Protein AF-A0A1F6LH83-F1 (afdb_monomer)

Secondary structure (DSSP, 8-state):
-----------SS--S--TT----HHHHHHTGGGG--TTSPPPPHHHHHHHHHHHHHHTTS-HHHHHHHHHHH-S-HHHHHHHHHTGGGS-HHHHHHHHHHHTT-SSHHHHHHHHHGGGGS-HHHHHHHHHHHTT-SSHHHHHHHHHGGGGS-HHHHHHHHHHHTT-SSHHHHHHHHHTGGGS-HHHHHHHHHHHTT-SSHHHHHHHHHGGGGS-HHHHHHHHHHHHT----TT-HHHHHHHTTGGGS-HHHHHHHHHHHHT-SSHHHHHHHGGGGGGS-HHHHHHHHHT-HHHHHHHHHHHT---TTTTS-SS-SEEEEEETTEEEEEE-EETTEEEEE-TTTEEEEEEEHHHHHHHHHHHH-HHHHHHTT-SS--BPPEEEEEE-SSSTTEEEEEEEPP-SEEHHHHHHH--TTHHHHHHHHHHHHHHHHHTTEE-S---GGGEEEE--B-TTS-B-TTSPPEEEE--GGG-EE-

Organism: NCBI:txid1798671

Foldseek 3Di:
DDWPPLDDDDPDDQPPPPVPPDLDLCCLVVLQLQADFFPDDGDDPVLSVQAVVQVVVVVPDPLPVQLVCQLPPDPDVVSPLLSLLVLVVDDLVPNQVSLVSQCPDPDPSSVLSSLLCLVSDDLVPSVVSLVVQCVDPDPSSVLSSLVCLLSDDLVVSVVCLVVQCVDPDVVSVLSSLSCLVSHDLVPSQVSLVSQCPDPDPSSVLSSLVCLLSHPLVCSQVSLVCQCPDPPDPVSSSNLSSLVCLVSHDLVCSVVSLVVQCPDPDPSSVLSSLLVCVSPDPVSNVVVCVVPPVLVVVLQVVFLDFDPCPPPDPDDAWDWDDDPNWIKIDGFADVVGRVRTCHQFKIKIKAFQSLVVLLVLLQSSSVLVVVLPDSHSQEFAWRRKHDDPPDPGIIITMTTHRRFAQQVVCSVSDSPCNNVQVVLLSSSQSSSVSSQKDQQDSTSRQKGWAARADPVRGGDSVDHTRIHGYDSRVMGGD

pLDDT: mean 80.09, std 14.78, range [24.12, 95.56]

Nearest PDB structures (foldseek):
  7p0h-assembly2_B  TM=5.237E-01  e=3.614E-07  synthetic construct
  8aw4-assembly1_A  TM=5.790E-01  e=2.658E-05  synthetic construct
  6hwp-assembly1_A  TM=4.721E-01  e=2.417E-06  synthetic construct
  6gwd-assembly1_H  TM=5.969E-01  e=6.031E-04  synthetic construct
  6veh-assembly1_A  TM=6.316E-01  e=1.362E-03  synthetic construct

Structure (mmCIF, N/CA/C/O backbone):
data_AF-A0A1F6LH83-F1
#
_entry.id   AF-A0A1F6LH83-F1
#
loop_
_atom_site.group_PDB
_atom_site.id
_atom_site.type_symbol
_atom_site.label_atom_id
_atom_site.label_alt_id
_atom_site.label_comp_id
_atom_site.label_asym_id
_atom_site.label_entity_id
_atom_site.label_seq_id
_atom_site.pdbx_PDB_ins_code
_atom_site.Cartn_x
_atom_site.Cartn_y
_atom_site.Cartn_z
_atom_site.occupancy
_atom_site.B_iso_or_equiv
_atom_site.auth_seq_id
_atom_site.auth_comp_id
_atom_site.auth_asym_id
_atom_site.auth_atom_id
_atom_site.pdbx_PDB_model_num
ATOM 1 N N . MET A 1 1 ? 3.224 -16.088 12.352 1.00 31.84 1 MET A N 1
ATOM 2 C CA . MET A 1 1 ? 3.231 -15.848 10.894 1.00 31.84 1 MET A CA 1
ATOM 3 C C . MET A 1 1 ? 2.220 -14.752 10.642 1.00 31.84 1 MET A C 1
ATOM 5 O O . MET A 1 1 ? 1.033 -15.030 10.694 1.00 31.84 1 MET A O 1
ATOM 9 N N . GLY A 1 2 ? 2.687 -13.508 10.557 1.00 28.70 2 GLY A N 1
ATOM 10 C CA . GLY A 1 2 ? 1.841 -12.359 10.256 1.00 28.70 2 GLY A CA 1
ATOM 11 C C . GLY A 1 2 ? 1.939 -12.076 8.768 1.00 28.70 2 GLY A C 1
ATOM 12 O O . GLY A 1 2 ? 3.019 -11.744 8.283 1.00 28.70 2 GLY A O 1
ATOM 13 N N . GLU A 1 3 ? 0.837 -12.270 8.055 1.00 24.12 3 GLU A N 1
ATOM 14 C CA . GLU A 1 3 ? 0.640 -11.654 6.750 1.00 24.12 3 GLU A CA 1
ATOM 15 C C . GLU A 1 3 ? 0.681 -10.133 6.928 1.00 24.12 3 GLU A C 1
ATOM 17 O O . GLU A 1 3 ? 0.230 -9.594 7.943 1.00 24.12 3 GLU A O 1
ATOM 22 N N . MET A 1 4 ? 1.291 -9.443 5.967 1.00 27.41 4 MET A N 1
ATOM 23 C CA . MET A 1 4 ? 1.265 -7.988 5.929 1.00 27.41 4 MET A CA 1
ATOM 24 C C . MET A 1 4 ? -0.194 -7.573 5.742 1.00 27.41 4 MET A C 1
ATOM 26 O O . MET A 1 4 ? -0.806 -7.971 4.756 1.00 27.41 4 MET A O 1
ATOM 30 N N . ASN A 1 5 ? -0.755 -6.828 6.691 1.00 31.47 5 ASN A N 1
ATOM 31 C CA . ASN A 1 5 ? -2.066 -6.220 6.516 1.00 31.47 5 ASN A CA 1
ATOM 32 C C . ASN A 1 5 ? -1.900 -5.073 5.490 1.00 31.47 5 ASN A C 1
ATOM 34 O O . ASN A 1 5 ? -1.168 -4.132 5.803 1.00 31.47 5 ASN A O 1
ATOM 38 N N . PRO A 1 6 ? -2.480 -5.147 4.274 1.00 30.25 6 PRO A N 1
ATOM 39 C CA . PRO A 1 6 ? -2.240 -4.171 3.202 1.00 30.25 6 PRO A CA 1
ATOM 40 C C . PRO A 1 6 ? -2.930 -2.816 3.413 1.00 30.25 6 PRO A C 1
ATOM 42 O O . PRO A 1 6 ? -2.883 -1.960 2.533 1.00 30.25 6 PRO A O 1
ATOM 45 N N . GLU A 1 7 ? -3.600 -2.608 4.542 1.00 32.81 7 GLU A N 1
ATOM 46 C CA . GLU A 1 7 ? -4.409 -1.419 4.789 1.00 32.81 7 GLU A CA 1
ATOM 47 C C . GLU A 1 7 ? -3.627 -0.390 5.598 1.00 32.81 7 GLU A C 1
ATOM 49 O O . GLU A 1 7 ? -3.665 -0.350 6.829 1.00 32.81 7 GLU A O 1
ATOM 54 N N . ILE A 1 8 ? -2.892 0.448 4.871 1.00 31.84 8 ILE A N 1
ATOM 55 C CA . ILE A 1 8 ? -2.372 1.706 5.397 1.00 31.84 8 ILE A CA 1
ATOM 56 C C . ILE A 1 8 ? -3.378 2.793 5.042 1.00 31.84 8 ILE A C 1
ATOM 58 O O . ILE A 1 8 ? -3.721 2.994 3.875 1.00 31.84 8 ILE A O 1
ATOM 62 N N . LEU A 1 9 ? -3.861 3.436 6.104 1.00 30.11 9 LEU A N 1
ATOM 63 C CA . LEU A 1 9 ? -4.794 4.549 6.116 1.00 30.11 9 LEU A CA 1
ATOM 64 C C . LEU A 1 9 ? -4.413 5.625 5.093 1.00 30.11 9 LEU A C 1
ATOM 66 O O . LEU A 1 9 ? -3.305 6.155 5.094 1.00 30.11 9 LEU A O 1
ATOM 70 N N . ILE A 1 10 ? -5.399 5.996 4.282 1.00 29.36 10 ILE A N 1
ATOM 71 C CA . ILE A 1 10 ? -5.390 7.169 3.414 1.00 29.36 10 ILE A CA 1
ATOM 72 C C . ILE A 1 10 ? -5.437 8.409 4.320 1.00 29.36 10 ILE A C 1
ATOM 74 O O . ILE A 1 10 ? -6.486 8.734 4.872 1.00 29.36 10 ILE A O 1
ATOM 78 N N . GLN A 1 11 ? -4.306 9.096 4.498 1.00 26.55 11 GLN A N 1
ATOM 79 C CA . GLN A 1 11 ? -4.273 10.432 5.104 1.00 26.55 11 GLN A CA 1
ATOM 80 C C . GLN A 1 11 ? -4.489 11.521 4.034 1.00 26.55 11 GLN A C 1
ATOM 82 O O . GLN A 1 11 ? -3.594 11.910 3.292 1.00 26.55 11 GLN A O 1
ATOM 87 N N . GLU A 1 12 ? -5.750 11.939 3.962 1.00 32.19 12 GLU A N 1
ATOM 88 C CA . GLU A 1 12 ? -6.402 13.221 3.620 1.00 32.19 12 GLU A CA 1
ATOM 89 C C . GLU A 1 12 ? -5.736 14.442 2.927 1.00 32.19 12 GLU A C 1
ATOM 91 O O . GLU A 1 12 ? -6.469 15.406 2.730 1.00 32.19 12 GLU A O 1
ATOM 96 N N . GLU A 1 13 ? -4.490 14.494 2.433 1.00 26.27 13 GLU A N 1
ATOM 97 C CA . GLU A 1 13 ? -4.002 15.760 1.799 1.00 26.27 13 GLU A CA 1
ATOM 98 C C . GLU A 1 13 ? -3.380 15.703 0.387 1.00 26.27 13 GLU A C 1
ATOM 100 O O . GLU A 1 13 ? -2.906 16.725 -0.113 1.00 26.27 13 GLU A O 1
ATOM 105 N N . SER A 1 14 ? -3.463 14.590 -0.350 1.00 29.91 14 SER A N 1
ATOM 106 C CA . SER A 1 14 ? -2.776 14.470 -1.656 1.00 29.91 14 SER A CA 1
ATOM 107 C C . SER A 1 14 ? -3.608 14.002 -2.859 1.00 29.91 14 SER A C 1
ATOM 109 O O . SER A 1 14 ? -3.033 13.678 -3.892 1.00 29.91 14 SER A O 1
ATOM 111 N N . PHE A 1 15 ? -4.944 14.094 -2.843 1.00 32.81 15 PHE A N 1
ATOM 112 C CA . PHE A 1 15 ? -5.745 13.979 -4.082 1.00 32.81 15 PHE A CA 1
ATOM 113 C C . PHE A 1 15 ? -6.058 15.337 -4.725 1.00 32.81 15 PHE A C 1
ATOM 115 O O . PHE A 1 15 ? -7.123 15.562 -5.295 1.00 32.81 15 PHE A O 1
ATOM 122 N N . LYS A 1 16 ? -5.072 16.237 -4.758 1.00 29.98 16 LYS A N 1
ATOM 123 C CA . LYS A 1 16 ? -4.861 16.946 -6.021 1.00 29.98 16 LYS A CA 1
ATOM 124 C C . LYS A 1 16 ? -4.124 15.955 -6.898 1.00 29.98 16 LYS A C 1
ATOM 126 O O . LYS A 1 16 ? -2.908 15.852 -6.788 1.00 29.98 16 LYS A O 1
ATOM 131 N N . VAL A 1 17 ? -4.851 15.229 -7.750 1.00 34.59 17 VAL A N 1
ATOM 132 C CA . VAL A 1 17 ? -4.220 14.533 -8.871 1.00 34.59 17 VAL A CA 1
ATOM 133 C C . VAL A 1 17 ? -3.492 15.618 -9.652 1.00 34.59 17 VAL A C 1
ATOM 135 O O . VAL A 1 17 ? -4.089 16.355 -10.434 1.00 34.59 17 VAL A O 1
ATOM 138 N N . ASN A 1 18 ? -2.199 15.780 -9.388 1.00 33.91 18 ASN A N 1
ATOM 139 C CA . ASN A 1 18 ? -1.355 16.565 -10.249 1.00 33.91 18 ASN A CA 1
ATOM 140 C C . ASN A 1 18 ? -1.143 15.678 -11.473 1.00 33.91 18 ASN A C 1
ATOM 142 O O . ASN A 1 18 ? -0.163 14.947 -11.587 1.00 33.91 18 ASN A O 1
ATOM 146 N N . THR A 1 19 ? -2.112 15.715 -12.388 1.00 36.25 19 THR A N 1
ATOM 147 C CA . THR A 1 19 ? -2.080 15.045 -13.694 1.00 36.25 19 THR A CA 1
ATOM 148 C C . THR A 1 19 ? -0.910 15.519 -14.566 1.00 36.25 19 THR A C 1
ATOM 150 O O . THR A 1 19 ? -0.771 15.069 -15.697 1.00 36.25 19 THR A O 1
ATOM 153 N N . ASN A 1 20 ? -0.059 16.415 -14.055 1.00 39.38 20 ASN A N 1
ATOM 154 C CA . ASN A 1 20 ? 1.087 16.986 -14.745 1.00 39.38 20 ASN A CA 1
ATOM 155 C C . ASN A 1 20 ? 2.431 16.345 -14.371 1.00 39.38 20 ASN A C 1
ATOM 157 O O . ASN A 1 20 ? 3.463 16.920 -14.707 1.00 39.38 20 ASN A O 1
ATOM 161 N N . ASN A 1 21 ? 2.470 15.151 -13.764 1.00 47.38 21 ASN A N 1
ATOM 162 C CA . ASN A 1 21 ? 3.688 14.327 -13.814 1.00 47.38 21 ASN A CA 1
ATOM 163 C C . ASN A 1 21 ? 3.838 13.718 -15.219 1.00 47.38 21 ASN A C 1
ATOM 165 O O . ASN A 1 21 ? 3.783 12.509 -15.427 1.00 47.38 21 ASN A O 1
ATOM 169 N N . THR A 1 22 ? 3.986 14.591 -16.215 1.00 52.50 22 THR A N 1
ATOM 170 C CA . THR A 1 22 ? 4.436 14.220 -17.548 1.00 52.50 22 THR A CA 1
ATOM 171 C C . THR A 1 22 ? 5.834 13.645 -17.413 1.00 52.50 22 THR A C 1
ATOM 173 O O . THR A 1 22 ? 6.717 14.317 -16.880 1.00 52.50 22 THR A O 1
ATOM 176 N N . PHE A 1 23 ? 6.027 12.417 -17.891 1.00 65.25 23 PHE A N 1
ATOM 177 C CA . PHE A 1 23 ? 7.349 11.830 -18.050 1.00 65.25 23 PHE A CA 1
ATOM 178 C C . PHE A 1 23 ? 8.279 12.825 -18.758 1.00 65.25 23 PHE A C 1
ATOM 180 O O . PHE A 1 23 ? 8.104 13.121 -19.941 1.00 65.25 23 PHE A O 1
ATOM 187 N N . ASP A 1 24 ? 9.244 13.362 -18.014 1.00 70.00 24 ASP A N 1
ATOM 188 C CA . ASP A 1 24 ? 10.261 14.263 -18.536 1.00 70.00 24 ASP A CA 1
ATOM 189 C C . ASP A 1 24 ? 11.515 13.449 -18.861 1.00 70.00 24 ASP A C 1
ATOM 191 O O . ASP A 1 24 ? 12.264 13.021 -17.980 1.00 70.00 24 ASP A O 1
ATOM 195 N N . ILE A 1 25 ? 11.728 13.225 -20.155 1.00 73.69 25 ILE A N 1
ATOM 196 C CA . ILE A 1 25 ? 12.865 12.478 -20.691 1.00 73.69 25 ILE A CA 1
ATOM 197 C C . ILE A 1 25 ? 14.213 13.095 -20.300 1.00 73.69 25 ILE A C 1
ATOM 199 O O . ILE A 1 25 ? 15.186 12.357 -20.113 1.00 73.69 25 ILE A O 1
ATOM 203 N N . ASP A 1 26 ? 14.275 14.419 -20.141 1.00 77.12 26 ASP A N 1
ATOM 204 C CA . ASP A 1 26 ? 15.491 15.104 -19.721 1.00 77.12 26 ASP A CA 1
ATOM 205 C C . ASP A 1 26 ? 15.726 14.873 -18.228 1.00 77.12 26 ASP A C 1
ATOM 207 O O . ASP A 1 26 ? 16.832 14.492 -17.851 1.00 77.12 26 ASP A O 1
ATOM 211 N N . SER A 1 27 ? 14.695 14.962 -17.378 1.00 71.75 27 SER A N 1
ATOM 212 C CA . SER A 1 27 ? 14.775 14.521 -15.975 1.00 71.75 27 SER A CA 1
ATOM 213 C C . SER A 1 27 ? 15.206 13.054 -15.853 1.00 71.75 27 SER A C 1
ATOM 215 O O . SER A 1 27 ? 16.119 12.736 -15.088 1.00 71.75 27 SER A O 1
ATOM 217 N N . PHE A 1 28 ? 14.628 12.153 -16.647 1.00 73.00 28 PHE A N 1
ATOM 218 C CA . PHE A 1 28 ? 14.963 10.728 -16.628 1.00 73.00 28 PHE A CA 1
ATOM 219 C C . PHE A 1 28 ? 16.446 10.469 -16.949 1.00 73.00 28 PHE A C 1
ATOM 221 O O . PHE A 1 28 ? 17.084 9.630 -16.314 1.00 73.00 28 PHE A O 1
ATOM 228 N N . LYS A 1 29 ? 17.026 11.226 -17.892 1.00 75.75 29 LYS A N 1
ATOM 229 C CA . LYS A 1 29 ? 18.451 11.135 -18.257 1.00 75.75 29 LYS A CA 1
ATOM 230 C C . LYS A 1 29 ? 19.379 11.860 -17.280 1.00 75.75 29 LYS A C 1
ATOM 232 O O . LYS A 1 29 ? 20.470 11.363 -16.994 1.00 75.75 29 LYS A O 1
ATOM 237 N N . ASN A 1 30 ? 18.965 13.026 -16.790 1.00 82.06 30 ASN A N 1
ATOM 238 C CA . ASN A 1 30 ? 19.779 13.893 -15.938 1.00 82.06 30 ASN A CA 1
ATOM 239 C C . ASN A 1 30 ? 19.895 13.369 -14.504 1.00 82.06 30 ASN A C 1
ATOM 241 O O . ASN A 1 30 ? 20.871 13.691 -13.837 1.00 82.06 30 ASN A O 1
ATOM 245 N N . ASN A 1 31 ? 18.953 12.529 -14.064 1.00 83.38 31 ASN A N 1
ATOM 246 C CA . ASN A 1 31 ? 18.934 11.928 -12.731 1.00 83.38 31 ASN A CA 1
ATOM 247 C C . ASN A 1 31 ? 19.347 10.442 -12.742 1.00 83.38 31 ASN A C 1
ATOM 249 O O . ASN A 1 31 ? 18.790 9.618 -12.014 1.00 83.38 31 ASN A O 1
ATOM 253 N N . LYS A 1 32 ? 20.305 10.062 -13.598 1.00 83.88 32 LYS A N 1
ATOM 254 C CA . LYS A 1 32 ? 20.745 8.663 -13.785 1.00 83.88 32 LYS A CA 1
ATOM 255 C C . LYS A 1 32 ? 21.204 7.975 -12.491 1.00 83.88 32 LYS A C 1
ATOM 257 O O . LYS A 1 32 ? 21.100 6.755 -12.385 1.00 83.88 32 LYS A O 1
ATOM 262 N N . GLU A 1 33 ? 21.704 8.742 -11.526 1.00 87.50 33 GLU A N 1
ATOM 263 C CA . GLU A 1 33 ? 22.137 8.278 -10.206 1.00 87.50 33 GLU A CA 1
ATOM 264 C C . GLU A 1 33 ? 20.994 7.674 -9.380 1.00 87.50 33 GLU A C 1
ATOM 266 O O . GLU A 1 33 ? 21.215 6.725 -8.634 1.00 87.50 33 GLU A O 1
ATOM 271 N N . MET A 1 34 ? 19.751 8.124 -9.590 1.00 91.25 34 MET A N 1
ATOM 272 C CA . MET A 1 34 ? 18.576 7.563 -8.911 1.00 91.25 34 MET A CA 1
ATOM 273 C C . MET A 1 34 ? 18.304 6.105 -9.296 1.00 91.25 34 MET A C 1
ATOM 275 O O . MET A 1 34 ? 1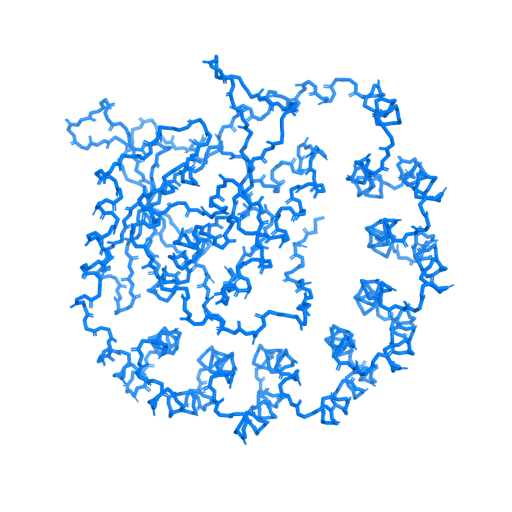7.648 5.372 -8.559 1.00 91.25 34 MET A O 1
ATOM 279 N N . TYR A 1 35 ? 18.813 5.669 -10.448 1.00 90.06 35 TYR A N 1
ATOM 280 C CA . TYR A 1 35 ? 18.658 4.307 -10.961 1.00 90.06 35 TYR A CA 1
ATOM 281 C C . TYR A 1 35 ? 19.870 3.416 -10.652 1.00 90.06 35 TYR A C 1
ATOM 283 O O . TYR A 1 35 ? 19.986 2.299 -11.175 1.00 90.06 35 TYR A O 1
ATOM 291 N N . GLU A 1 36 ? 20.798 3.900 -9.822 1.00 88.50 36 GLU A N 1
ATOM 292 C CA . GLU A 1 36 ? 21.921 3.115 -9.332 1.00 88.50 36 GLU A CA 1
ATOM 293 C C . GLU A 1 36 ? 21.441 1.996 -8.399 1.00 88.50 36 GLU A C 1
ATOM 295 O O . GLU A 1 36 ? 20.692 2.210 -7.443 1.00 88.50 36 GLU A O 1
ATOM 300 N N . LEU A 1 37 ? 21.932 0.784 -8.661 1.00 86.69 37 LEU A N 1
ATOM 301 C CA . LEU A 1 37 ? 21.727 -0.371 -7.796 1.00 86.69 37 LEU A CA 1
ATOM 302 C C . LEU A 1 37 ? 23.042 -0.696 -7.100 1.00 86.69 37 LEU A C 1
ATOM 304 O O . LEU A 1 37 ? 24.042 -0.969 -7.770 1.00 86.69 37 LEU A O 1
ATOM 308 N N . LEU A 1 38 ? 23.019 -0.713 -5.768 1.00 82.88 38 LEU A N 1
ATOM 309 C CA . LEU A 1 38 ? 24.191 -1.035 -4.956 1.00 82.88 38 LEU A CA 1
ATOM 310 C C . LEU A 1 38 ? 24.765 -2.402 -5.372 1.00 82.88 38 LEU A C 1
ATOM 312 O O . LEU A 1 38 ? 24.034 -3.379 -5.548 1.00 82.88 38 LEU A O 1
ATOM 316 N N . GLY A 1 39 ? 26.082 -2.464 -5.594 1.00 74.62 39 GLY A N 1
ATOM 317 C CA . GLY A 1 39 ? 26.765 -3.691 -6.028 1.00 74.62 39 GLY A CA 1
ATOM 318 C C . GLY A 1 39 ? 26.506 -4.107 -7.488 1.00 74.62 39 GLY A C 1
ATOM 319 O O . GLY A 1 39 ? 26.767 -5.259 -7.864 1.00 74.62 39 GLY A O 1
ATOM 320 N N . SER A 1 40 ? 25.992 -3.200 -8.326 1.00 77.88 40 SER A N 1
ATOM 321 C CA . SER A 1 40 ? 25.792 -3.433 -9.760 1.00 77.88 40 SER A CA 1
ATOM 322 C C . SER A 1 40 ? 26.398 -2.325 -10.629 1.00 77.88 40 SER A C 1
ATOM 324 O O . SER A 1 40 ? 26.514 -1.191 -10.177 1.00 77.88 40 SER A O 1
ATOM 326 N N . PRO A 1 41 ? 26.742 -2.610 -11.902 1.00 78.38 41 PRO A N 1
ATOM 327 C CA . PRO A 1 41 ? 27.208 -1.574 -12.820 1.00 78.38 41 PRO A CA 1
ATOM 328 C C . PRO A 1 41 ? 26.175 -0.454 -13.011 1.00 78.38 41 PRO A C 1
ATOM 330 O O . PRO A 1 41 ? 24.964 -0.720 -13.057 1.00 78.38 41 PRO A O 1
ATOM 333 N N . LEU A 1 42 ? 26.677 0.776 -13.169 1.00 79.44 42 LEU A N 1
ATOM 334 C CA . LEU A 1 42 ? 25.884 1.957 -13.512 1.00 79.44 42 LEU A CA 1
ATOM 335 C C . LEU A 1 42 ? 25.234 1.801 -14.891 1.00 79.44 42 LEU A C 1
ATOM 337 O O . LEU A 1 42 ? 25.834 1.244 -15.814 1.00 79.44 42 LEU A O 1
ATOM 341 N N . LEU A 1 43 ? 24.016 2.326 -15.035 1.00 83.12 43 LEU A N 1
ATOM 342 C CA . LEU A 1 43 ? 23.332 2.374 -16.325 1.00 83.12 43 LEU A CA 1
ATOM 343 C C . LEU A 1 43 ? 24.032 3.357 -17.268 1.00 83.12 43 LEU A C 1
ATOM 345 O O . LEU A 1 43 ? 24.414 4.463 -16.881 1.00 83.12 43 LEU A O 1
ATOM 349 N N . THR A 1 44 ? 24.177 2.952 -18.527 1.00 85.12 44 THR A N 1
ATOM 350 C CA . THR A 1 44 ? 24.737 3.801 -19.582 1.00 85.12 44 THR A CA 1
ATOM 351 C C . THR A 1 44 ? 23.628 4.539 -20.328 1.00 85.12 44 THR A C 1
ATOM 353 O O . THR A 1 44 ? 22.483 4.094 -20.358 1.00 85.12 44 THR A O 1
ATOM 356 N N . GLU A 1 45 ? 23.959 5.622 -21.033 1.00 83.56 45 GLU A N 1
ATOM 357 C CA . GLU A 1 45 ? 22.996 6.331 -21.893 1.00 83.56 45 GLU A CA 1
ATOM 358 C C . GLU A 1 45 ? 22.348 5.405 -22.944 1.00 83.56 45 GLU A C 1
ATOM 360 O O . GLU A 1 45 ? 21.172 5.537 -23.287 1.00 83.56 45 GLU A O 1
ATOM 365 N N . LYS A 1 46 ? 23.093 4.399 -23.419 1.00 85.50 46 LYS A N 1
ATOM 366 C CA . LYS A 1 46 ? 22.583 3.370 -24.334 1.00 85.50 46 LYS A CA 1
ATOM 367 C C . LYS A 1 46 ? 21.477 2.524 -23.698 1.00 85.50 46 LYS A C 1
ATOM 369 O O . LYS A 1 46 ? 20.597 2.054 -24.420 1.00 85.50 46 LYS A O 1
ATOM 374 N N . ASP A 1 47 ? 21.522 2.303 -22.389 1.00 85.75 47 ASP A N 1
ATOM 375 C CA . ASP A 1 47 ? 20.499 1.543 -21.668 1.00 85.75 47 ASP A CA 1
ATOM 376 C C . ASP A 1 47 ? 19.215 2.366 -21.532 1.00 85.75 47 ASP A C 1
ATOM 378 O O . ASP A 1 47 ? 18.148 1.879 -21.904 1.00 85.75 47 ASP A O 1
ATOM 382 N N . PHE A 1 48 ? 19.327 3.647 -21.165 1.00 85.31 48 PHE A N 1
ATOM 383 C CA . PHE A 1 48 ? 18.193 4.582 -21.143 1.00 85.31 48 PHE A CA 1
ATOM 384 C C . PHE A 1 48 ? 17.540 4.732 -22.526 1.00 85.31 48 PHE A C 1
ATOM 386 O O . PHE A 1 48 ? 16.327 4.591 -22.671 1.00 85.31 48 PHE A O 1
ATOM 393 N N . ASN A 1 49 ? 18.336 4.921 -23.583 1.00 87.19 49 ASN A N 1
ATOM 394 C CA . ASN A 1 49 ? 17.815 5.022 -24.951 1.00 87.19 49 ASN A CA 1
ATOM 395 C C . ASN A 1 49 ? 17.136 3.719 -25.421 1.00 87.19 49 ASN A C 1
ATOM 397 O O . ASN A 1 49 ? 16.202 3.759 -26.223 1.00 87.19 49 ASN A O 1
ATOM 401 N N . ARG A 1 50 ? 17.573 2.553 -24.924 1.00 89.44 50 ARG A N 1
ATOM 402 C CA . ARG A 1 50 ? 16.921 1.265 -25.209 1.00 89.44 50 ARG A CA 1
ATOM 403 C C . ARG A 1 50 ? 15.540 1.185 -24.567 1.00 89.44 50 ARG A C 1
ATOM 405 O O . ARG A 1 50 ? 14.607 0.757 -25.244 1.00 89.44 50 ARG A O 1
ATOM 412 N N . TYR A 1 51 ? 15.424 1.599 -23.308 1.00 90.75 51 TYR A N 1
ATOM 413 C CA . TYR A 1 51 ? 14.155 1.674 -22.589 1.00 90.75 51 TYR A CA 1
ATOM 414 C C . TYR A 1 51 ? 13.164 2.607 -23.301 1.00 90.75 51 TYR A C 1
ATOM 416 O O . TYR A 1 51 ? 12.065 2.180 -23.662 1.00 90.75 51 TYR A O 1
ATOM 424 N N . LEU A 1 52 ? 13.595 3.833 -23.611 1.00 88.94 52 LEU A N 1
ATOM 425 C CA . LEU A 1 52 ? 12.791 4.846 -24.302 1.00 88.94 52 LEU A CA 1
ATOM 426 C C . LEU A 1 52 ? 12.272 4.348 -25.654 1.00 88.94 52 LEU A C 1
ATOM 428 O O . LEU A 1 52 ? 11.069 4.332 -25.903 1.00 88.94 52 LEU A O 1
ATOM 432 N N . LYS A 1 53 ? 13.170 3.828 -26.499 1.00 89.19 53 LYS A N 1
ATOM 433 C CA . LYS A 1 53 ? 12.799 3.286 -27.813 1.00 89.19 53 LYS A CA 1
ATOM 434 C C . LYS A 1 53 ? 11.822 2.112 -27.707 1.00 89.19 53 LYS A C 1
ATOM 436 O O . LYS A 1 53 ? 11.005 1.907 -28.600 1.00 89.19 53 LYS A O 1
ATOM 441 N N . SER A 1 54 ? 11.928 1.306 -26.650 1.00 89.94 54 SER A N 1
ATOM 442 C CA . SER A 1 54 ? 11.015 0.182 -26.434 1.00 89.94 54 SER A CA 1
ATOM 443 C C . SER A 1 54 ? 9.593 0.652 -26.098 1.00 89.94 54 SER A C 1
ATOM 445 O O . SER A 1 54 ? 8.639 0.140 -26.679 1.00 89.94 54 SER A O 1
ATOM 447 N N . ASN A 1 55 ? 9.468 1.713 -25.295 1.00 87.62 55 ASN A N 1
ATOM 448 C CA . ASN A 1 55 ? 8.202 2.381 -24.992 1.00 87.62 55 ASN A CA 1
ATOM 449 C C . ASN A 1 55 ? 7.578 3.064 -26.217 1.00 87.62 55 ASN A C 1
ATOM 451 O O . ASN A 1 55 ? 6.392 2.894 -26.481 1.00 87.62 55 ASN A O 1
ATOM 455 N N . GLU A 1 56 ? 8.375 3.780 -27.015 1.00 84.62 56 GLU A N 1
ATOM 456 C CA . GLU A 1 56 ? 7.901 4.407 -28.261 1.00 84.62 56 GLU A CA 1
ATOM 457 C C . GLU A 1 56 ? 7.342 3.397 -29.272 1.00 84.62 56 GLU A C 1
ATOM 459 O O . GLU A 1 56 ? 6.500 3.732 -30.102 1.00 84.62 56 GLU A O 1
ATOM 464 N N . ASN A 1 57 ? 7.844 2.162 -29.264 1.00 81.62 57 ASN A N 1
ATOM 465 C CA . ASN A 1 57 ? 7.312 1.111 -30.126 1.00 81.62 57 ASN A CA 1
ATOM 466 C C . ASN A 1 57 ? 6.009 0.526 -29.579 1.00 81.62 57 ASN A C 1
ATOM 468 O O . ASN A 1 57 ? 5.185 0.073 -30.370 1.00 81.62 57 ASN A O 1
ATOM 472 N N . LEU A 1 58 ? 5.820 0.549 -28.258 1.00 81.56 58 LEU A N 1
ATOM 473 C CA . LEU A 1 58 ? 4.598 0.091 -27.612 1.00 81.56 58 LEU A CA 1
ATOM 474 C C . LEU A 1 58 ? 3.431 1.042 -27.914 1.00 81.56 58 LEU A C 1
ATOM 476 O O . LEU A 1 58 ? 2.363 0.583 -28.295 1.00 81.56 58 LEU A O 1
ATOM 480 N N . THR A 1 59 ? 3.648 2.360 -27.868 1.00 71.00 59 THR A N 1
ATOM 481 C CA . THR A 1 59 ? 2.601 3.367 -28.149 1.00 71.00 59 THR A CA 1
ATOM 482 C C . THR A 1 59 ? 2.128 3.402 -29.605 1.00 71.00 59 THR A C 1
ATOM 484 O O . THR A 1 59 ? 1.057 3.931 -29.890 1.00 71.00 59 THR A O 1
ATOM 487 N N . LYS A 1 60 ? 2.907 2.840 -30.537 1.00 66.69 60 LYS A N 1
ATOM 488 C CA . LYS A 1 60 ? 2.523 2.677 -31.952 1.00 66.69 60 LYS A CA 1
ATOM 489 C C . LYS A 1 60 ? 1.569 1.505 -32.185 1.00 66.69 60 LYS A C 1
ATOM 491 O O . LYS A 1 60 ? 1.091 1.338 -33.304 1.00 66.69 60 LYS A O 1
ATOM 496 N N . PHE A 1 61 ? 1.344 0.673 -31.173 1.00 67.00 61 PHE A N 1
ATOM 497 C CA . PHE A 1 61 ? 0.372 -0.405 -31.229 1.00 67.00 61 PHE A CA 1
ATOM 498 C C . PHE A 1 61 ? -1.029 0.161 -30.962 1.00 67.00 61 PHE A C 1
ATOM 500 O O . PHE A 1 61 ? -1.201 1.022 -30.099 1.00 67.00 61 PHE A O 1
ATOM 507 N N . ASP A 1 62 ? -2.026 -0.299 -31.717 1.00 70.69 62 ASP A N 1
ATOM 508 C CA . ASP A 1 62 ? -3.379 0.268 -31.712 1.00 70.69 62 ASP A CA 1
ATOM 509 C C . ASP A 1 62 ? -4.212 -0.207 -30.511 1.00 70.69 62 ASP A C 1
ATOM 511 O O . ASP A 1 62 ? -5.191 -0.944 -30.624 1.00 70.69 62 ASP A O 1
ATOM 515 N N . TYR A 1 63 ? -3.774 0.165 -29.309 1.00 75.62 63 TYR A N 1
ATOM 516 C CA . TYR A 1 63 ? -4.465 -0.226 -28.087 1.00 75.62 63 TYR A CA 1
ATOM 517 C C . TYR A 1 63 ? -5.806 0.481 -27.931 1.00 75.62 63 TYR A C 1
ATOM 519 O O . TYR A 1 63 ? -6.700 -0.092 -27.328 1.00 75.62 63 TYR A O 1
ATOM 527 N N . LYS A 1 64 ? -5.996 1.679 -28.496 1.00 82.62 64 LYS A N 1
ATOM 528 C CA . LYS A 1 64 ? -7.250 2.429 -28.331 1.00 82.62 64 LYS A CA 1
ATOM 529 C C . LYS A 1 64 ? -8.422 1.715 -28.988 1.00 82.62 64 LYS A C 1
ATOM 531 O O . LYS A 1 64 ? -9.440 1.518 -28.328 1.00 82.62 64 LYS A O 1
ATOM 536 N N . ASP A 1 65 ? -8.268 1.283 -30.236 1.00 85.00 65 ASP A N 1
ATOM 537 C CA . ASP A 1 65 ? -9.337 0.566 -30.929 1.00 85.00 65 ASP A CA 1
ATOM 538 C C . ASP A 1 65 ? -9.559 -0.822 -30.314 1.00 85.00 65 ASP A C 1
ATOM 540 O O . ASP A 1 65 ? -10.704 -1.247 -30.153 1.00 85.00 65 ASP A O 1
ATOM 544 N N . ASN A 1 66 ? -8.492 -1.486 -29.855 1.00 87.12 66 ASN A N 1
ATOM 545 C CA . ASN A 1 66 ? -8.605 -2.753 -29.127 1.00 87.12 66 ASN A CA 1
ATOM 546 C C . ASN A 1 66 ? -9.318 -2.603 -27.774 1.00 87.12 66 ASN A C 1
ATOM 548 O O . ASN A 1 66 ? -10.136 -3.455 -27.445 1.00 87.12 66 ASN A O 1
ATOM 552 N N . ILE A 1 67 ? -9.066 -1.532 -27.012 1.00 90.06 67 ILE A N 1
ATOM 553 C CA . ILE A 1 67 ? -9.766 -1.237 -25.750 1.00 90.06 67 ILE A CA 1
ATOM 554 C C . ILE A 1 67 ? -11.256 -1.032 -26.028 1.00 90.06 67 ILE A C 1
ATOM 556 O O . ILE A 1 67 ? -12.089 -1.681 -25.401 1.00 90.06 67 ILE A O 1
ATOM 560 N N . LYS A 1 68 ? -11.607 -0.185 -27.007 1.00 90.44 68 LYS A N 1
ATOM 561 C CA . LYS A 1 68 ? -13.014 0.059 -27.369 1.00 90.44 68 LYS A CA 1
ATOM 562 C C . LYS A 1 68 ? -13.708 -1.220 -27.822 1.00 90.44 68 LYS A C 1
ATOM 564 O O . LYS A 1 68 ? -14.833 -1.480 -27.412 1.00 90.44 68 LYS A O 1
ATOM 569 N N . LYS A 1 69 ? -13.049 -2.024 -28.659 1.00 89.88 69 LYS A N 1
ATOM 570 C CA . LYS A 1 69 ? -13.587 -3.303 -29.131 1.00 89.88 69 LYS A CA 1
ATOM 571 C C . LYS A 1 69 ? -13.799 -4.280 -27.974 1.00 89.88 69 LYS A C 1
ATOM 573 O O . LYS A 1 69 ? -14.871 -4.867 -27.877 1.00 89.88 69 LYS A O 1
ATOM 578 N N . ALA A 1 70 ? -12.810 -4.407 -27.093 1.00 92.12 70 ALA A N 1
ATOM 579 C CA . ALA A 1 70 ? -12.865 -5.294 -25.940 1.00 92.12 70 ALA A CA 1
ATOM 580 C C . ALA A 1 70 ? -14.012 -4.939 -24.990 1.00 92.12 70 ALA A C 1
ATOM 582 O O . ALA A 1 70 ? -14.812 -5.793 -24.628 1.00 92.12 70 ALA A O 1
ATOM 583 N N . LEU A 1 71 ? -14.137 -3.656 -24.644 1.00 91.62 71 LEU A N 1
ATOM 584 C CA . LEU A 1 71 ? -15.211 -3.160 -23.783 1.00 91.62 71 LEU A CA 1
ATOM 585 C C . LEU A 1 71 ? -16.594 -3.277 -24.437 1.00 91.62 71 LEU A C 1
ATOM 587 O O . LEU A 1 71 ? -17.611 -3.296 -23.739 1.00 91.62 71 LEU A O 1
ATOM 591 N N . ASN A 1 72 ? -16.660 -3.319 -25.773 1.00 87.62 72 ASN A N 1
ATOM 592 C CA . ASN A 1 72 ? -17.920 -3.396 -26.494 1.00 87.62 72 ASN A CA 1
ATOM 593 C C . ASN A 1 72 ? -18.454 -4.818 -26.661 1.00 87.62 72 ASN A C 1
ATOM 595 O O . ASN A 1 72 ? -19.597 -5.064 -26.271 1.00 87.62 72 ASN A O 1
ATOM 599 N N . ASP A 1 73 ? -17.630 -5.719 -27.189 1.00 80.06 73 ASP A N 1
ATOM 600 C CA . ASP A 1 73 ? -18.123 -6.928 -27.852 1.00 80.06 73 ASP A CA 1
ATOM 601 C C . ASP A 1 73 ? -17.311 -8.197 -27.528 1.00 80.06 73 ASP A C 1
ATOM 603 O O . ASP A 1 73 ? -17.461 -9.196 -28.229 1.00 80.06 73 ASP A O 1
ATOM 607 N N . ASP A 1 74 ? -16.412 -8.182 -26.535 1.00 89.00 74 ASP A N 1
ATOM 608 C CA . ASP A 1 74 ? -15.590 -9.363 -26.233 1.00 89.00 74 ASP A CA 1
ATOM 609 C C . ASP A 1 74 ? -16.266 -10.299 -25.227 1.00 89.00 74 ASP A C 1
ATOM 611 O O . ASP A 1 74 ? -16.609 -9.896 -24.114 1.00 89.00 74 ASP A O 1
ATOM 615 N N . ASP A 1 75 ? -16.439 -11.562 -25.615 1.00 89.38 75 ASP A N 1
ATOM 616 C CA . ASP A 1 75 ? -17.035 -12.598 -24.770 1.00 89.38 75 ASP A CA 1
ATOM 617 C C . ASP A 1 75 ? -16.102 -13.005 -23.610 1.00 89.38 75 ASP A C 1
ATOM 619 O O . ASP A 1 75 ? -16.573 -13.479 -22.572 1.00 89.38 75 ASP A O 1
ATOM 623 N N . ASP A 1 76 ? -14.785 -12.797 -23.737 1.00 91.50 76 ASP A N 1
ATOM 624 C CA . ASP A 1 76 ? -13.811 -13.137 -22.702 1.00 91.50 76 ASP A CA 1
ATOM 625 C C . ASP A 1 76 ? -13.715 -12.035 -21.637 1.00 91.50 76 ASP A C 1
ATOM 627 O O . ASP A 1 76 ? -13.207 -10.931 -21.856 1.00 91.50 76 ASP A O 1
ATOM 631 N N . HIS A 1 77 ? -14.166 -12.356 -20.425 1.00 91.38 77 HIS A N 1
ATOM 632 C CA . HIS A 1 77 ? -14.118 -11.434 -19.295 1.00 91.38 77 HIS A CA 1
ATOM 633 C C . HIS A 1 77 ? -12.695 -11.005 -18.911 1.00 91.38 77 HIS A C 1
ATOM 635 O O . HIS A 1 77 ? -12.539 -9.894 -18.410 1.00 91.38 77 HIS A O 1
ATOM 641 N N . TYR A 1 78 ? -11.659 -11.819 -19.158 1.00 89.38 78 TYR A N 1
ATOM 642 C CA . TYR A 1 78 ? -10.271 -11.404 -18.918 1.00 89.38 78 TYR A CA 1
ATOM 643 C C . TYR A 1 78 ? -9.867 -10.273 -19.864 1.00 89.38 78 TYR A C 1
ATOM 645 O O . TYR A 1 78 ? -9.185 -9.331 -19.467 1.00 89.38 78 TYR A O 1
ATOM 653 N N . VAL A 1 79 ? -10.333 -10.329 -21.113 1.00 90.81 79 VAL A N 1
ATOM 654 C CA . VAL A 1 79 ? -10.085 -9.283 -22.105 1.00 90.81 79 VAL A CA 1
ATOM 655 C C . VAL A 1 79 ? -10.836 -8.002 -21.746 1.00 90.81 79 VAL A C 1
ATOM 657 O O . VAL A 1 79 ? -10.251 -6.918 -21.811 1.00 90.81 79 VAL A O 1
ATOM 660 N N . ARG A 1 80 ? -12.101 -8.111 -21.320 1.00 94.44 80 ARG A N 1
ATOM 661 C CA . ARG A 1 80 ? -12.885 -6.959 -20.840 1.00 94.44 80 ARG A CA 1
ATOM 662 C C . ARG A 1 80 ? -12.263 -6.319 -19.600 1.00 94.44 80 ARG A C 1
ATOM 664 O O . ARG A 1 80 ? -12.170 -5.094 -19.537 1.00 94.44 80 ARG A O 1
ATOM 671 N N . LEU A 1 81 ? -11.801 -7.139 -18.654 1.00 92.00 81 LEU A N 1
ATOM 672 C CA . LEU A 1 81 ? -11.123 -6.701 -17.434 1.00 92.00 81 LEU A CA 1
ATOM 673 C C . LEU A 1 81 ? -9.850 -5.910 -17.755 1.00 92.00 81 LEU A C 1
ATOM 675 O O . LEU A 1 81 ? -9.656 -4.810 -17.245 1.00 92.00 81 LEU A O 1
ATOM 679 N N . GLU A 1 82 ? -9.001 -6.417 -18.647 1.00 90.94 82 GLU A N 1
ATOM 680 C CA . GLU A 1 82 ? -7.792 -5.679 -19.019 1.00 90.94 82 GLU A CA 1
ATOM 681 C C . GLU A 1 82 ? -8.091 -4.412 -19.821 1.00 90.94 82 GLU A C 1
ATOM 683 O O . GLU A 1 82 ? -7.417 -3.392 -19.665 1.00 90.94 82 GLU A O 1
ATOM 688 N N . ALA A 1 83 ? -9.143 -4.423 -20.638 1.00 92.25 83 ALA A N 1
ATOM 689 C CA . ALA A 1 83 ? -9.548 -3.238 -21.376 1.00 92.25 83 ALA A CA 1
ATOM 690 C C . ALA A 1 83 ? -10.052 -2.117 -20.458 1.00 92.25 83 ALA A C 1
ATOM 692 O O . ALA A 1 83 ? -9.724 -0.952 -20.691 1.00 92.25 83 ALA A O 1
ATOM 693 N N . ILE A 1 84 ? -10.807 -2.445 -19.403 1.00 92.44 84 ILE A N 1
ATOM 694 C CA . ILE A 1 84 ? -11.295 -1.429 -18.465 1.00 92.44 84 ILE A CA 1
ATOM 695 C C . ILE A 1 84 ? -10.153 -0.871 -17.598 1.00 92.44 84 ILE A C 1
ATOM 697 O O . ILE A 1 84 ? -10.097 0.339 -17.387 1.00 92.44 84 ILE A O 1
ATOM 701 N N . LYS A 1 85 ? -9.156 -1.684 -17.221 1.00 88.88 85 LYS A N 1
ATOM 702 C CA . LYS A 1 85 ? -7.926 -1.198 -16.557 1.00 88.88 85 LYS A CA 1
ATOM 703 C C . LYS A 1 85 ? -7.142 -0.193 -17.408 1.00 88.88 85 LYS A C 1
ATOM 705 O O . LYS A 1 85 ? -6.451 0.682 -16.890 1.00 88.88 85 LYS A O 1
ATOM 710 N N . LEU A 1 86 ? -7.257 -0.293 -18.732 1.00 88.75 86 LEU A N 1
ATOM 711 C CA . LEU A 1 86 ? -6.608 0.592 -19.703 1.00 88.75 86 LEU A CA 1
ATOM 712 C C . LEU A 1 86 ? -7.477 1.788 -20.122 1.00 88.75 86 LEU A C 1
ATOM 714 O O . LEU A 1 86 ? -7.128 2.522 -21.051 1.00 88.75 86 LEU A O 1
ATOM 718 N N . LEU A 1 87 ? -8.603 2.035 -19.451 1.00 86.44 87 LEU A N 1
ATOM 719 C CA . LEU A 1 87 ? -9.561 3.056 -19.867 1.00 86.44 87 LEU A CA 1
ATOM 720 C C . LEU A 1 87 ? -8.981 4.482 -19.886 1.00 86.44 87 LEU A C 1
ATOM 722 O O . LEU A 1 87 ? -9.421 5.334 -20.663 1.00 86.44 87 LEU A O 1
ATOM 726 N N . THR A 1 88 ? -7.939 4.743 -19.096 1.00 78.25 88 THR A N 1
ATOM 727 C CA . THR A 1 88 ? -7.202 6.016 -19.082 1.00 78.25 88 THR A CA 1
ATOM 728 C C . THR A 1 88 ? -6.552 6.365 -20.431 1.00 78.25 88 THR A C 1
ATOM 730 O O . THR A 1 88 ? -6.311 7.543 -20.704 1.00 78.25 88 THR A O 1
ATOM 733 N N . TYR A 1 89 ? -6.346 5.398 -21.331 1.00 79.69 89 TYR A N 1
ATOM 734 C CA . TYR A 1 89 ? -5.857 5.648 -22.696 1.00 79.69 89 TYR A CA 1
ATOM 735 C C . TYR A 1 89 ? -6.933 6.170 -23.652 1.00 79.69 89 TYR A C 1
ATOM 737 O O . TYR A 1 89 ? -6.604 6.699 -24.725 1.00 79.69 89 TYR A O 1
ATOM 745 N N . LEU A 1 90 ? -8.209 6.052 -23.282 1.00 83.12 90 LEU A N 1
ATOM 746 C CA . LEU A 1 90 ? -9.302 6.672 -24.018 1.00 83.12 90 LEU A CA 1
ATOM 747 C C . LEU A 1 90 ? -9.450 8.154 -23.631 1.00 83.12 90 LEU A C 1
ATOM 749 O O . LEU A 1 90 ? -9.079 8.545 -22.516 1.00 83.12 90 LEU A O 1
ATOM 753 N N . PRO A 1 91 ? -9.984 9.001 -24.533 1.00 83.88 91 PRO A N 1
ATOM 754 C CA . PRO A 1 91 ? -10.350 10.374 -24.194 1.00 83.88 91 PRO A CA 1
ATOM 755 C C . PRO A 1 91 ? -11.294 10.408 -22.990 1.00 83.88 91 PRO A C 1
ATOM 757 O O . PRO A 1 91 ? -12.210 9.595 -22.912 1.00 83.88 91 PRO A O 1
ATOM 760 N N . GLU A 1 92 ? -11.099 11.361 -22.073 1.00 80.31 92 GLU A N 1
ATOM 761 C CA . GLU A 1 92 ? -11.914 11.509 -20.854 1.00 80.31 92 GLU A CA 1
ATOM 762 C C . GLU A 1 92 ? -13.420 11.525 -21.154 1.00 80.31 92 GLU A C 1
ATOM 764 O O . GLU A 1 92 ? -14.190 10.847 -20.480 1.00 80.31 92 GLU A O 1
ATOM 769 N N . SER A 1 93 ? -13.812 12.191 -22.245 1.00 82.19 93 SER A N 1
ATOM 770 C CA . SER A 1 93 ? -15.193 12.267 -22.730 1.00 82.19 93 SER A CA 1
ATOM 771 C C . SER A 1 93 ? -15.833 10.917 -23.072 1.00 82.19 93 SER A C 1
ATOM 773 O O . SER A 1 93 ? -17.051 10.844 -23.177 1.00 82.19 93 SER A O 1
ATOM 775 N N . GLU A 1 94 ? -15.037 9.867 -23.287 1.00 86.38 94 GLU A N 1
ATOM 776 C CA . GLU A 1 94 ? -15.516 8.522 -23.630 1.00 86.38 94 GLU A CA 1
ATOM 777 C C . GLU A 1 94 ? -15.504 7.565 -22.427 1.00 86.38 94 GLU A C 1
ATOM 779 O O . GLU A 1 94 ? -16.219 6.566 -22.425 1.00 86.38 94 GLU A O 1
ATOM 784 N N . ARG A 1 95 ? -14.709 7.846 -21.383 1.00 89.44 95 ARG A N 1
ATOM 785 C CA . ARG A 1 95 ? -14.476 6.897 -20.277 1.00 89.44 95 ARG A CA 1
ATOM 786 C C . ARG A 1 95 ? -15.744 6.601 -19.486 1.00 89.44 95 ARG A C 1
ATOM 788 O O . ARG A 1 95 ? -15.993 5.453 -19.129 1.00 89.44 95 ARG A O 1
ATOM 795 N N . SER A 1 96 ? -16.564 7.621 -19.237 1.00 90.81 96 SER A N 1
ATOM 796 C CA . SER A 1 96 ? -17.759 7.474 -18.405 1.00 90.81 96 SER A CA 1
ATOM 797 C C . SER A 1 96 ? -18.743 6.446 -18.959 1.00 90.81 96 SER A C 1
ATOM 799 O O . SER A 1 96 ? -19.343 5.714 -18.180 1.00 90.81 96 SER A O 1
ATOM 801 N N . GLU A 1 97 ? -18.902 6.355 -20.281 1.00 91.50 97 GLU A N 1
ATOM 802 C CA . GLU A 1 97 ? -19.799 5.373 -20.900 1.00 91.50 97 GLU A CA 1
ATOM 803 C C . GLU A 1 97 ? -19.324 3.940 -20.635 1.00 91.50 97 GLU A C 1
ATOM 805 O O . GLU A 1 97 ? -20.109 3.090 -20.212 1.00 91.50 97 GLU A O 1
ATOM 810 N N . TYR A 1 98 ? -18.024 3.692 -20.789 1.00 94.12 98 TYR A N 1
ATOM 811 C CA . TYR A 1 98 ? -17.442 2.376 -20.555 1.00 94.12 98 TYR A CA 1
ATOM 812 C C . TYR A 1 98 ? -17.438 1.971 -19.078 1.00 94.12 98 TYR A C 1
ATOM 814 O O . TYR A 1 98 ? -17.779 0.830 -18.780 1.00 94.12 98 TYR A O 1
ATOM 822 N N . ILE A 1 99 ? -17.149 2.892 -18.147 1.00 94.06 99 ILE A N 1
ATOM 823 C CA . ILE A 1 99 ? -17.267 2.616 -16.699 1.00 94.06 99 ILE A CA 1
ATOM 824 C C . ILE A 1 99 ? -18.701 2.190 -16.382 1.00 94.06 99 ILE A C 1
ATOM 826 O O . ILE A 1 99 ? -18.924 1.126 -15.810 1.00 94.06 99 ILE A O 1
ATOM 830 N N . LYS A 1 100 ? -19.692 2.978 -16.823 1.00 93.19 100 LYS A N 1
ATOM 831 C CA . LYS A 1 100 ? -21.116 2.683 -16.600 1.00 93.19 100 LYS A CA 1
ATOM 832 C C . LYS A 1 100 ? -21.527 1.340 -17.188 1.00 93.19 100 LYS A C 1
ATOM 834 O O . LYS A 1 100 ? -22.315 0.620 -16.576 1.00 93.19 100 LYS A O 1
ATOM 839 N N . LYS A 1 101 ? -20.995 0.987 -18.356 1.00 92.81 101 LYS A N 1
ATOM 840 C CA . LYS A 1 101 ? -21.226 -0.321 -18.964 1.00 92.81 101 LYS A CA 1
ATOM 841 C C . LYS A 1 101 ? -20.656 -1.445 -18.096 1.00 92.81 101 LYS A C 1
ATOM 843 O O . LYS A 1 101 ? -21.390 -2.369 -17.758 1.00 92.81 101 LYS A O 1
ATOM 848 N N . CYS A 1 102 ? -19.394 -1.347 -17.692 1.00 94.94 102 CYS A N 1
ATOM 849 C CA . CYS A 1 102 ? -18.716 -2.394 -16.932 1.00 94.94 102 CYS A CA 1
ATOM 850 C C . CYS A 1 102 ? -19.233 -2.551 -15.493 1.00 94.94 102 CYS A C 1
ATOM 852 O O . CYS A 1 102 ? -19.194 -3.654 -14.961 1.00 94.94 102 CYS A O 1
ATOM 854 N N . LEU A 1 103 ? -19.829 -1.514 -14.891 1.00 94.44 103 LEU A N 1
ATOM 855 C CA . LEU A 1 103 ? -20.578 -1.629 -13.624 1.00 94.44 103 LEU A CA 1
ATOM 856 C C . LEU A 1 103 ? -21.792 -2.572 -13.716 1.00 94.44 103 LEU A C 1
ATOM 858 O O . LEU A 1 103 ? -22.392 -2.920 -12.701 1.00 94.44 103 LEU A O 1
ATOM 862 N N . ASN A 1 104 ? -22.197 -2.947 -14.931 1.00 92.50 104 ASN A N 1
ATOM 863 C CA . ASN A 1 104 ? -23.282 -3.881 -15.210 1.00 92.50 104 ASN A CA 1
ATOM 864 C C . ASN A 1 104 ? -22.787 -5.189 -15.853 1.00 92.50 104 ASN A C 1
ATOM 866 O O . ASN A 1 104 ? -23.606 -5.937 -16.382 1.00 92.50 104 ASN A O 1
ATOM 870 N N . ASP A 1 105 ? -21.477 -5.455 -15.853 1.00 95.06 105 ASP A N 1
ATOM 871 C CA . ASP A 1 105 ? -20.920 -6.666 -16.456 1.00 95.06 105 ASP A CA 1
ATOM 872 C C . ASP A 1 105 ? -21.365 -7.929 -15.699 1.00 95.06 105 ASP A C 1
ATOM 874 O O . ASP A 1 105 ? -21.507 -7.937 -14.474 1.00 95.06 105 ASP A O 1
ATOM 878 N N . GLU A 1 106 ? -21.572 -9.026 -16.422 1.00 93.12 106 GLU A N 1
ATOM 879 C CA . GLU A 1 106 ? -21.896 -10.321 -15.815 1.00 93.12 106 GLU A CA 1
ATOM 880 C C . GLU A 1 106 ? -20.751 -10.848 -14.938 1.00 93.12 106 GLU A C 1
ATOM 882 O O . GLU A 1 106 ? -20.986 -11.533 -13.940 1.00 93.12 106 GLU A O 1
ATOM 887 N N . ASN A 1 107 ? -19.508 -10.498 -15.274 1.00 95.00 107 ASN A N 1
ATOM 888 C CA . ASN A 1 107 ? -18.334 -10.938 -14.554 1.00 95.00 107 ASN A CA 1
ATOM 889 C C . ASN A 1 107 ? -18.017 -10.003 -13.385 1.00 95.00 107 ASN A C 1
ATOM 891 O O . ASN A 1 107 ? -17.798 -8.803 -13.553 1.00 95.00 107 ASN A O 1
ATOM 895 N N . THR A 1 108 ? -17.912 -10.592 -12.198 1.00 94.69 108 THR A N 1
ATOM 896 C CA . THR A 1 108 ? -17.569 -9.890 -10.961 1.00 94.69 108 THR A CA 1
ATOM 897 C C . THR A 1 108 ? -16.280 -9.078 -11.063 1.00 94.69 108 THR A C 1
ATOM 899 O O . THR A 1 108 ? -16.257 -7.948 -10.589 1.00 94.69 108 THR A O 1
ATOM 902 N N . PHE A 1 109 ? -15.207 -9.607 -11.661 1.00 93.06 109 PHE A N 1
ATOM 903 C CA . PHE A 1 109 ? -13.924 -8.897 -11.702 1.00 93.06 109 PHE A CA 1
ATOM 904 C C . PHE A 1 109 ? -14.010 -7.633 -12.559 1.00 93.06 109 PHE A C 1
ATOM 906 O O . PHE A 1 109 ? -13.439 -6.607 -12.200 1.00 93.06 109 PHE A O 1
ATOM 913 N N . VAL A 1 110 ? -14.777 -7.679 -13.653 1.00 95.06 110 VAL A N 1
ATOM 914 C CA . VAL A 1 110 ? -15.033 -6.503 -14.496 1.00 95.06 110 VAL A CA 1
ATOM 915 C C . VAL A 1 110 ? -15.869 -5.465 -13.742 1.00 95.06 110 VAL A C 1
ATOM 917 O O . VAL A 1 110 ? -15.542 -4.279 -13.788 1.00 95.06 110 VAL A O 1
ATOM 920 N N . ARG A 1 111 ? -16.902 -5.895 -12.999 1.00 95.31 111 ARG A N 1
ATOM 921 C CA . ARG A 1 111 ? -17.681 -4.987 -12.137 1.00 95.31 111 ARG A CA 1
ATOM 922 C C . ARG A 1 111 ? -16.820 -4.358 -11.050 1.00 95.31 111 ARG A C 1
ATOM 924 O O . ARG A 1 111 ? -16.873 -3.147 -10.874 1.00 95.31 111 ARG A O 1
ATOM 931 N N . LEU A 1 112 ? -16.014 -5.162 -10.361 1.00 93.06 112 LEU A N 1
ATOM 932 C CA . LEU A 1 112 ? -15.088 -4.721 -9.319 1.00 93.06 112 LEU A CA 1
ATOM 933 C C . LEU A 1 112 ? -14.155 -3.628 -9.844 1.00 93.06 112 LEU A C 1
ATOM 935 O O . LEU A 1 112 ? -14.022 -2.577 -9.225 1.00 93.06 112 LEU A O 1
ATOM 939 N N . GLU A 1 113 ? -13.548 -3.849 -11.008 1.00 93.06 113 GLU A N 1
ATOM 940 C CA . GLU A 1 113 ? -12.665 -2.862 -11.623 1.00 93.06 113 GLU A CA 1
ATOM 941 C C . GLU A 1 113 ? -13.418 -1.585 -12.020 1.00 93.06 113 GLU A C 1
ATOM 943 O O . GLU A 1 113 ? -12.938 -0.476 -11.805 1.00 93.06 113 GLU A O 1
ATOM 948 N N . ALA A 1 114 ? -14.650 -1.713 -12.516 1.00 94.19 114 ALA A N 1
ATOM 949 C CA . ALA A 1 114 ? -15.488 -0.557 -12.817 1.00 94.19 114 ALA A CA 1
ATOM 950 C C . ALA A 1 114 ? -15.856 0.250 -11.563 1.00 94.19 114 ALA A C 1
ATOM 952 O O . ALA A 1 114 ? -15.958 1.475 -11.635 1.00 94.19 114 ALA A O 1
ATOM 953 N N . VAL A 1 115 ? -16.023 -0.425 -10.419 1.00 93.69 115 VAL A N 1
ATOM 954 C CA . VAL A 1 115 ? -16.249 0.214 -9.119 1.00 93.69 115 VAL A CA 1
ATOM 955 C C . VAL A 1 115 ? -15.032 1.040 -8.711 1.00 93.69 115 VAL A C 1
ATOM 957 O O . VAL A 1 115 ? -15.205 2.216 -8.403 1.00 93.69 115 VAL A O 1
ATOM 960 N N . LYS A 1 116 ? -13.805 0.509 -8.822 1.00 89.00 116 LYS A N 1
ATOM 961 C CA . LYS A 1 116 ? -12.572 1.283 -8.555 1.00 89.00 116 LYS A CA 1
ATOM 962 C C . LYS A 1 116 ? -12.518 2.578 -9.373 1.00 89.00 116 LYS A C 1
ATOM 964 O O . LYS A 1 116 ? -12.214 3.645 -8.849 1.00 89.00 116 LYS A O 1
ATOM 969 N N . LEU A 1 117 ? -12.926 2.507 -10.640 1.00 90.69 117 LEU A N 1
ATOM 970 C CA . LEU A 1 117 ? -12.898 3.638 -11.570 1.00 90.69 117 LEU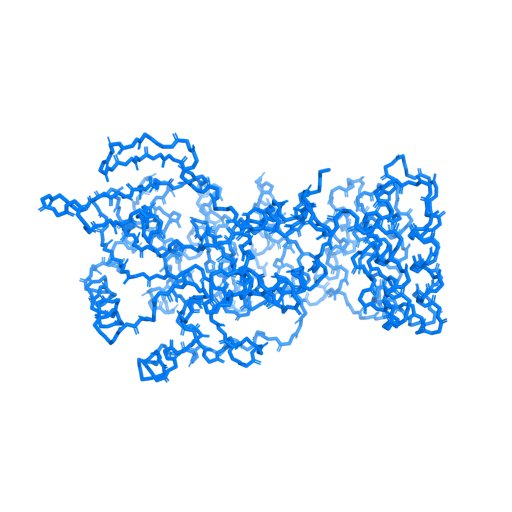 A CA 1
ATOM 971 C C . LEU A 1 117 ? -14.044 4.649 -11.381 1.00 90.69 117 LEU A C 1
ATOM 973 O O . LEU A 1 117 ? -14.101 5.641 -12.114 1.00 90.69 117 LEU A O 1
ATOM 977 N N . LEU A 1 118 ? -14.944 4.471 -10.403 1.00 90.56 118 LEU A N 1
ATOM 978 C CA . LEU A 1 118 ? -16.028 5.429 -10.128 1.00 90.56 118 LEU A CA 1
ATOM 979 C C . LEU A 1 118 ? -15.516 6.834 -9.821 1.00 90.56 118 LEU A C 1
ATOM 981 O O . LEU A 1 118 ? -16.190 7.817 -10.133 1.00 90.56 118 LEU A O 1
ATOM 985 N N . ILE A 1 119 ? -14.302 6.954 -9.285 1.00 85.56 119 ILE A N 1
ATOM 986 C CA . ILE A 1 119 ? -13.647 8.242 -9.041 1.00 85.56 119 ILE A CA 1
ATOM 987 C C . ILE A 1 119 ? -13.437 9.062 -10.326 1.00 85.56 119 ILE A C 1
ATOM 989 O O . ILE A 1 119 ? -13.317 10.284 -10.264 1.00 85.56 119 ILE A O 1
ATOM 993 N N . HIS A 1 120 ? -13.440 8.421 -11.497 1.00 84.69 120 HIS A N 1
ATOM 994 C CA . HIS A 1 120 ? -13.323 9.078 -12.800 1.00 84.69 120 HIS A CA 1
ATOM 995 C C . HIS A 1 120 ? -14.670 9.465 -13.416 1.00 84.69 120 HIS A C 1
ATOM 997 O O . HIS A 1 120 ? -14.699 10.108 -14.466 1.00 84.69 120 HIS A O 1
ATOM 1003 N N . LEU A 1 121 ? -15.790 9.099 -12.791 1.00 86.19 121 LEU A N 1
ATOM 1004 C CA . LEU A 1 121 ? -17.090 9.641 -13.170 1.00 86.19 121 LEU A CA 1
ATOM 1005 C C . LEU A 1 121 ? -17.256 11.070 -12.633 1.00 86.19 121 LEU A C 1
ATOM 1007 O O . LEU A 1 121 ? -16.636 11.422 -11.619 1.00 86.19 121 LEU A O 1
ATOM 1011 N N . PRO A 1 122 ? -18.116 11.891 -13.267 1.00 85.69 122 PRO A N 1
ATOM 1012 C CA . PRO A 1 122 ? -18.567 13.143 -12.675 1.00 85.69 122 PRO A CA 1
ATOM 1013 C C . PRO A 1 122 ? -19.086 12.905 -11.255 1.00 85.69 122 PRO A C 1
ATOM 1015 O O . PRO A 1 122 ? -19.839 11.961 -11.020 1.00 85.69 122 PRO A O 1
ATOM 1018 N N . GLU A 1 123 ? -18.701 13.764 -10.311 1.00 81.88 123 GLU A N 1
ATOM 1019 C CA . GLU A 1 123 ? -19.050 13.631 -8.888 1.00 81.88 123 GLU A CA 1
ATOM 1020 C C . GLU A 1 123 ? -20.558 13.438 -8.668 1.00 81.88 123 GLU A C 1
ATOM 1022 O O . GLU A 1 123 ? -20.967 12.573 -7.898 1.00 81.88 123 GLU A O 1
ATOM 1027 N N . SER A 1 124 ? -21.384 14.148 -9.447 1.00 82.81 124 SER A N 1
ATOM 1028 C CA . SER A 1 124 ? -22.849 14.058 -9.417 1.00 82.81 124 SER A CA 1
ATOM 1029 C C . SER A 1 124 ? -23.421 12.681 -9.773 1.00 82.81 124 SER A C 1
ATOM 1031 O O . SER A 1 124 ? -24.610 12.460 -9.578 1.00 82.81 124 SER A O 1
ATOM 1033 N N . GLU A 1 125 ? -22.620 11.780 -10.342 1.00 86.12 125 GLU A N 1
ATOM 1034 C CA . GLU A 1 125 ? -23.050 10.447 -10.772 1.00 86.12 125 GLU A CA 1
ATOM 1035 C C . GLU A 1 125 ? -22.510 9.321 -9.878 1.00 86.12 125 GLU A C 1
ATOM 1037 O O . GLU A 1 125 ? -23.018 8.203 -9.944 1.00 86.12 125 GLU A O 1
ATOM 1042 N N . ARG A 1 126 ? -21.490 9.578 -9.046 1.00 88.81 126 ARG A N 1
ATOM 1043 C CA . ARG A 1 126 ? -20.791 8.523 -8.286 1.00 88.81 126 ARG A CA 1
ATOM 1044 C C . ARG A 1 126 ? -21.690 7.860 -7.252 1.00 88.81 126 ARG A C 1
ATOM 1046 O O . ARG A 1 126 ? -21.646 6.640 -7.105 1.00 88.81 126 ARG A O 1
ATOM 1053 N N . SER A 1 127 ? -22.515 8.649 -6.565 1.00 87.56 127 SER A N 1
ATOM 1054 C CA . SER A 1 127 ? -23.292 8.185 -5.414 1.00 87.56 127 SER A CA 1
ATOM 1055 C C . SER A 1 127 ? -24.201 7.006 -5.737 1.00 87.56 127 SER A C 1
ATOM 1057 O O . SER A 1 127 ? -24.241 6.041 -4.977 1.00 87.56 127 SER A O 1
ATOM 1059 N N . ASP A 1 128 ? -24.895 7.045 -6.874 1.00 88.62 128 ASP A N 1
ATOM 1060 C CA . ASP A 1 128 ? -25.818 5.976 -7.262 1.00 88.62 128 ASP A CA 1
ATOM 1061 C C . ASP A 1 128 ? -25.076 4.671 -7.559 1.00 88.62 128 ASP A C 1
ATOM 1063 O O . ASP A 1 128 ? -25.537 3.590 -7.188 1.00 88.62 128 ASP A O 1
ATOM 1067 N N . TYR A 1 129 ? -23.892 4.757 -8.167 1.00 92.69 129 TYR A N 1
ATOM 1068 C CA . TYR A 1 129 ? -23.087 3.580 -8.465 1.00 92.69 129 TYR A CA 1
ATOM 1069 C C . TYR A 1 129 ? -22.372 3.013 -7.240 1.00 92.69 129 TYR A C 1
ATOM 1071 O O . TYR A 1 129 ? -22.322 1.794 -7.106 1.00 92.69 129 TYR A O 1
ATOM 1079 N N . ILE A 1 130 ? -21.897 3.857 -6.318 1.00 91.25 130 ILE A N 1
ATOM 1080 C CA . ILE A 1 130 ? -21.362 3.401 -5.024 1.00 91.25 130 ILE A CA 1
ATOM 1081 C C . ILE A 1 130 ? -22.468 2.668 -4.258 1.00 91.25 130 ILE A C 1
ATOM 1083 O O . ILE A 1 130 ? -22.274 1.535 -3.832 1.00 91.25 130 ILE A O 1
ATOM 1087 N N . LYS A 1 131 ? -23.668 3.259 -4.160 1.00 86.75 131 LYS A N 1
ATOM 1088 C CA . LYS A 1 131 ? -24.832 2.626 -3.512 1.00 86.75 131 LYS A CA 1
ATOM 1089 C C . LYS A 1 131 ? -25.218 1.310 -4.172 1.00 86.75 131 LYS A C 1
ATOM 1091 O O . LYS A 1 131 ? -25.577 0.363 -3.479 1.00 86.75 131 LYS A O 1
ATOM 1096 N N . LYS A 1 132 ? -25.147 1.233 -5.499 1.00 89.25 132 LYS A N 1
ATOM 1097 C CA . LYS A 1 132 ? -25.380 -0.017 -6.219 1.00 89.25 132 LYS A CA 1
ATOM 1098 C C . LYS A 1 132 ? -24.325 -1.071 -5.871 1.00 89.25 132 LYS A C 1
ATOM 1100 O O . LYS A 1 132 ? -24.699 -2.198 -5.577 1.00 89.25 132 LYS A O 1
ATOM 1105 N N . ALA A 1 133 ? -23.047 -0.703 -5.866 1.00 90.19 133 ALA A N 1
ATOM 1106 C CA . ALA A 1 133 ? -21.941 -1.610 -5.577 1.00 90.19 133 ALA A CA 1
ATOM 1107 C C . ALA A 1 133 ? -21.922 -2.090 -4.112 1.00 90.19 133 ALA A C 1
ATOM 1109 O O . ALA A 1 133 ? -21.591 -3.241 -3.853 1.00 90.19 133 ALA A O 1
ATOM 1110 N N . LEU A 1 134 ? -22.390 -1.266 -3.163 1.00 84.00 134 LEU A N 1
ATOM 1111 C CA . LEU A 1 134 ? -22.650 -1.674 -1.771 1.00 84.00 134 LEU A CA 1
ATOM 1112 C C . LEU A 1 134 ? -23.730 -2.762 -1.648 1.00 84.00 134 LEU A C 1
ATOM 1114 O O . LEU A 1 134 ? -23.869 -3.364 -0.590 1.00 84.00 134 LEU A O 1
ATOM 1118 N N . ASN A 1 135 ? -24.523 -2.986 -2.696 1.00 84.06 135 ASN A N 1
ATOM 1119 C CA . ASN A 1 135 ? -25.547 -4.026 -2.758 1.00 84.06 135 ASN A CA 1
ATOM 1120 C C . ASN A 1 135 ? -25.224 -5.090 -3.827 1.00 84.06 135 ASN A C 1
ATOM 1122 O O . ASN A 1 135 ? -26.134 -5.799 -4.254 1.00 84.06 135 ASN A O 1
ATOM 1126 N N . ASP A 1 136 ? -23.975 -5.177 -4.305 1.00 90.06 136 ASP A N 1
ATOM 1127 C CA . ASP A 1 136 ? -23.567 -6.230 -5.242 1.00 90.06 136 ASP A CA 1
ATOM 1128 C C . ASP A 1 136 ? -23.564 -7.599 -4.541 1.00 90.06 136 ASP A C 1
ATOM 1130 O O . ASP A 1 136 ? -23.235 -7.703 -3.357 1.00 90.06 136 ASP A O 1
ATOM 1134 N N . ASP A 1 137 ? -23.936 -8.650 -5.275 1.00 85.81 137 ASP A N 1
ATOM 1135 C CA . ASP A 1 137 ? -23.971 -10.022 -4.753 1.00 85.81 137 ASP A CA 1
ATOM 1136 C C . ASP A 1 137 ? -22.564 -10.549 -4.421 1.00 85.81 137 ASP A C 1
ATOM 1138 O O . ASP A 1 137 ? -22.414 -11.482 -3.627 1.00 85.81 137 ASP A O 1
ATOM 1142 N N . ASP A 1 138 ? -21.528 -9.971 -5.036 1.00 89.31 138 ASP A N 1
ATOM 1143 C CA . ASP A 1 138 ? -20.147 -10.345 -4.792 1.00 89.31 138 ASP A CA 1
ATOM 1144 C C . ASP A 1 138 ? -19.497 -9.530 -3.665 1.00 89.31 138 ASP A C 1
ATOM 1146 O O . ASP A 1 138 ? -19.469 -8.296 -3.672 1.00 89.31 138 ASP A O 1
ATOM 1150 N N . TYR A 1 139 ? -18.898 -10.244 -2.709 1.00 82.12 139 TYR A N 1
ATOM 1151 C CA . TYR A 1 139 ? -18.258 -9.645 -1.540 1.00 82.12 139 TYR A CA 1
ATOM 1152 C C . TYR A 1 139 ? -17.099 -8.705 -1.899 1.00 82.12 139 TYR A C 1
ATOM 1154 O O . TYR A 1 139 ? -16.929 -7.687 -1.234 1.00 82.12 139 TYR A O 1
ATOM 1162 N N . SER A 1 140 ? -16.308 -9.004 -2.936 1.00 83.94 140 SER A N 1
ATOM 1163 C CA . SER A 1 140 ? -15.182 -8.149 -3.328 1.00 83.94 140 SER A CA 1
ATOM 1164 C C . SER A 1 140 ? -15.661 -6.827 -3.923 1.00 83.94 140 SER A C 1
ATOM 1166 O O . SER A 1 140 ? -15.066 -5.787 -3.648 1.00 83.94 140 SER A O 1
ATOM 1168 N N . VAL A 1 141 ? -16.757 -6.840 -4.689 1.00 87.06 141 VAL A N 1
ATOM 1169 C CA . VAL A 1 141 ? -17.380 -5.612 -5.216 1.00 87.06 141 VAL A CA 1
ATOM 1170 C C . VAL A 1 141 ? -17.956 -4.771 -4.078 1.00 87.06 141 VAL A C 1
ATOM 1172 O O . VAL A 1 141 ? -17.721 -3.563 -4.028 1.00 87.06 141 VAL A O 1
ATOM 1175 N N . HIS A 1 142 ? -18.645 -5.415 -3.133 1.00 82.06 142 HIS A N 1
ATOM 1176 C CA . HIS A 1 142 ? -19.135 -4.767 -1.920 1.00 82.06 142 HIS A CA 1
ATOM 1177 C C . HIS A 1 142 ? -17.989 -4.133 -1.115 1.00 82.06 142 HIS A C 1
ATOM 1179 O O . HIS A 1 142 ? -18.074 -2.969 -0.732 1.00 82.06 142 HIS A O 1
ATOM 1185 N N . GLU A 1 143 ? -16.910 -4.875 -0.851 1.00 81.19 143 GLU A N 1
ATOM 1186 C CA . GLU A 1 143 ? -15.749 -4.381 -0.100 1.00 81.19 143 GLU A CA 1
ATOM 1187 C C . GLU A 1 143 ? -15.113 -3.156 -0.774 1.00 81.19 143 GLU A C 1
ATOM 1189 O O . GLU A 1 143 ? -14.800 -2.168 -0.110 1.00 81.19 143 GLU A O 1
ATOM 1194 N N . GLU A 1 144 ? -14.966 -3.169 -2.099 1.00 84.88 144 GLU A N 1
ATOM 1195 C CA . GLU A 1 144 ? -14.432 -2.011 -2.817 1.00 84.88 144 GLU A CA 1
ATOM 1196 C C . GLU A 1 144 ? -15.387 -0.811 -2.756 1.00 84.88 144 GLU A C 1
ATOM 1198 O O . GLU A 1 144 ? -14.953 0.323 -2.558 1.00 84.88 144 GLU A O 1
ATOM 1203 N N . ALA A 1 145 ? -16.700 -1.042 -2.816 1.00 86.69 145 ALA A N 1
ATOM 1204 C CA . ALA A 1 145 ? -17.696 0.012 -2.643 1.00 86.69 145 ALA A CA 1
ATOM 1205 C C . ALA A 1 145 ? -17.651 0.650 -1.245 1.00 86.69 145 ALA A C 1
ATOM 1207 O O . ALA A 1 145 ? -17.830 1.862 -1.115 1.00 86.69 145 ALA A O 1
ATOM 1208 N N . VAL A 1 146 ? -17.365 -0.145 -0.208 1.00 80.50 146 VAL A N 1
ATOM 1209 C CA . VAL A 1 146 ? -17.156 0.338 1.164 1.00 80.50 146 VAL A CA 1
ATOM 1210 C C . VAL A 1 146 ? -15.974 1.312 1.219 1.00 80.50 146 VAL A C 1
ATOM 1212 O O . VAL A 1 146 ? -16.087 2.371 1.835 1.00 80.50 146 VAL A O 1
ATOM 1215 N N . LYS A 1 147 ? -14.875 1.037 0.503 1.00 78.50 147 LYS A N 1
ATOM 1216 C CA . LYS A 1 147 ? -13.722 1.961 0.406 1.00 78.50 147 LYS A CA 1
ATOM 1217 C C . LYS A 1 147 ? -14.096 3.276 -0.283 1.00 78.50 147 LYS A C 1
ATOM 1219 O O . LYS A 1 147 ? -13.581 4.336 0.071 1.00 78.50 147 LYS A O 1
ATOM 1224 N N . LEU A 1 148 ? -15.044 3.228 -1.217 1.00 84.25 148 LEU A N 1
ATOM 1225 C CA . LEU A 1 148 ? -15.537 4.401 -1.938 1.00 84.25 148 LEU A CA 1
ATOM 1226 C C . LEU A 1 148 ? -16.601 5.202 -1.181 1.00 84.25 148 LEU A C 1
ATOM 1228 O O . LEU A 1 148 ? -16.973 6.279 -1.647 1.00 84.25 148 LEU A O 1
ATOM 1232 N N . LEU A 1 149 ? -17.045 4.758 0.003 1.00 81.62 149 LEU A N 1
ATOM 1233 C CA . LEU A 1 149 ? -17.968 5.525 0.853 1.00 81.62 149 LEU A CA 1
ATOM 1234 C C . LEU A 1 149 ? -17.454 6.936 1.156 1.00 81.62 149 LEU A C 1
ATOM 1236 O O . LEU A 1 149 ? -18.255 7.841 1.377 1.00 81.62 149 LEU A O 1
ATOM 1240 N N . THR A 1 150 ? -16.134 7.151 1.123 1.00 77.25 150 THR A N 1
ATOM 1241 C CA . THR A 1 150 ? -15.541 8.481 1.312 1.00 77.25 150 THR A CA 1
ATOM 1242 C C . THR A 1 150 ? -15.960 9.501 0.244 1.00 77.25 150 THR A C 1
ATOM 1244 O O . THR A 1 150 ? -15.987 10.695 0.529 1.00 77.25 150 THR A O 1
ATOM 1247 N N . TYR A 1 151 ? -16.351 9.036 -0.949 1.00 80.19 151 TYR A N 1
ATOM 1248 C CA . TYR A 1 151 ? -16.829 9.867 -2.058 1.00 80.19 151 TYR A CA 1
ATOM 1249 C C . TYR A 1 151 ? -18.340 10.128 -2.024 1.00 80.19 151 TYR A C 1
ATOM 1251 O O . TYR A 1 151 ? -18.861 10.792 -2.922 1.00 80.19 151 TYR A O 1
ATOM 1259 N N . LEU A 1 152 ? -19.056 9.603 -1.025 1.00 80.25 152 LEU A N 1
ATOM 1260 C CA . LEU A 1 152 ? -20.441 9.986 -0.777 1.00 80.25 152 LEU A CA 1
ATOM 1261 C C . LEU A 1 152 ? -20.506 11.317 -0.015 1.00 80.25 152 LEU A C 1
ATOM 1263 O O . LEU A 1 152 ? -19.574 11.650 0.722 1.00 80.25 152 LEU A O 1
ATOM 1267 N N . PRO A 1 153 ? -21.621 12.064 -0.132 1.00 81.19 153 PRO A N 1
ATOM 1268 C CA . PRO A 1 153 ? -21.883 13.197 0.745 1.00 81.19 153 PRO A CA 1
ATOM 1269 C C . PRO A 1 153 ? -21.722 12.798 2.217 1.00 81.19 153 PRO A C 1
ATOM 1271 O O . PRO A 1 153 ? -22.182 11.729 2.621 1.00 81.19 153 PRO A O 1
ATOM 1274 N N . GLU A 1 154 ? -21.108 13.671 3.016 1.00 79.44 154 GLU A N 1
ATOM 1275 C CA . GLU A 1 154 ? -20.746 13.418 4.420 1.00 79.44 154 GLU A CA 1
ATOM 1276 C C . GLU A 1 154 ? -21.898 12.821 5.242 1.00 79.44 154 GLU A C 1
ATOM 1278 O O . GLU A 1 154 ? -21.701 11.834 5.945 1.00 79.44 154 GLU A O 1
ATOM 1283 N N . SER A 1 155 ? -23.120 13.339 5.073 1.00 79.25 155 SER A N 1
ATOM 1284 C CA . SER A 1 155 ? -24.310 12.826 5.761 1.00 79.25 155 SER A CA 1
ATOM 1285 C C . SER A 1 155 ? -24.637 11.372 5.408 1.00 79.25 155 SER A C 1
ATOM 1287 O O . SER A 1 155 ? -25.013 10.595 6.275 1.00 79.25 155 SER A O 1
ATOM 1289 N N . GLU A 1 156 ? -24.497 10.986 4.138 1.00 81.50 156 GLU A N 1
ATOM 1290 C CA . GLU A 1 156 ? -24.753 9.606 3.713 1.00 81.50 156 GLU A CA 1
ATOM 1291 C C . GLU A 1 156 ? -23.641 8.669 4.188 1.00 81.50 156 GLU A C 1
ATOM 1293 O O . GLU A 1 156 ? -23.906 7.542 4.603 1.00 81.50 156 GLU A O 1
ATOM 1298 N N . ARG A 1 157 ? -22.391 9.144 4.148 1.00 81.69 157 ARG A N 1
ATOM 1299 C CA . ARG A 1 157 ? -21.223 8.404 4.624 1.00 81.69 157 ARG A CA 1
ATOM 1300 C C . ARG A 1 157 ? -21.338 8.077 6.111 1.00 81.69 157 ARG A C 1
ATOM 1302 O O . ARG A 1 157 ? -21.133 6.919 6.475 1.00 81.69 157 ARG A O 1
ATOM 1309 N N . SER A 1 158 ? -21.702 9.056 6.942 1.00 84.12 158 SER A N 1
ATOM 1310 C CA . SER A 1 158 ? -21.919 8.836 8.374 1.00 84.12 158 SER A CA 1
ATOM 1311 C C . SER A 1 158 ? -22.990 7.774 8.614 1.00 84.12 158 SER A C 1
ATOM 1313 O O . SER A 1 158 ? -22.706 6.790 9.290 1.00 84.12 158 SER A O 1
ATOM 1315 N N . ASP A 1 159 ? -24.152 7.866 7.959 1.00 85.00 159 ASP A N 1
ATOM 1316 C CA . ASP A 1 159 ? -25.229 6.873 8.099 1.00 85.00 159 ASP A CA 1
ATOM 1317 C C . ASP A 1 159 ? -24.773 5.432 7.791 1.00 85.00 159 ASP A C 1
ATOM 1319 O O . ASP A 1 159 ? -25.191 4.482 8.462 1.00 85.00 159 ASP A O 1
ATOM 1323 N N . TYR A 1 160 ? -23.941 5.239 6.761 1.00 82.94 160 TYR A N 1
ATOM 1324 C CA . TYR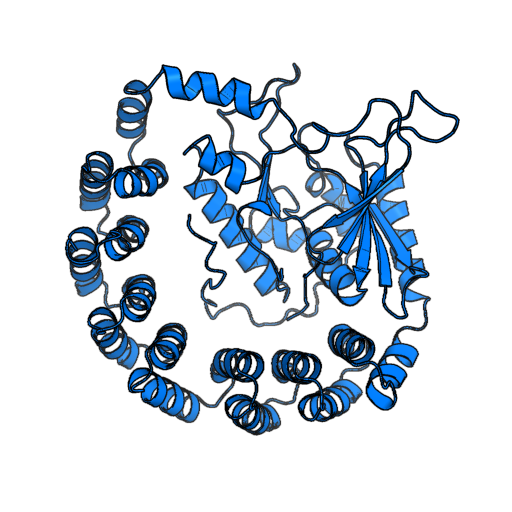 A 1 160 ? -23.416 3.915 6.409 1.00 82.94 160 TYR A CA 1
ATOM 1325 C C . TYR A 1 160 ? -22.413 3.394 7.437 1.00 82.94 160 TYR A C 1
ATOM 1327 O O . TYR A 1 160 ? -22.508 2.232 7.841 1.00 82.94 160 TYR A O 1
ATOM 1335 N N . ILE A 1 161 ? -21.480 4.241 7.877 1.00 87.12 161 ILE A N 1
ATOM 1336 C CA . ILE A 1 161 ? -20.478 3.868 8.881 1.00 87.12 161 ILE A CA 1
ATOM 1337 C C . ILE A 1 161 ? -21.177 3.534 10.201 1.00 87.12 161 ILE A C 1
ATOM 1339 O O . ILE A 1 161 ? -20.918 2.481 10.777 1.00 87.12 161 ILE A O 1
ATOM 1343 N N . GLU A 1 162 ? -22.130 4.354 10.646 1.00 88.94 162 GLU A N 1
ATOM 1344 C CA . GLU A 1 162 ? -22.886 4.108 11.875 1.00 88.94 162 GLU A CA 1
ATOM 1345 C C . GLU A 1 162 ? -23.657 2.788 11.831 1.00 88.94 162 GLU A C 1
ATOM 1347 O O . GLU A 1 162 ? -23.614 2.015 12.791 1.00 88.94 162 GLU A O 1
ATOM 1352 N N . LYS A 1 163 ? -24.330 2.481 10.716 1.00 87.69 163 LYS A N 1
ATOM 1353 C CA . LYS A 1 163 ? -25.001 1.184 10.540 1.00 87.69 163 LYS A CA 1
ATOM 1354 C C . LYS A 1 163 ? -24.004 0.032 10.595 1.00 87.69 163 LYS A C 1
ATOM 1356 O O . LYS A 1 163 ? -24.257 -0.942 11.300 1.00 87.69 163 LYS A O 1
ATOM 1361 N N . GLY A 1 164 ? -22.868 0.159 9.911 1.00 88.12 164 GLY A N 1
ATOM 1362 C CA . GLY A 1 164 ? -21.826 -0.863 9.899 1.00 88.12 164 GLY A CA 1
ATOM 1363 C C . GLY A 1 164 ? -21.228 -1.121 11.285 1.00 88.12 164 GLY A C 1
ATOM 1364 O O . GLY A 1 164 ? -21.098 -2.271 11.694 1.00 88.12 164 GLY A O 1
ATOM 1365 N N . LEU A 1 165 ? -20.974 -0.066 12.067 1.00 91.50 165 LEU A N 1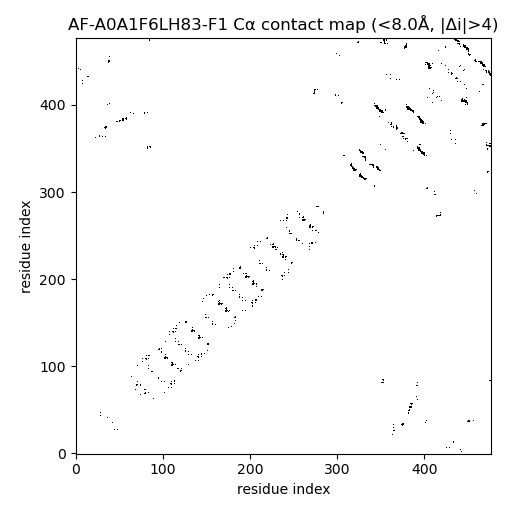
ATOM 1366 C CA . LEU A 1 165 ? -20.480 -0.137 13.453 1.00 91.50 165 LEU A CA 1
ATOM 1367 C C . LEU A 1 165 ? -21.492 -0.745 14.443 1.00 91.50 165 LEU A C 1
ATOM 1369 O O . LEU A 1 165 ? -21.158 -0.986 15.610 1.00 91.50 165 LEU A O 1
ATOM 1373 N N . ASN A 1 166 ? -22.740 -0.945 14.018 1.00 90.88 166 ASN A N 1
ATOM 1374 C CA . ASN A 1 166 ? -23.821 -1.546 14.797 1.00 90.88 166 ASN A CA 1
ATOM 1375 C C . ASN A 1 166 ? -24.305 -2.891 14.219 1.00 90.88 166 ASN A C 1
ATOM 1377 O O . ASN A 1 166 ? -25.262 -3.452 14.749 1.00 90.88 166 ASN A O 1
ATOM 1381 N N . ASP A 1 167 ? -23.675 -3.418 13.164 1.00 88.62 167 ASP A N 1
ATOM 1382 C CA . ASP A 1 167 ? -24.083 -4.681 12.540 1.00 88.62 167 ASP A CA 1
ATOM 1383 C C . ASP A 1 167 ? -23.776 -5.885 13.452 1.00 88.62 167 ASP A C 1
ATOM 1385 O O . ASP A 1 167 ? -22.757 -5.935 14.148 1.00 88.62 167 ASP A O 1
ATOM 1389 N N . GLU A 1 168 ? -24.647 -6.894 13.445 1.00 87.38 168 GLU A N 1
ATOM 1390 C CA . GLU A 1 168 ? -24.468 -8.120 14.234 1.00 87.38 168 GLU A CA 1
ATOM 1391 C C . GLU A 1 168 ? -23.247 -8.936 13.773 1.00 87.38 168 GLU A C 1
ATOM 1393 O O . GLU A 1 168 ? -22.635 -9.665 14.557 1.00 87.38 168 GLU A O 1
ATOM 1398 N N . ARG A 1 169 ? -22.846 -8.797 12.506 1.00 82.31 169 ARG A N 1
ATOM 1399 C CA . ARG A 1 169 ? -21.732 -9.530 11.905 1.00 82.31 169 ARG A CA 1
ATOM 1400 C C . ARG A 1 169 ? -20.423 -8.787 12.142 1.00 82.31 169 ARG A C 1
ATOM 1402 O O . ARG A 1 169 ? -20.216 -7.675 11.665 1.00 82.31 169 ARG A O 1
ATOM 1409 N N . ALA A 1 170 ? -19.481 -9.457 12.800 1.00 86.81 170 ALA A N 1
ATOM 1410 C CA . ALA A 1 170 ? -18.193 -8.863 13.148 1.00 86.81 170 ALA A CA 1
ATOM 1411 C C . ALA A 1 170 ? -17.369 -8.367 11.945 1.00 86.81 170 ALA A C 1
ATOM 1413 O O . ALA A 1 170 ? -16.646 -7.389 12.088 1.00 86.81 170 ALA A O 1
ATOM 1414 N N . PHE A 1 171 ? -17.475 -9.001 10.770 1.00 79.56 171 PHE A N 1
ATOM 1415 C CA . PHE A 1 171 ? -16.754 -8.537 9.577 1.00 79.56 171 PHE A CA 1
ATOM 1416 C C . PHE A 1 171 ? -17.285 -7.187 9.072 1.00 79.56 171 PHE A C 1
ATOM 1418 O O . PHE A 1 171 ? -16.500 -6.340 8.671 1.00 79.56 171 PHE A O 1
ATOM 1425 N N . VAL A 1 172 ? -18.597 -6.940 9.158 1.00 80.00 172 VAL A N 1
ATOM 1426 C CA . VAL A 1 172 ? -19.184 -5.646 8.776 1.00 80.00 172 VAL A CA 1
ATOM 1427 C C . VAL A 1 172 ? -18.739 -4.565 9.754 1.00 80.00 172 VAL A C 1
ATOM 1429 O O . VAL A 1 172 ? -18.338 -3.481 9.334 1.00 80.00 172 VAL A O 1
ATOM 1432 N N . ARG A 1 173 ? -18.738 -4.882 11.057 1.00 92.25 173 ARG A N 1
ATOM 1433 C CA . ARG A 1 173 ? -18.201 -3.974 12.076 1.00 92.25 173 ARG A CA 1
ATOM 1434 C C . ARG A 1 173 ? -16.736 -3.656 11.815 1.00 92.25 173 ARG A C 1
ATOM 1436 O O . ARG A 1 173 ? -16.379 -2.487 11.853 1.00 92.25 173 ARG A O 1
ATOM 1443 N N . LEU A 1 174 ? -15.916 -4.666 11.515 1.00 87.81 174 LEU A N 1
ATOM 1444 C CA . LEU A 1 174 ? -14.494 -4.514 11.199 1.00 87.81 174 LEU A CA 1
ATOM 1445 C C . LEU A 1 174 ? -14.273 -3.524 10.049 1.00 87.81 174 LEU A C 1
ATOM 1447 O O . LEU A 1 174 ? -13.503 -2.582 10.215 1.00 87.81 174 LEU A O 1
ATOM 1451 N N . GLU A 1 175 ? -14.973 -3.693 8.925 1.00 82.31 175 GLU A N 1
ATOM 1452 C CA . GLU A 1 175 ? -14.875 -2.758 7.796 1.00 82.31 175 GLU A CA 1
ATOM 1453 C C . GLU A 1 175 ? -15.323 -1.343 8.181 1.00 82.31 175 GLU A C 1
ATOM 1455 O O . GLU A 1 175 ? -14.691 -0.356 7.809 1.00 82.31 175 GLU A O 1
ATOM 1460 N N . ALA A 1 176 ? -16.370 -1.226 8.998 1.00 87.69 176 ALA A N 1
ATOM 1461 C CA . ALA A 1 176 ? -16.834 0.068 9.475 1.00 87.69 176 ALA A CA 1
ATOM 1462 C C . ALA A 1 176 ? -15.828 0.750 10.422 1.00 87.69 176 ALA A C 1
ATOM 1464 O O . ALA A 1 176 ? -15.703 1.974 10.383 1.00 87.69 176 ALA A O 1
ATOM 1465 N N . VAL A 1 177 ? -15.060 -0.011 11.220 1.00 92.56 177 VAL A N 1
ATOM 1466 C CA . VAL A 1 177 ? -13.979 0.541 12.059 1.00 92.56 177 VAL A CA 1
ATOM 1467 C C . VAL A 1 177 ? -12.939 1.245 11.203 1.00 92.56 177 VAL A C 1
ATOM 1469 O O . VAL A 1 177 ? -12.594 2.386 11.504 1.00 92.56 177 VAL A O 1
ATOM 1472 N N . LYS A 1 178 ? -12.497 0.620 10.105 1.00 86.62 178 LYS A N 1
ATOM 1473 C CA . LYS A 1 178 ? -11.507 1.203 9.179 1.00 86.62 178 LYS A CA 1
ATOM 1474 C C . LYS A 1 178 ? -11.948 2.558 8.628 1.00 86.62 178 LYS A C 1
ATOM 1476 O O . LYS A 1 178 ? -11.117 3.403 8.309 1.00 86.62 178 LYS A O 1
ATOM 1481 N N . LEU A 1 179 ? -13.259 2.780 8.548 1.00 86.69 179 LEU A N 1
ATOM 1482 C CA . LEU A 1 179 ? -13.855 4.004 8.033 1.00 86.69 179 LEU A CA 1
ATOM 1483 C C . LEU A 1 179 ? -14.150 5.061 9.099 1.00 86.69 179 LEU A C 1
ATOM 1485 O O . LEU A 1 179 ? -14.531 6.166 8.721 1.00 86.69 179 LEU A O 1
ATOM 1489 N N . ILE A 1 180 ? -13.949 4.794 10.398 1.00 90.38 180 ILE A N 1
ATOM 1490 C CA . ILE A 1 180 ? -14.217 5.786 11.457 1.00 90.38 180 ILE A CA 1
ATOM 1491 C C . ILE A 1 180 ? -13.444 7.086 11.211 1.00 90.38 180 ILE A C 1
ATOM 1493 O O . ILE A 1 180 ? -13.954 8.165 11.496 1.00 90.38 180 ILE A O 1
ATOM 1497 N N . ILE A 1 181 ? -12.243 7.016 10.631 1.00 86.50 181 ILE A N 1
ATOM 1498 C CA . ILE A 1 181 ? -11.460 8.212 10.295 1.00 86.50 181 ILE A CA 1
ATOM 1499 C C . ILE A 1 181 ? -12.154 9.145 9.291 1.00 86.50 181 ILE A C 1
ATOM 1501 O O . ILE A 1 181 ? -11.807 10.315 9.237 1.00 86.50 181 ILE A O 1
ATOM 1505 N N . ASN A 1 182 ? -13.172 8.675 8.565 1.00 81.75 182 ASN A N 1
ATOM 1506 C CA . ASN A 1 182 ? -13.960 9.477 7.629 1.00 81.75 182 ASN A CA 1
ATOM 1507 C C . ASN A 1 182 ? -15.180 10.141 8.298 1.00 81.75 182 ASN A C 1
ATOM 1509 O O . ASN A 1 182 ? -15.919 10.876 7.642 1.00 81.75 182 ASN A O 1
ATOM 1513 N N . LEU A 1 183 ? -15.434 9.884 9.582 1.00 83.81 183 LEU A N 1
ATOM 1514 C CA . LEU A 1 183 ? -16.453 10.603 10.350 1.00 83.81 183 LEU A CA 1
ATOM 1515 C C . LEU A 1 183 ? -15.935 11.989 10.774 1.00 83.81 183 LEU A C 1
ATOM 1517 O O . LEU A 1 183 ? -14.715 12.189 10.838 1.00 83.81 183 LEU A O 1
ATOM 1521 N N . PRO A 1 184 ? -16.821 12.942 11.113 1.00 84.56 184 PRO A N 1
ATOM 1522 C CA . PRO A 1 184 ? -16.433 14.174 11.795 1.00 84.56 184 PRO A CA 1
ATOM 1523 C C . PRO A 1 184 ? -15.570 13.879 13.026 1.00 84.56 184 PRO A C 1
ATOM 1525 O O . PRO A 1 184 ? -15.893 12.990 13.814 1.00 84.56 184 PRO A O 1
ATOM 1528 N N . GLU A 1 185 ? -14.479 14.625 13.227 1.00 83.19 185 GLU A N 1
ATOM 1529 C CA . GLU A 1 185 ? -13.527 14.395 14.332 1.00 83.19 185 GLU A CA 1
ATOM 1530 C C . GLU A 1 185 ? -14.218 14.330 15.707 1.00 83.19 185 GLU A C 1
ATOM 1532 O O . GLU A 1 185 ? -13.879 13.491 16.545 1.00 83.19 185 GLU A O 1
ATOM 1537 N N . SER A 1 186 ? -15.254 15.154 15.900 1.00 84.25 186 SER A N 1
ATOM 1538 C CA . SER A 1 186 ? -16.083 15.184 17.108 1.00 84.25 186 SER A CA 1
ATOM 1539 C C . SER A 1 186 ? -16.818 13.872 17.407 1.00 84.25 186 SER A C 1
ATOM 1541 O O . SER A 1 186 ? -17.175 13.638 18.557 1.00 84.25 186 SER A O 1
ATOM 1543 N N . GLU A 1 187 ? -17.036 13.020 16.406 1.00 85.81 187 GLU A N 1
ATOM 1544 C CA . GLU A 1 187 ? -17.796 11.766 16.510 1.00 85.81 187 GLU A CA 1
ATOM 1545 C C . GLU A 1 187 ? -16.882 10.535 16.615 1.00 85.81 187 GLU A C 1
ATOM 1547 O O . GLU A 1 187 ? -17.241 9.534 17.239 1.00 85.81 187 GLU A O 1
ATOM 1552 N N . ARG A 1 188 ? -15.655 10.610 16.074 1.00 90.88 188 ARG A N 1
ATOM 1553 C CA . ARG A 1 188 ? -14.709 9.474 16.005 1.00 90.88 188 ARG A CA 1
ATOM 1554 C C . ARG A 1 188 ? -14.441 8.843 17.366 1.00 90.88 188 ARG A C 1
ATOM 1556 O O . ARG A 1 188 ? -14.356 7.622 17.488 1.00 90.88 188 ARG A O 1
ATOM 1563 N N . SER A 1 189 ? -14.299 9.679 18.394 1.00 92.62 189 SER A N 1
ATOM 1564 C CA . SER A 1 189 ? -13.871 9.247 19.726 1.00 92.62 189 SER A CA 1
ATOM 1565 C C . SER A 1 189 ? -14.812 8.217 20.344 1.00 92.62 189 SER A C 1
ATOM 1567 O O . SER A 1 189 ? -14.347 7.233 20.914 1.00 92.62 189 SER A O 1
ATOM 1569 N N . GLU A 1 190 ? -16.125 8.416 20.241 1.00 91.31 190 GLU A N 1
ATOM 1570 C CA . GLU A 1 190 ? -17.100 7.487 20.818 1.00 91.31 190 GLU A CA 1
ATOM 1571 C C . GLU A 1 190 ? -17.071 6.138 20.091 1.00 91.31 190 GLU A C 1
ATOM 1573 O O . GLU A 1 190 ? -17.012 5.083 20.730 1.00 91.31 190 GLU A O 1
ATOM 1578 N N . TYR A 1 191 ? -16.992 6.169 18.760 1.00 93.81 191 TYR A N 1
ATOM 1579 C CA . TYR A 1 191 ? -16.930 4.967 17.939 1.00 93.81 191 TYR A CA 1
ATOM 1580 C C . TYR A 1 191 ? -15.642 4.167 18.140 1.00 93.81 191 TYR A C 1
ATOM 1582 O O . TYR A 1 191 ? -15.717 2.951 18.326 1.00 93.81 191 TYR A O 1
ATOM 1590 N N . ILE A 1 192 ? -14.475 4.817 18.201 1.00 95.56 192 ILE A N 1
ATOM 1591 C CA . ILE A 1 192 ? -13.200 4.138 18.493 1.00 95.56 192 ILE A CA 1
ATOM 1592 C C . ILE A 1 192 ? -13.284 3.447 19.859 1.00 95.56 192 ILE A C 1
ATOM 1594 O O . ILE A 1 192 ? -12.977 2.262 19.973 1.00 95.56 192 ILE A O 1
ATOM 1598 N N . LYS A 1 193 ? -13.767 4.148 20.895 1.00 94.19 193 LYS A N 1
ATOM 1599 C CA . LYS A 1 193 ? -13.916 3.586 22.250 1.00 94.19 193 LYS A CA 1
ATOM 1600 C C . LYS A 1 193 ? -14.872 2.400 22.284 1.00 94.19 193 LYS A C 1
ATOM 1602 O O . LYS A 1 193 ? -14.593 1.416 22.969 1.00 94.19 193 LYS A O 1
ATOM 1607 N N . LYS A 1 194 ? -15.984 2.472 21.553 1.00 94.06 194 LYS A N 1
ATOM 1608 C CA . LYS A 1 194 ? -16.918 1.353 21.413 1.00 94.06 194 LYS A CA 1
ATOM 1609 C C . LYS A 1 194 ? -16.220 0.142 20.787 1.00 94.06 194 LYS A C 1
ATOM 1611 O O . LYS A 1 194 ? -16.280 -0.945 21.354 1.00 94.06 194 LYS A O 1
ATOM 1616 N N . CYS A 1 195 ? -15.493 0.340 19.688 1.00 95.56 195 CYS A N 1
ATOM 1617 C CA . CYS A 1 195 ? -14.825 -0.739 18.955 1.00 95.56 195 CYS A CA 1
ATOM 1618 C C . CYS A 1 195 ? -13.635 -1.345 19.713 1.00 95.56 195 CYS A C 1
ATOM 1620 O O . CYS A 1 195 ? -13.402 -2.547 19.632 1.00 95.56 195 CYS A O 1
ATOM 1622 N N . LEU A 1 196 ? -12.934 -0.556 20.534 1.00 94.44 196 LEU A N 1
ATOM 1623 C CA . LEU A 1 196 ? -11.908 -1.055 21.461 1.00 94.44 196 LEU A CA 1
ATOM 1624 C C . LEU A 1 196 ? -12.467 -2.040 22.502 1.00 94.44 196 LEU A C 1
ATOM 1626 O O . LEU A 1 196 ? -11.705 -2.800 23.097 1.00 94.44 196 LEU A O 1
ATOM 1630 N N . ASN A 1 197 ? -13.785 -2.035 22.725 1.00 92.50 197 ASN A N 1
ATOM 1631 C CA . ASN A 1 197 ? -14.484 -2.957 23.618 1.00 92.50 197 ASN A CA 1
ATOM 1632 C C . ASN A 1 197 ? -15.390 -3.947 22.856 1.00 92.50 197 ASN A C 1
ATOM 1634 O O . ASN A 1 197 ? -16.247 -4.572 23.479 1.00 92.50 197 ASN A O 1
ATOM 1638 N N . ASP A 1 198 ? -15.222 -4.099 21.537 1.00 94.81 198 ASP A N 1
ATOM 1639 C CA . ASP A 1 198 ? -16.007 -5.053 20.746 1.00 94.81 198 ASP A CA 1
ATOM 1640 C C . ASP A 1 198 ? -15.753 -6.498 21.202 1.00 94.81 198 ASP A C 1
ATOM 1642 O O . ASP A 1 198 ? -14.643 -6.867 21.598 1.00 94.81 198 ASP A O 1
ATOM 1646 N N . GLU A 1 199 ? -16.776 -7.345 21.121 1.00 92.31 199 GLU A N 1
ATOM 1647 C CA . GLU A 1 199 ? -16.667 -8.776 21.425 1.00 92.31 199 GLU A CA 1
ATOM 1648 C C . GLU A 1 199 ? -15.668 -9.495 20.501 1.00 92.31 199 GLU A C 1
ATOM 1650 O O . GLU A 1 199 ? -14.975 -10.426 20.921 1.00 92.31 199 GLU A O 1
ATOM 1655 N N . ASN A 1 200 ? -15.529 -9.034 19.256 1.00 92.00 200 ASN A N 1
ATOM 1656 C CA . ASN A 1 200 ? -14.666 -9.641 18.263 1.00 92.00 200 ASN A CA 1
ATOM 1657 C C . ASN A 1 200 ? -13.243 -9.066 18.322 1.00 92.00 200 ASN A C 1
ATOM 1659 O O . ASN A 1 200 ? -13.023 -7.862 18.202 1.00 92.00 200 ASN A O 1
ATOM 1663 N N . THR A 1 201 ? -12.248 -9.948 18.451 1.00 90.56 201 THR A N 1
ATOM 1664 C CA . THR A 1 201 ? -10.835 -9.552 18.557 1.00 90.56 201 THR A CA 1
ATOM 1665 C C . THR A 1 201 ? -10.322 -8.800 17.329 1.00 90.56 201 THR A C 1
ATOM 1667 O O . THR A 1 201 ? -9.530 -7.880 17.497 1.00 90.56 201 THR A O 1
ATOM 1670 N N . PHE A 1 202 ? -10.776 -9.125 16.115 1.00 90.38 202 PHE A N 1
ATOM 1671 C CA . PHE A 1 202 ? -10.344 -8.416 14.904 1.00 90.38 202 PHE A CA 1
ATOM 1672 C C . PHE A 1 202 ? -10.848 -6.974 14.885 1.00 90.38 202 PHE A C 1
ATOM 1674 O O . PHE A 1 202 ? -10.085 -6.069 14.566 1.00 90.38 202 PHE A O 1
ATOM 1681 N N . VAL A 1 203 ? -12.094 -6.748 15.311 1.00 93.38 203 VAL A N 1
ATOM 1682 C CA . VAL A 1 203 ? -12.657 -5.396 15.455 1.00 93.38 203 VAL A CA 1
ATOM 1683 C C . VAL A 1 203 ? -11.853 -4.585 16.476 1.00 93.38 203 VAL A C 1
ATOM 1685 O O . VAL A 1 203 ? -11.491 -3.439 16.210 1.00 93.38 203 VAL A O 1
ATOM 1688 N N . ARG A 1 204 ? -11.493 -5.197 17.615 1.00 94.25 204 ARG A N 1
ATOM 1689 C CA . ARG A 1 204 ? -10.627 -4.552 18.617 1.00 94.25 204 ARG A CA 1
ATOM 1690 C C . ARG A 1 204 ? -9.240 -4.225 18.065 1.00 94.25 204 ARG A C 1
ATOM 1692 O O . ARG A 1 204 ? -8.746 -3.131 18.315 1.00 94.25 204 ARG A O 1
ATOM 1699 N N . LEU A 1 205 ? -8.617 -5.147 17.326 1.00 91.81 205 LEU A N 1
ATOM 1700 C CA . LEU A 1 205 ? -7.301 -4.938 16.709 1.00 91.81 205 LEU A CA 1
ATOM 1701 C C . LEU A 1 205 ? -7.308 -3.747 15.752 1.00 91.81 205 LEU A C 1
ATOM 1703 O O . LEU A 1 205 ? -6.404 -2.917 15.806 1.00 91.81 205 LEU A O 1
ATOM 1707 N N . GLU A 1 206 ? -8.344 -3.627 14.927 1.00 91.88 206 GLU A N 1
ATOM 1708 C CA . GLU A 1 206 ? -8.472 -2.488 14.021 1.00 91.88 206 GLU A CA 1
ATOM 1709 C C . GLU A 1 206 ? -8.691 -1.180 14.792 1.00 91.88 206 GLU A C 1
ATOM 1711 O O . GLU A 1 206 ? -8.068 -0.163 14.497 1.00 91.88 206 GLU A O 1
ATOM 1716 N N . ALA A 1 207 ? -9.486 -1.216 15.864 1.00 94.94 207 ALA A N 1
ATOM 1717 C CA . ALA A 1 207 ? -9.715 -0.051 16.711 1.00 94.94 207 ALA A CA 1
ATOM 1718 C C . ALA A 1 207 ? -8.447 0.418 17.450 1.00 94.94 207 ALA A C 1
ATOM 1720 O O . ALA A 1 207 ? -8.290 1.616 17.691 1.00 94.94 207 ALA A O 1
ATOM 1721 N N . ILE A 1 208 ? -7.518 -0.491 17.780 1.00 95.19 208 ILE A N 1
ATOM 1722 C CA . ILE A 1 208 ? -6.229 -0.148 18.405 1.00 95.19 208 ILE A CA 1
ATOM 1723 C C . ILE A 1 208 ? -5.416 0.766 17.497 1.00 95.19 208 ILE A C 1
ATOM 1725 O O . ILE A 1 208 ? -4.923 1.792 17.964 1.00 95.19 208 ILE A O 1
ATOM 1729 N N . LYS A 1 209 ? -5.346 0.466 16.196 1.00 92.19 209 LYS A N 1
ATOM 1730 C CA . LYS A 1 209 ? -4.650 1.318 15.217 1.00 92.19 209 LYS A CA 1
ATOM 1731 C C . LYS A 1 209 ? -5.197 2.747 15.200 1.00 92.19 209 LYS A C 1
ATOM 1733 O O . LYS A 1 209 ? -4.462 3.691 14.924 1.00 92.19 209 LYS A O 1
ATOM 1738 N N . LEU A 1 210 ? -6.474 2.918 15.545 1.00 93.75 210 LEU A N 1
ATOM 1739 C CA . LEU A 1 210 ? -7.143 4.213 15.591 1.00 93.75 210 LEU A CA 1
ATOM 1740 C C . LEU A 1 210 ? -6.978 4.963 16.915 1.00 93.75 210 LEU A C 1
ATOM 1742 O O . LEU A 1 210 ? -7.397 6.116 16.982 1.00 93.75 210 LEU A O 1
ATOM 1746 N N . ILE A 1 211 ? -6.337 4.391 17.944 1.00 94.69 211 ILE A N 1
ATOM 1747 C CA . ILE A 1 211 ? -6.114 5.078 19.231 1.00 94.69 211 ILE A CA 1
ATOM 1748 C C . ILE A 1 211 ? -5.390 6.416 19.034 1.00 94.69 211 ILE A C 1
ATOM 1750 O O . ILE A 1 211 ? -5.675 7.375 19.746 1.00 94.69 211 ILE A O 1
ATOM 1754 N N . ILE A 1 212 ? -4.510 6.526 18.035 1.00 91.12 212 ILE A N 1
ATOM 1755 C CA . ILE A 1 212 ? -3.822 7.782 17.697 1.00 91.12 212 ILE A CA 1
ATOM 1756 C C . ILE A 1 212 ? -4.777 8.924 17.309 1.00 91.12 212 ILE A C 1
ATOM 1758 O O . ILE A 1 212 ? -4.382 10.082 17.366 1.00 91.12 212 ILE A O 1
ATOM 1762 N N . ASN A 1 213 ? -6.028 8.615 16.955 1.00 89.44 213 ASN A N 1
ATOM 1763 C CA . ASN A 1 213 ? -7.074 9.583 16.616 1.00 89.44 213 ASN A CA 1
ATOM 1764 C C . ASN A 1 213 ? -7.959 9.963 17.816 1.00 89.44 213 ASN A C 1
ATOM 1766 O O . ASN A 1 213 ? -8.878 10.763 17.668 1.00 89.44 213 ASN A O 1
ATOM 1770 N N . LEU A 1 214 ? -7.711 9.408 19.006 1.00 89.69 214 LEU A N 1
ATOM 1771 C CA . LEU A 1 214 ? -8.365 9.857 20.237 1.00 89.69 214 LEU A CA 1
ATOM 1772 C C . LEU A 1 214 ? -7.760 11.187 20.725 1.00 89.69 214 LEU A C 1
ATOM 1774 O O . LEU A 1 214 ? -6.646 11.539 20.320 1.00 89.69 214 LEU A O 1
ATOM 1778 N N . PRO A 1 215 ? -8.424 11.921 21.636 1.00 87.31 215 PRO A N 1
ATOM 1779 C CA . PRO A 1 215 ? -7.818 13.063 22.311 1.00 87.31 215 PRO A CA 1
ATOM 1780 C C . PRO A 1 215 ? -6.524 12.650 23.017 1.00 87.31 215 PRO A C 1
ATOM 1782 O O . PRO A 1 215 ? -6.474 11.600 23.660 1.00 87.31 215 PRO A O 1
ATOM 1785 N N . GLU A 1 216 ? -5.477 13.474 22.923 1.00 80.69 216 GLU A N 1
ATOM 1786 C CA . GLU A 1 216 ? -4.142 13.172 23.470 1.00 80.69 216 GLU A CA 1
ATOM 1787 C C . GLU A 1 216 ? -4.186 12.763 24.952 1.00 80.69 216 GLU A C 1
ATOM 1789 O O . GLU A 1 216 ? -3.507 11.820 25.360 1.00 80.69 216 GLU A O 1
ATOM 1794 N N . SER A 1 217 ? -5.069 13.403 25.728 1.00 82.25 217 SER A N 1
ATOM 1795 C CA . SER A 1 217 ? -5.302 13.113 27.146 1.00 82.25 217 SER A CA 1
ATOM 1796 C C . SER A 1 217 ? -5.771 11.685 27.434 1.00 82.25 217 SER A C 1
ATOM 1798 O O . SER A 1 217 ? -5.682 11.247 28.573 1.00 82.25 217 SER A O 1
ATOM 1800 N N . GLU A 1 218 ? -6.286 10.966 26.437 1.00 87.00 218 GLU A N 1
ATOM 1801 C CA . GLU A 1 218 ? -6.857 9.626 26.596 1.00 87.00 218 GLU A CA 1
ATOM 1802 C C . GLU A 1 218 ? -6.022 8.524 25.926 1.00 87.00 218 GLU A C 1
ATOM 1804 O O . GLU A 1 218 ? -6.093 7.365 26.339 1.00 87.00 218 GLU A O 1
ATOM 1809 N N . ARG A 1 219 ? -5.213 8.859 24.906 1.00 90.19 219 ARG A N 1
ATOM 1810 C CA . ARG A 1 219 ? -4.429 7.879 24.120 1.00 90.19 219 ARG A CA 1
ATOM 1811 C C . ARG A 1 219 ? -3.578 6.982 25.006 1.00 90.19 219 ARG A C 1
ATOM 1813 O O . ARG A 1 219 ? -3.564 5.764 24.836 1.00 90.19 219 ARG A O 1
ATOM 1820 N N . SER A 1 220 ? -2.889 7.601 25.963 1.00 92.06 220 SER A N 1
ATOM 1821 C CA . SER A 1 220 ? -1.956 6.917 26.856 1.00 92.06 220 SER A CA 1
ATOM 1822 C C . SER A 1 220 ? -2.629 5.788 27.624 1.00 92.06 220 SER A C 1
ATOM 1824 O O . SER A 1 220 ? -2.084 4.689 27.689 1.00 92.06 220 SER A O 1
ATOM 1826 N N . ASP A 1 221 ? -3.823 6.024 28.160 1.00 92.06 221 ASP A N 1
ATOM 1827 C CA . ASP A 1 221 ? -4.528 5.030 28.967 1.00 92.06 221 ASP A CA 1
ATOM 1828 C C . ASP A 1 221 ? -4.960 3.831 28.120 1.00 92.06 221 ASP A C 1
ATOM 1830 O O . ASP A 1 221 ? -4.796 2.684 28.542 1.00 92.06 221 ASP A O 1
ATOM 1834 N N . TYR A 1 222 ? -5.427 4.072 26.890 1.00 93.94 222 TYR A N 1
ATOM 1835 C CA . TYR A 1 222 ? -5.785 2.995 25.968 1.00 93.94 222 TYR A CA 1
ATOM 1836 C C . TYR A 1 222 ? -4.572 2.184 25.509 1.00 93.94 222 TYR A C 1
ATOM 1838 O O . TYR A 1 222 ? -4.630 0.954 25.550 1.00 93.94 222 TYR A O 1
ATOM 1846 N N . ILE A 1 223 ? -3.462 2.835 25.143 1.00 94.62 223 ILE A N 1
ATOM 1847 C CA . ILE A 1 223 ? -2.222 2.139 24.761 1.00 94.62 223 ILE A CA 1
ATOM 1848 C C . ILE A 1 223 ? -1.738 1.268 25.927 1.00 94.62 223 ILE A C 1
ATOM 1850 O O . ILE A 1 223 ? -1.504 0.074 25.753 1.00 94.62 223 ILE A O 1
ATOM 1854 N N . LYS A 1 224 ? -1.661 1.826 27.142 1.00 93.44 224 LYS A N 1
ATOM 1855 C CA . LYS A 1 224 ? -1.208 1.110 28.349 1.00 93.44 224 LYS A CA 1
ATOM 1856 C C . LYS A 1 224 ? -2.114 -0.065 28.712 1.00 93.44 224 LYS A C 1
ATOM 1858 O O . LYS A 1 224 ? -1.615 -1.130 29.089 1.00 93.44 224 LYS A O 1
ATOM 1863 N N . LYS A 1 225 ? -3.434 0.111 28.572 1.00 91.75 225 LYS A N 1
ATOM 1864 C CA . LYS A 1 225 ? -4.422 -0.959 28.754 1.00 91.75 225 LYS A CA 1
ATOM 1865 C C . LYS A 1 225 ? -4.167 -2.100 27.768 1.00 91.75 225 LYS A C 1
ATOM 1867 O O . LYS A 1 225 ? -4.101 -3.245 28.199 1.00 91.75 225 LYS A O 1
ATOM 1872 N N . CYS A 1 226 ? -3.956 -1.793 26.487 1.00 92.25 226 CYS A N 1
ATOM 1873 C CA . CYS A 1 226 ? -3.714 -2.808 25.457 1.00 92.25 226 CYS A CA 1
ATOM 1874 C C . CYS A 1 226 ? -2.348 -3.500 25.618 1.00 92.25 226 CYS A C 1
ATOM 1876 O O . CYS A 1 226 ? -2.262 -4.713 25.470 1.00 92.25 226 CYS A O 1
ATOM 1878 N N . LEU A 1 227 ? -1.295 -2.772 26.017 1.00 91.81 227 LEU A N 1
ATOM 1879 C CA . LEU A 1 227 ? 0.023 -3.349 26.341 1.00 91.81 227 LEU A CA 1
ATOM 1880 C C . LEU A 1 227 ? -0.032 -4.359 27.497 1.00 91.81 227 LEU A C 1
ATOM 1882 O O . LEU A 1 227 ? 0.808 -5.256 27.586 1.00 91.81 227 LEU A O 1
ATOM 1886 N N . SER A 1 228 ? -1.015 -4.199 28.383 1.00 88.69 228 SER A N 1
ATOM 1887 C CA . SER A 1 228 ? -1.226 -5.047 29.558 1.00 88.69 228 SER A CA 1
ATOM 1888 C C . SER A 1 228 ? -2.335 -6.089 29.356 1.00 88.69 228 SER A C 1
ATOM 1890 O O . SER A 1 228 ? -2.722 -6.742 30.324 1.00 88.69 228 SER A O 1
ATOM 1892 N N . ASP A 1 229 ? -2.875 -6.240 28.140 1.00 84.81 229 ASP A N 1
ATOM 1893 C CA . ASP A 1 229 ? -3.991 -7.152 27.879 1.00 84.81 229 ASP A CA 1
ATOM 1894 C C . ASP A 1 229 ? -3.548 -8.621 27.926 1.00 84.81 229 ASP A C 1
ATOM 1896 O O . ASP A 1 229 ? -2.934 -9.132 26.998 1.00 84.81 229 ASP A O 1
ATOM 1900 N N . GLY A 1 230 ? -3.874 -9.316 29.013 1.00 74.62 230 GLY A N 1
ATOM 1901 C CA . GLY A 1 230 ? -3.610 -10.751 29.163 1.00 74.62 230 GLY A CA 1
ATOM 1902 C C . GLY A 1 230 ? -4.752 -11.656 28.692 1.00 74.62 230 GLY A C 1
ATOM 1903 O O . GLY A 1 230 ? -4.742 -12.840 29.018 1.00 74.62 230 GLY A O 1
ATOM 1904 N N . ASN A 1 231 ? -5.771 -11.108 28.021 1.00 69.12 231 ASN A N 1
ATOM 1905 C CA . ASN A 1 231 ? -7.017 -11.823 27.728 1.00 69.12 231 ASN A CA 1
ATOM 1906 C C . ASN A 1 231 ? -7.033 -12.489 26.348 1.00 69.12 231 ASN A C 1
ATOM 1908 O O . ASN A 1 231 ? -7.879 -13.349 26.104 1.00 69.12 231 ASN A O 1
ATOM 1912 N N . ASP A 1 232 ? -6.136 -12.098 25.444 1.00 71.56 232 ASP A N 1
ATOM 1913 C CA . ASP A 1 232 ? -5.987 -12.741 24.142 1.00 71.56 232 ASP A CA 1
ATOM 1914 C C . ASP A 1 232 ? -4.933 -13.859 24.193 1.00 71.56 232 ASP A C 1
ATOM 1916 O O . ASP A 1 232 ? -3.754 -13.608 24.440 1.00 71.56 232 ASP A O 1
ATOM 1920 N N . GLU A 1 233 ? -5.357 -15.090 23.889 1.00 64.38 233 GLU A N 1
ATOM 1921 C CA . GLU A 1 233 ? -4.532 -16.308 23.848 1.00 64.38 233 GLU A CA 1
ATOM 1922 C C . GLU A 1 233 ? -3.269 -16.148 22.982 1.00 64.38 233 GLU A C 1
ATOM 1924 O O . GLU A 1 233 ? -2.256 -16.802 23.224 1.00 64.38 233 GLU A O 1
ATOM 1929 N N . LYS A 1 234 ? -3.314 -15.260 21.979 1.00 74.50 234 LYS A N 1
ATOM 1930 C CA . LYS A 1 234 ? -2.211 -15.015 21.037 1.00 74.50 234 LYS A CA 1
ATOM 1931 C C . LYS A 1 234 ? -1.433 -13.725 21.288 1.00 74.50 234 LYS A C 1
ATOM 1933 O O . LYS A 1 234 ? -0.578 -13.381 20.474 1.00 74.50 234 LYS A O 1
ATOM 1938 N N . ASN A 1 235 ? -1.726 -12.994 22.366 1.00 82.94 235 ASN A N 1
ATOM 1939 C CA . ASN A 1 235 ? -1.153 -11.674 22.641 1.00 82.94 235 ASN A CA 1
ATOM 1940 C C . ASN A 1 235 ? -1.346 -10.653 21.493 1.00 82.94 235 ASN A C 1
ATOM 1942 O O . ASN A 1 235 ? -0.647 -9.644 21.465 1.00 82.94 235 ASN A O 1
ATOM 1946 N N . SER A 1 236 ? -2.276 -10.860 20.550 1.00 86.38 236 SER A N 1
ATOM 1947 C CA . SER A 1 236 ? -2.404 -10.028 19.337 1.00 86.38 236 SER A CA 1
ATOM 1948 C C . SER A 1 236 ? -2.658 -8.561 19.687 1.00 86.38 236 SER A C 1
ATOM 1950 O O . SER A 1 236 ? -2.075 -7.667 19.080 1.00 86.38 236 SER A O 1
ATOM 1952 N N . ILE A 1 237 ? -3.480 -8.317 20.713 1.00 89.81 237 ILE A N 1
ATOM 1953 C CA . ILE A 1 237 ? -3.769 -6.980 21.253 1.00 89.81 237 ILE A CA 1
ATOM 1954 C C . ILE A 1 237 ? -2.495 -6.300 21.770 1.00 89.81 237 ILE A C 1
ATOM 1956 O O . ILE A 1 237 ? -2.234 -5.141 21.447 1.00 89.81 237 ILE A O 1
ATOM 1960 N N . ARG A 1 238 ? -1.675 -7.029 22.537 1.00 91.44 238 ARG A N 1
ATOM 1961 C CA . ARG A 1 238 ? -0.401 -6.522 23.063 1.00 91.44 238 ARG A CA 1
ATOM 1962 C C . ARG A 1 238 ? 0.581 -6.234 21.935 1.00 91.44 238 ARG A C 1
ATOM 1964 O O . ARG A 1 238 ? 1.202 -5.178 21.941 1.00 91.44 238 ARG A O 1
ATOM 1971 N N . LEU A 1 239 ? 0.685 -7.139 20.961 1.00 89.81 239 LEU A N 1
ATOM 1972 C CA . LEU A 1 239 ? 1.553 -6.982 19.793 1.00 89.81 239 LEU A CA 1
ATOM 1973 C C . LEU A 1 239 ? 1.192 -5.734 18.980 1.00 89.81 239 LEU A C 1
ATOM 1975 O O . LEU A 1 239 ? 2.084 -4.982 18.596 1.00 89.81 239 LEU A O 1
ATOM 1979 N N . GLU A 1 240 ? -0.098 -5.466 18.770 1.00 90.19 240 GLU A N 1
ATOM 1980 C CA . GLU A 1 240 ? -0.526 -4.245 18.082 1.00 90.19 240 GLU A CA 1
ATOM 1981 C C . GLU A 1 240 ? -0.260 -2.990 18.928 1.00 90.19 240 GLU A C 1
ATOM 1983 O O . GLU A 1 240 ? 0.197 -1.972 18.414 1.00 90.19 240 GLU A O 1
ATOM 1988 N N . ALA A 1 241 ? -0.455 -3.070 20.247 1.00 92.75 241 ALA A N 1
ATOM 1989 C CA . ALA A 1 241 ? -0.204 -1.958 21.160 1.00 92.75 241 ALA A CA 1
ATOM 1990 C C . ALA A 1 241 ? 1.281 -1.579 21.287 1.00 92.75 241 ALA A C 1
ATOM 1992 O O . ALA A 1 241 ? 1.584 -0.405 21.509 1.00 92.75 241 ALA A O 1
ATOM 1993 N N . ILE A 1 242 ? 2.209 -2.53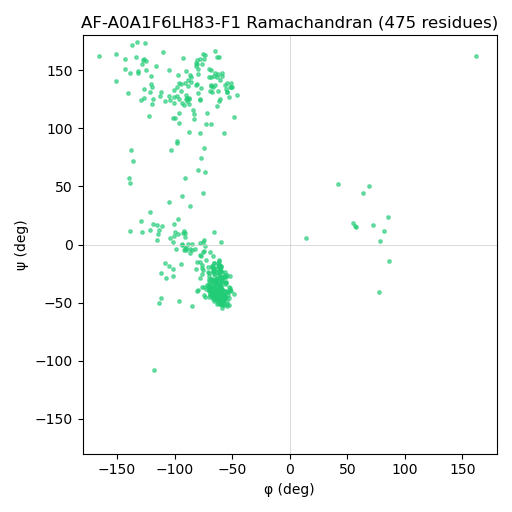2 21.121 1.00 93.44 242 ILE A N 1
ATOM 1994 C CA . ILE A 1 242 ? 3.661 -2.269 21.118 1.00 93.44 242 ILE A CA 1
ATOM 1995 C C . ILE A 1 242 ? 4.001 -1.217 20.064 1.00 93.44 242 ILE A C 1
ATOM 1997 O O . ILE A 1 242 ? 4.674 -0.240 20.382 1.00 93.44 242 ILE A O 1
ATOM 2001 N N . LYS A 1 243 ? 3.439 -1.331 18.856 1.00 89.62 243 LYS A N 1
ATOM 2002 C CA . LYS A 1 243 ? 3.648 -0.367 17.761 1.00 89.62 243 LYS A CA 1
ATOM 2003 C C . LYS A 1 243 ? 3.229 1.060 18.128 1.00 89.62 243 LYS A C 1
ATOM 2005 O O . LYS A 1 243 ? 3.729 2.022 17.557 1.00 89.62 243 LYS A O 1
ATOM 2010 N N . LEU A 1 244 ? 2.332 1.216 19.102 1.00 92.88 244 LEU A N 1
ATOM 2011 C CA . LEU A 1 244 ? 1.848 2.512 19.566 1.00 92.88 244 LEU A CA 1
ATOM 2012 C C . LEU A 1 244 ? 2.665 3.099 20.721 1.00 92.88 244 LEU A C 1
ATOM 2014 O O . LEU A 1 244 ? 2.392 4.232 21.111 1.00 92.88 244 LEU A O 1
ATOM 2018 N N . ILE A 1 245 ? 3.682 2.404 21.250 1.00 93.31 245 ILE A N 1
ATOM 2019 C CA . ILE A 1 245 ? 4.530 2.928 22.337 1.00 93.31 245 ILE A CA 1
ATOM 2020 C C . ILE A 1 245 ? 5.159 4.273 21.951 1.00 93.31 245 ILE A C 1
ATOM 2022 O O . ILE A 1 245 ? 5.269 5.161 22.793 1.00 93.31 245 ILE A O 1
ATOM 2026 N N . ILE A 1 246 ? 5.494 4.482 20.675 1.00 89.38 246 ILE A N 1
ATOM 2027 C CA . ILE A 1 246 ? 6.025 5.761 20.177 1.00 89.38 246 ILE A CA 1
ATOM 2028 C C . ILE A 1 246 ? 5.053 6.941 20.336 1.00 89.38 246 ILE A C 1
ATOM 2030 O O . ILE A 1 246 ? 5.482 8.090 20.326 1.00 89.38 246 ILE A O 1
ATOM 2034 N N . ASN A 1 247 ? 3.758 6.672 20.521 1.00 89.50 247 ASN A N 1
ATOM 2035 C CA . ASN A 1 247 ? 2.716 7.673 20.742 1.00 89.50 247 ASN A CA 1
ATOM 2036 C C . ASN A 1 247 ? 2.453 7.940 22.234 1.00 89.50 247 ASN A C 1
ATOM 2038 O O . ASN A 1 247 ? 1.613 8.774 22.567 1.00 89.50 247 ASN A O 1
ATOM 2042 N N . LEU A 1 248 ? 3.164 7.261 23.142 1.00 90.06 248 LEU A N 1
ATOM 2043 C CA . LEU A 1 248 ? 3.184 7.617 24.561 1.00 90.06 248 LEU A CA 1
ATOM 2044 C C . LEU A 1 248 ? 4.015 8.893 24.792 1.00 90.06 248 LEU A C 1
ATOM 2046 O O . LEU A 1 248 ? 4.833 9.259 23.934 1.00 90.06 248 LEU A O 1
ATOM 2050 N N . PRO A 1 249 ? 3.863 9.564 25.950 1.00 89.75 249 PRO A N 1
ATOM 2051 C CA . PRO A 1 249 ? 4.754 10.646 26.355 1.00 89.75 249 PRO A CA 1
ATOM 2052 C C . PRO A 1 249 ? 6.216 10.200 26.288 1.00 89.75 249 PRO A C 1
ATOM 2054 O O . PRO A 1 249 ? 6.548 9.103 26.735 1.00 89.75 249 PRO A O 1
ATOM 2057 N N . GLU A 1 250 ? 7.095 11.042 25.738 1.00 86.19 250 GLU A N 1
ATOM 2058 C CA . GLU A 1 250 ? 8.509 10.708 25.497 1.00 86.19 250 GLU A CA 1
ATOM 2059 C C . GLU A 1 250 ? 9.212 10.165 26.748 1.00 86.19 250 GLU A C 1
ATOM 2061 O O . GLU A 1 250 ? 9.942 9.178 26.670 1.00 86.19 250 GLU A O 1
ATOM 2066 N N . SER A 1 251 ? 8.897 10.740 27.913 1.00 88.44 251 SER A N 1
ATOM 2067 C CA . SER A 1 251 ? 9.420 10.326 29.217 1.00 88.44 251 SER A CA 1
ATOM 2068 C C . SER A 1 251 ? 9.075 8.891 29.620 1.00 88.44 251 SER A C 1
ATOM 2070 O O . SER A 1 251 ? 9.718 8.355 30.511 1.00 88.44 251 SER A O 1
ATOM 2072 N N . GLU A 1 252 ? 8.062 8.274 29.008 1.00 90.44 252 GLU A N 1
ATOM 2073 C CA . GLU A 1 252 ? 7.591 6.927 29.350 1.00 90.44 252 GLU A CA 1
ATOM 2074 C C . GLU A 1 252 ? 8.007 5.860 28.325 1.00 90.44 252 GLU A C 1
ATOM 2076 O O . GLU A 1 252 ? 7.991 4.668 28.633 1.00 90.44 252 GLU A O 1
ATOM 2081 N N . ARG A 1 253 ? 8.380 6.256 27.100 1.00 91.06 253 ARG A N 1
ATOM 2082 C CA . ARG A 1 253 ? 8.609 5.316 25.985 1.00 91.06 253 ARG A CA 1
ATOM 2083 C C . ARG A 1 253 ? 9.695 4.294 26.308 1.00 91.06 253 ARG A C 1
ATOM 2085 O O . ARG A 1 253 ? 9.479 3.101 26.110 1.00 91.06 253 ARG A O 1
ATOM 2092 N N . SER A 1 254 ? 10.834 4.754 26.835 1.00 90.06 254 SER A N 1
ATOM 2093 C CA . SER A 1 254 ? 11.973 3.883 27.171 1.00 90.06 254 SER A CA 1
ATOM 2094 C C . SER A 1 254 ? 11.583 2.805 28.186 1.00 90.06 254 SER A C 1
ATOM 2096 O O . SER A 1 254 ? 11.920 1.635 28.000 1.00 90.06 254 SER A O 1
ATOM 2098 N N . ASP A 1 255 ? 10.794 3.158 29.203 1.00 92.19 255 ASP A N 1
ATOM 2099 C CA . ASP A 1 255 ? 10.363 2.215 30.236 1.00 92.19 255 ASP A CA 1
ATOM 2100 C C . ASP A 1 255 ? 9.452 1.122 29.665 1.00 92.19 255 ASP A C 1
ATOM 2102 O O . ASP A 1 255 ? 9.640 -0.060 29.964 1.00 92.19 255 ASP A O 1
ATOM 2106 N N . TYR A 1 256 ? 8.506 1.482 28.789 1.00 94.31 256 TYR A N 1
ATOM 2107 C CA . TYR A 1 256 ? 7.642 0.498 28.131 1.00 94.31 256 TYR A CA 1
ATOM 2108 C C . TYR A 1 256 ? 8.397 -0.378 27.130 1.00 94.31 256 TYR A C 1
ATOM 2110 O O . TYR A 1 256 ? 8.154 -1.586 27.100 1.00 94.31 256 TYR A O 1
ATOM 2118 N N . ILE A 1 257 ? 9.341 0.183 26.365 1.00 90.69 257 ILE A N 1
ATOM 2119 C CA . ILE A 1 257 ? 10.207 -0.599 25.470 1.00 90.69 257 ILE A CA 1
ATOM 2120 C C . ILE A 1 257 ? 11.018 -1.605 26.299 1.00 90.69 257 ILE A C 1
ATOM 2122 O O . ILE A 1 257 ? 10.969 -2.800 26.031 1.00 90.69 257 ILE A O 1
ATOM 2126 N N . LYS A 1 258 ? 11.701 -1.175 27.366 1.00 89.00 258 LYS A N 1
ATOM 2127 C CA . LYS A 1 258 ? 12.493 -2.073 28.231 1.00 89.00 258 LYS A CA 1
ATOM 2128 C C . LYS A 1 258 ? 11.647 -3.156 28.893 1.00 89.00 258 LYS A C 1
ATOM 2130 O O . LYS A 1 258 ? 12.068 -4.313 28.953 1.00 89.00 258 LYS A O 1
ATOM 2135 N N . LYS A 1 259 ? 10.452 -2.791 29.365 1.00 91.81 259 LYS A N 1
ATOM 2136 C CA . LYS A 1 259 ? 9.489 -3.738 29.930 1.00 91.81 259 LYS A CA 1
ATOM 2137 C C . LYS A 1 259 ? 9.123 -4.820 28.912 1.00 91.81 259 LYS A C 1
ATOM 2139 O O . LYS A 1 259 ? 9.215 -5.994 29.247 1.00 91.81 259 LYS A O 1
ATOM 2144 N N . CYS A 1 260 ? 8.772 -4.447 27.680 1.00 91.06 260 CYS A N 1
ATOM 2145 C CA . CYS A 1 260 ? 8.351 -5.413 26.660 1.00 91.06 260 CYS A CA 1
ATOM 2146 C C . CYS A 1 260 ? 9.532 -6.200 26.047 1.00 91.06 260 CYS A C 1
ATOM 2148 O O . CYS A 1 260 ? 9.365 -7.347 25.643 1.00 91.06 260 CYS A O 1
ATOM 2150 N N . LEU A 1 261 ? 10.757 -5.655 26.054 1.00 86.25 261 LEU A N 1
ATOM 2151 C CA . LEU A 1 261 ? 11.979 -6.411 25.721 1.00 86.25 261 LEU A CA 1
ATOM 2152 C C . LEU A 1 261 ? 12.289 -7.511 26.743 1.00 86.25 261 LEU A C 1
ATOM 2154 O O . LEU A 1 261 ? 12.955 -8.490 26.407 1.00 86.25 261 LEU A O 1
ATOM 2158 N N . SER A 1 262 ? 11.811 -7.341 27.976 1.00 87.56 262 SER A N 1
ATOM 2159 C CA . SER A 1 262 ? 11.990 -8.276 29.090 1.00 87.56 262 SER A CA 1
ATOM 2160 C C . SER A 1 262 ? 10.764 -9.167 29.307 1.00 87.56 262 SER A C 1
ATOM 2162 O O . SER A 1 262 ? 10.662 -9.820 30.341 1.00 87.56 262 SER A O 1
ATOM 2164 N N . ASP A 1 263 ? 9.815 -9.160 28.369 1.00 89.69 263 ASP A N 1
ATOM 2165 C CA . ASP A 1 263 ? 8.569 -9.907 28.494 1.00 89.69 263 ASP A CA 1
ATOM 2166 C C . ASP A 1 263 ? 8.792 -11.417 28.427 1.00 89.69 263 ASP A C 1
ATOM 2168 O O . ASP A 1 263 ? 9.688 -11.878 27.721 1.00 89.69 263 ASP A O 1
ATOM 2172 N N . ASP A 1 264 ? 7.950 -12.204 29.096 1.00 86.31 264 ASP A N 1
ATOM 2173 C CA . ASP A 1 264 ? 8.036 -13.667 29.050 1.00 86.31 264 ASP A CA 1
ATOM 2174 C C . ASP A 1 264 ? 7.655 -14.220 27.665 1.00 86.31 264 ASP A C 1
ATOM 2176 O O . ASP A 1 264 ? 8.211 -15.231 27.213 1.00 86.31 264 ASP A O 1
ATOM 2180 N N . ASP A 1 265 ? 6.769 -13.530 26.938 1.00 84.25 265 ASP A N 1
ATOM 2181 C CA . ASP A 1 265 ? 6.339 -13.942 25.607 1.00 84.25 265 ASP A CA 1
ATOM 2182 C C . ASP A 1 265 ? 7.393 -13.611 24.535 1.00 84.25 265 ASP A C 1
ATOM 2184 O O . ASP A 1 265 ? 7.843 -12.476 24.364 1.00 84.25 265 ASP A O 1
ATOM 2188 N N . TYR A 1 266 ? 7.791 -14.635 23.777 1.00 80.88 266 TYR A N 1
ATOM 2189 C CA . TYR A 1 266 ? 8.797 -14.508 22.722 1.00 80.88 266 TYR A CA 1
ATOM 2190 C C . TYR A 1 266 ? 8.388 -13.529 21.613 1.00 80.88 266 TYR A C 1
ATOM 2192 O O . TYR A 1 266 ? 9.233 -12.772 21.133 1.00 80.88 266 TYR A O 1
ATOM 2200 N N . PHE A 1 267 ? 7.116 -13.526 21.208 1.00 81.31 267 PHE A N 1
ATOM 2201 C CA . PHE A 1 267 ? 6.625 -12.650 20.149 1.00 81.31 267 PHE A CA 1
ATOM 2202 C C . PHE A 1 267 ? 6.552 -11.198 20.615 1.00 81.31 267 PHE A C 1
ATOM 2204 O O . PHE A 1 267 ? 6.877 -10.308 19.836 1.00 81.31 267 PHE A O 1
ATOM 2211 N N . VAL A 1 268 ? 6.215 -10.949 21.884 1.00 87.25 268 VAL A N 1
ATOM 2212 C CA . VAL A 1 268 ? 6.255 -9.603 22.480 1.00 87.25 268 VAL A CA 1
ATOM 2213 C C . VAL A 1 268 ? 7.676 -9.047 22.468 1.00 87.25 268 VAL A C 1
ATOM 2215 O O . VAL A 1 268 ? 7.890 -7.925 22.001 1.00 87.25 268 VAL A O 1
ATOM 2218 N N . ARG A 1 269 ? 8.671 -9.837 22.893 1.00 85.19 269 ARG A N 1
ATOM 2219 C CA . ARG A 1 269 ? 10.081 -9.418 22.814 1.00 85.19 269 ARG A CA 1
ATOM 2220 C C . ARG A 1 269 ? 10.510 -9.137 21.374 1.00 85.19 269 ARG A C 1
ATOM 2222 O O . ARG A 1 269 ? 11.155 -8.122 21.115 1.00 85.19 269 ARG A O 1
ATOM 2229 N N . LEU A 1 270 ? 10.137 -10.017 20.441 1.00 78.19 270 LEU A N 1
ATOM 2230 C CA . LEU A 1 270 ? 10.471 -9.887 19.021 1.00 78.19 270 LEU A CA 1
ATOM 2231 C C . LEU A 1 270 ? 9.815 -8.662 18.372 1.00 78.19 270 LEU A C 1
ATOM 2233 O O . LEU A 1 270 ? 10.438 -8.020 17.538 1.00 78.19 270 LEU A O 1
ATOM 2237 N N . GLU A 1 271 ? 8.580 -8.320 18.730 1.00 82.12 271 GLU A N 1
ATOM 2238 C CA . GLU A 1 271 ? 7.931 -7.108 18.222 1.00 82.12 271 GLU A CA 1
ATOM 2239 C C . GLU A 1 271 ? 8.583 -5.854 18.812 1.00 82.12 271 GLU A C 1
ATOM 2241 O O . GLU A 1 271 ? 8.831 -4.880 18.106 1.00 82.12 271 GLU A O 1
ATOM 2246 N N . THR A 1 272 ? 8.948 -5.903 20.093 1.00 85.50 272 THR A N 1
ATOM 2247 C CA . THR A 1 272 ? 9.552 -4.764 20.795 1.00 85.50 272 THR A CA 1
ATOM 2248 C C . THR A 1 272 ? 10.974 -4.462 20.327 1.00 85.50 272 THR A C 1
ATOM 2250 O O . THR A 1 272 ? 11.382 -3.301 20.342 1.00 85.50 272 THR A O 1
ATOM 2253 N N . ILE A 1 273 ? 11.734 -5.471 19.873 1.00 76.81 273 ILE A N 1
ATOM 2254 C CA . ILE A 1 273 ? 13.106 -5.269 19.372 1.00 76.81 273 ILE A CA 1
ATOM 2255 C C . ILE A 1 273 ? 13.162 -4.249 18.240 1.00 76.81 273 ILE A C 1
ATOM 2257 O O . ILE A 1 273 ? 14.191 -3.615 18.032 1.00 76.81 273 ILE A O 1
ATOM 2261 N N . LYS A 1 274 ? 12.067 -4.080 17.503 1.00 76.56 274 LYS A N 1
ATOM 2262 C CA . LYS A 1 274 ? 12.036 -3.164 16.379 1.00 76.56 274 LYS A CA 1
ATOM 2263 C C . LYS A 1 274 ? 12.149 -1.715 16.879 1.00 76.56 274 LYS A C 1
ATOM 2265 O O . LYS A 1 274 ? 12.981 -0.961 16.374 1.00 76.56 274 LYS A O 1
ATOM 2270 N N . LEU A 1 275 ? 11.484 -1.412 18.000 1.00 81.44 275 LEU A N 1
ATOM 2271 C CA . LEU A 1 275 ? 11.432 -0.090 18.630 1.00 81.44 275 LEU A CA 1
ATOM 2272 C C . LEU A 1 275 ? 12.720 0.326 19.349 1.00 81.44 275 LEU A C 1
ATOM 2274 O O . LEU A 1 275 ? 12.787 1.434 19.886 1.00 81.44 275 LEU A O 1
ATOM 2278 N N . ILE A 1 276 ? 13.761 -0.517 19.388 1.00 75.88 276 ILE A N 1
ATOM 2279 C CA . ILE A 1 276 ? 15.024 -0.166 20.061 1.00 75.88 276 ILE A CA 1
ATOM 2280 C C . ILE A 1 276 ? 15.663 1.086 19.454 1.00 75.88 276 ILE A C 1
ATOM 2282 O O . ILE A 1 276 ? 16.430 1.765 20.128 1.00 75.88 276 ILE A O 1
ATOM 2286 N N . THR A 1 277 ? 15.337 1.425 18.204 1.00 72.75 277 THR A N 1
ATOM 2287 C CA . THR A 1 277 ? 15.744 2.670 17.532 1.00 72.75 277 THR A CA 1
ATOM 2288 C C . THR A 1 277 ? 15.313 3.923 18.300 1.00 72.75 277 THR A C 1
ATOM 2290 O O . THR A 1 277 ? 16.020 4.929 18.249 1.00 72.75 277 THR A O 1
ATOM 2293 N N . HIS A 1 278 ? 14.226 3.848 19.070 1.00 78.44 278 HIS A N 1
ATOM 2294 C CA . HIS A 1 278 ? 13.720 4.932 19.912 1.00 78.44 278 HIS A CA 1
ATOM 2295 C C . HIS A 1 278 ? 14.378 5.010 21.298 1.00 78.44 278 HIS A C 1
ATOM 2297 O O . HIS A 1 278 ? 14.109 5.949 22.045 1.00 78.44 278 HIS A O 1
ATOM 2303 N N . LEU A 1 279 ? 15.247 4.059 21.648 1.00 77.12 279 LEU A N 1
ATOM 2304 C CA . LEU A 1 279 ? 16.102 4.150 22.832 1.00 77.12 279 LEU A CA 1
ATOM 2305 C C . LEU A 1 279 ? 17.325 5.032 22.547 1.00 77.12 279 LEU A C 1
ATOM 2307 O O . LEU A 1 279 ? 17.726 5.198 21.395 1.00 77.12 279 LEU A O 1
ATOM 2311 N N . SER A 1 280 ? 17.963 5.571 23.585 1.00 78.94 280 SER A N 1
ATOM 2312 C CA . SER A 1 280 ? 19.241 6.280 23.444 1.00 78.94 280 SER A CA 1
ATOM 2313 C C . SER A 1 280 ? 20.358 5.356 22.944 1.00 78.94 280 SER A C 1
ATOM 2315 O O . SER A 1 280 ? 20.292 4.131 23.053 1.00 78.94 280 SER A O 1
ATOM 2317 N N . GLU A 1 281 ? 21.434 5.941 22.414 1.00 64.88 281 GLU A N 1
ATOM 2318 C CA . GLU A 1 281 ? 22.589 5.178 21.923 1.00 64.88 281 GLU A CA 1
ATOM 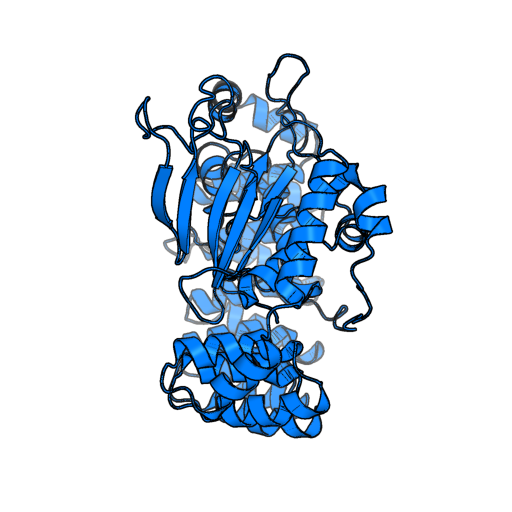2319 C C . GLU A 1 281 ? 23.192 4.258 22.994 1.00 64.88 281 GLU A C 1
ATOM 2321 O O . GLU A 1 281 ? 23.498 3.102 22.701 1.00 64.88 281 GLU A O 1
ATOM 2326 N N . SER A 1 282 ? 23.285 4.727 24.242 1.00 75.69 282 SER A N 1
ATOM 2327 C CA . SER A 1 282 ? 23.770 3.922 25.367 1.00 75.69 282 SER A CA 1
ATOM 2328 C C . SER A 1 282 ? 22.867 2.728 25.677 1.00 75.69 282 SER A C 1
ATOM 2330 O O . SER A 1 282 ? 23.370 1.632 25.901 1.00 75.69 282 SER A O 1
ATOM 2332 N N . GLU A 1 283 ? 21.546 2.914 25.644 1.00 78.75 283 GLU A N 1
ATOM 2333 C CA . GLU A 1 283 ? 20.575 1.844 25.917 1.00 78.75 283 GLU A CA 1
ATOM 2334 C C . GLU A 1 283 ? 20.557 0.799 24.792 1.00 78.75 283 GLU A C 1
ATOM 2336 O O . GLU A 1 283 ? 20.487 -0.403 25.053 1.00 78.75 283 GLU A O 1
ATOM 2341 N N . ARG A 1 284 ? 20.690 1.234 23.531 1.00 73.44 284 ARG A N 1
ATOM 2342 C CA . ARG A 1 284 ? 20.838 0.318 22.389 1.00 73.44 284 ARG A CA 1
ATOM 2343 C C . ARG A 1 284 ? 22.114 -0.509 22.490 1.00 73.44 284 ARG A C 1
ATOM 2345 O O . ARG A 1 284 ? 22.086 -1.709 22.225 1.00 73.44 284 ARG A O 1
ATOM 2352 N N . LEU A 1 285 ? 23.227 0.123 22.864 1.00 67.38 285 LEU A N 1
ATOM 2353 C CA . LEU A 1 285 ? 24.520 -0.544 22.993 1.00 67.38 285 LEU A CA 1
ATOM 2354 C C . LEU A 1 285 ? 24.507 -1.591 24.115 1.00 67.38 285 LEU A C 1
ATOM 2356 O O . LEU A 1 285 ? 25.038 -2.684 23.934 1.00 67.38 285 LEU A O 1
ATOM 2360 N N . GLU A 1 286 ? 23.871 -1.287 25.247 1.00 75.50 286 GLU A N 1
ATOM 2361 C CA . GLU A 1 286 ? 23.670 -2.236 26.347 1.00 75.50 286 GLU A CA 1
ATOM 2362 C C . GLU A 1 286 ? 22.896 -3.480 25.886 1.00 75.50 286 GLU A C 1
ATOM 2364 O O . GLU A 1 286 ? 23.330 -4.606 26.134 1.00 75.50 286 GLU A O 1
ATOM 2369 N N . TYR A 1 287 ? 21.811 -3.286 25.131 1.00 73.50 287 TYR A N 1
ATOM 2370 C CA . TYR A 1 287 ? 21.030 -4.388 24.573 1.00 73.50 287 TYR A CA 1
ATOM 2371 C C . TYR A 1 287 ? 21.833 -5.226 23.563 1.00 73.50 287 TYR A C 1
ATOM 2373 O O . TYR A 1 287 ? 21.881 -6.449 23.679 1.00 73.50 287 TYR A O 1
ATOM 2381 N N . ILE A 1 288 ? 22.525 -4.597 22.607 1.00 66.19 288 ILE A N 1
ATOM 2382 C CA . ILE A 1 288 ? 23.337 -5.305 21.597 1.00 66.19 288 ILE A CA 1
ATOM 2383 C C . ILE A 1 288 ? 24.451 -6.130 22.259 1.00 66.19 288 ILE A C 1
ATOM 2385 O O . ILE A 1 288 ? 24.659 -7.290 21.902 1.00 66.19 288 ILE A O 1
ATOM 2389 N N . ASN A 1 289 ? 25.130 -5.564 23.261 1.00 70.88 289 ASN A N 1
ATOM 2390 C CA . ASN A 1 289 ? 26.216 -6.237 23.978 1.00 70.88 289 ASN A CA 1
ATOM 2391 C C . ASN A 1 289 ? 25.756 -7.457 24.782 1.00 70.88 289 ASN A C 1
ATOM 2393 O O . ASN A 1 289 ? 26.587 -8.284 25.154 1.00 70.88 289 ASN A O 1
ATOM 2397 N N . SER A 1 290 ? 24.454 -7.599 25.032 1.00 71.88 290 SER A N 1
ATOM 2398 C CA . SER A 1 290 ? 23.915 -8.798 25.670 1.00 71.88 290 SER A CA 1
ATOM 2399 C C . SER A 1 290 ? 23.799 -10.010 24.724 1.00 71.88 290 SER A C 1
ATOM 2401 O O . SER A 1 290 ? 23.621 -11.122 25.217 1.00 71.88 290 SER A O 1
ATOM 2403 N N . TYR A 1 291 ? 23.994 -9.844 23.399 1.00 70.62 291 TYR A N 1
ATOM 2404 C CA . TYR A 1 291 ? 23.866 -10.921 22.392 1.00 70.62 291 TYR A CA 1
ATOM 2405 C C . TYR A 1 291 ? 24.945 -10.909 21.270 1.00 70.62 291 TYR A C 1
ATOM 2407 O O . TYR A 1 291 ? 24.606 -10.876 20.087 1.00 70.62 291 TYR A O 1
ATOM 2415 N N . PRO A 1 292 ? 26.256 -10.964 21.579 1.00 64.69 292 PRO A N 1
ATOM 2416 C CA . PRO A 1 292 ? 27.332 -10.730 20.602 1.00 64.69 292 PRO A CA 1
ATOM 2417 C C . PRO A 1 292 ? 27.455 -11.779 19.477 1.00 64.69 292 PRO A C 1
ATOM 2419 O O . PRO A 1 292 ? 27.756 -11.417 18.343 1.00 64.69 292 PRO A O 1
ATOM 2422 N N . GLU A 1 293 ? 27.213 -13.064 19.752 1.00 68.69 293 GLU A N 1
ATOM 2423 C CA . GLU A 1 293 ? 27.358 -14.149 18.757 1.00 68.69 293 GLU A CA 1
ATOM 2424 C C . GLU A 1 293 ? 26.302 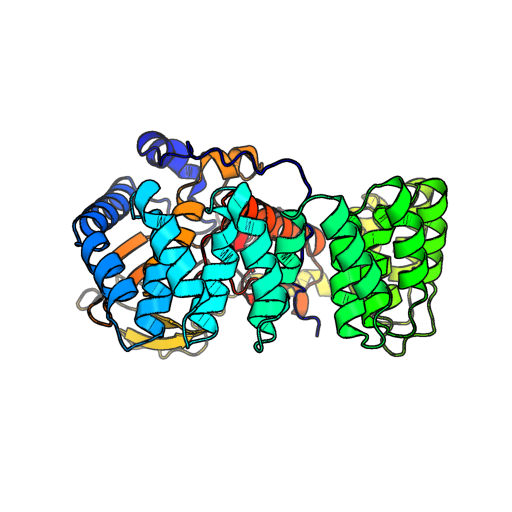-14.068 17.642 1.00 68.69 293 GLU A C 1
ATOM 2426 O O . GLU A 1 293 ? 26.607 -14.280 16.469 1.00 68.69 293 GLU A O 1
ATOM 2431 N N . TYR A 1 294 ? 25.080 -13.666 18.000 1.00 66.25 294 TYR A N 1
ATOM 2432 C CA . TYR A 1 294 ? 23.956 -13.506 17.077 1.00 66.25 294 TYR A CA 1
ATOM 2433 C C . TYR A 1 294 ? 24.248 -12.475 15.975 1.00 66.25 294 TYR A C 1
ATOM 2435 O O . TYR A 1 294 ? 23.942 -12.700 14.806 1.00 66.25 294 TYR A O 1
ATOM 2443 N N . PHE A 1 295 ? 24.884 -11.351 16.318 1.00 63.69 295 PHE A N 1
ATOM 2444 C CA . PHE A 1 295 ? 25.141 -10.270 15.359 1.00 63.69 295 PHE A CA 1
ATOM 2445 C C . PHE A 1 295 ? 26.297 -10.545 14.382 1.00 63.69 295 PHE A C 1
ATOM 2447 O O . PHE A 1 295 ? 26.333 -9.932 13.312 1.00 63.69 295 PHE A O 1
ATOM 2454 N N . GLU A 1 296 ? 27.215 -11.465 14.690 1.00 65.75 296 GLU A N 1
ATOM 2455 C CA . GLU A 1 296 ? 28.257 -11.891 13.741 1.00 65.75 296 GLU A CA 1
ATOM 2456 C C . GLU A 1 296 ? 27.730 -12.920 12.726 1.00 65.75 296 GLU A C 1
ATOM 2458 O O . GLU A 1 296 ? 27.999 -12.783 11.533 1.00 65.75 296 GLU A O 1
ATOM 2463 N N . GLU A 1 297 ? 26.893 -13.877 13.142 1.00 66.19 297 GLU A N 1
ATOM 2464 C CA . GLU A 1 297 ? 26.258 -14.856 12.236 1.00 66.19 297 GLU A CA 1
ATOM 2465 C C . GLU A 1 297 ? 25.392 -14.179 11.156 1.00 66.19 297 GLU A C 1
ATOM 2467 O O . GLU A 1 297 ? 25.348 -14.589 9.991 1.00 66.19 297 GLU A O 1
ATOM 2472 N N . LEU A 1 298 ? 24.752 -13.068 11.521 1.00 62.94 298 LEU A N 1
ATOM 2473 C CA . LEU A 1 298 ? 23.964 -12.247 10.613 1.00 62.94 298 LEU A CA 1
ATOM 2474 C C . LEU A 1 298 ? 24.770 -11.725 9.415 1.00 62.94 298 LEU A C 1
ATOM 2476 O O . LEU A 1 298 ? 24.288 -11.791 8.282 1.00 62.94 298 LEU A O 1
ATOM 2480 N N . LYS A 1 299 ? 26.009 -11.264 9.626 1.00 63.66 299 LYS A N 1
ATOM 2481 C CA . LYS A 1 299 ? 26.879 -10.750 8.547 1.00 63.66 299 LYS A CA 1
ATOM 2482 C C . LYS A 1 299 ? 27.147 -11.802 7.471 1.00 63.66 299 LYS A C 1
ATOM 2484 O O . LYS A 1 299 ? 27.100 -11.477 6.283 1.00 63.66 299 LYS A O 1
ATOM 2489 N N . ASP A 1 300 ? 27.358 -13.053 7.870 1.00 64.81 300 ASP A N 1
ATOM 2490 C CA . ASP A 1 300 ? 27.601 -14.164 6.946 1.00 64.81 300 ASP A CA 1
ATOM 2491 C C . ASP A 1 300 ? 26.341 -14.537 6.159 1.00 64.81 300 ASP A C 1
ATOM 2493 O O . ASP A 1 300 ? 26.397 -14.759 4.945 1.00 64.81 300 ASP A O 1
ATOM 2497 N N . ILE A 1 301 ? 25.180 -14.527 6.813 1.00 63.75 301 ILE A N 1
ATOM 2498 C CA . ILE A 1 301 ? 23.881 -14.780 6.180 1.00 63.75 301 ILE A CA 1
ATOM 2499 C C . ILE A 1 301 ? 23.574 -13.752 5.084 1.00 63.75 301 ILE A C 1
ATOM 2501 O O . ILE A 1 301 ? 23.064 -14.120 4.019 1.00 63.75 301 ILE A O 1
ATOM 2505 N N . PHE A 1 302 ? 23.879 -12.474 5.325 1.00 60.72 302 PHE A N 1
ATOM 2506 C CA . PHE A 1 302 ? 23.570 -11.394 4.386 1.00 60.72 302 PHE A CA 1
ATOM 2507 C C . PHE A 1 302 ? 24.378 -11.456 3.092 1.00 60.72 302 PHE A C 1
ATOM 2509 O O . PHE A 1 302 ? 23.938 -10.915 2.081 1.00 60.72 302 PHE A O 1
ATOM 2516 N N . SER A 1 303 ? 25.510 -12.161 3.084 1.00 59.66 303 SER A N 1
ATOM 2517 C CA . SER A 1 303 ? 26.383 -12.291 1.912 1.00 59.66 303 SER A CA 1
ATOM 2518 C C . SER A 1 303 ? 25.859 -13.229 0.809 1.00 59.66 303 SER A C 1
ATOM 2520 O O . SER A 1 303 ? 26.465 -13.314 -0.260 1.00 59.66 303 SER A O 1
ATOM 2522 N N . GLN A 1 304 ? 24.739 -13.933 1.026 1.00 59.00 304 GLN A N 1
ATOM 2523 C CA . GLN A 1 304 ? 24.229 -14.960 0.107 1.00 59.00 304 GLN A CA 1
ATOM 2524 C C . GLN A 1 304 ? 23.010 -14.494 -0.711 1.00 59.00 304 GLN A C 1
ATOM 2526 O O . GLN A 1 304 ? 21.987 -14.111 -0.145 1.00 59.00 304 GLN A O 1
ATOM 2531 N N . THR A 1 305 ? 23.050 -14.638 -2.043 1.00 55.12 305 THR A N 1
ATOM 2532 C CA . THR A 1 305 ? 21.895 -14.400 -2.934 1.00 55.12 305 THR A CA 1
ATOM 2533 C C . THR A 1 305 ? 21.059 -15.685 -3.149 1.00 55.12 305 THR A C 1
ATOM 2535 O O . THR A 1 305 ? 21.610 -16.712 -3.550 1.00 55.12 305 THR A O 1
ATOM 2538 N N . PRO A 1 306 ? 19.730 -15.695 -2.895 1.00 56.94 306 PRO A N 1
ATOM 2539 C CA . PRO A 1 306 ? 18.922 -16.927 -2.968 1.00 56.94 306 PRO A CA 1
ATOM 2540 C C . PRO A 1 306 ? 18.452 -17.363 -4.371 1.00 56.94 306 PRO A C 1
ATOM 2542 O O . PRO A 1 306 ? 18.118 -18.532 -4.545 1.00 56.94 306 PRO A O 1
ATOM 2545 N N . LEU A 1 307 ? 18.396 -16.463 -5.363 1.00 53.38 307 LEU A N 1
ATOM 2546 C CA . LEU A 1 307 ? 17.571 -16.648 -6.576 1.00 53.38 307 LEU A CA 1
ATOM 2547 C C . LEU A 1 307 ? 18.004 -17.813 -7.500 1.00 53.38 307 LEU A C 1
ATOM 2549 O O . LEU A 1 307 ? 17.196 -18.303 -8.283 1.00 53.38 307 LEU A O 1
ATOM 2553 N N . TYR A 1 308 ? 19.251 -18.286 -7.400 1.00 51.41 308 TYR A N 1
ATOM 2554 C CA . TYR A 1 308 ? 19.812 -19.337 -8.267 1.00 51.41 308 TYR A CA 1
ATOM 2555 C C . TYR A 1 308 ? 20.301 -20.585 -7.517 1.00 51.41 308 TYR A C 1
ATOM 2557 O O . TYR A 1 308 ? 20.987 -21.412 -8.119 1.00 51.41 308 TYR A O 1
ATOM 2565 N N . LYS A 1 309 ? 19.961 -20.747 -6.228 1.00 55.66 309 LYS A N 1
ATOM 2566 C CA . LYS A 1 309 ? 20.473 -21.857 -5.397 1.00 55.66 309 LYS A CA 1
ATOM 2567 C C . LYS A 1 309 ? 20.081 -23.258 -5.894 1.00 55.66 309 LYS A C 1
ATOM 2569 O O . LYS A 1 309 ? 20.786 -24.209 -5.581 1.00 55.66 309 LYS A O 1
ATOM 2574 N N . GLU A 1 310 ? 19.012 -23.384 -6.683 1.00 52.97 310 GLU A N 1
ATOM 2575 C CA . GLU A 1 310 ? 18.473 -24.678 -7.142 1.00 52.97 310 GLU A CA 1
ATOM 2576 C C . GLU A 1 310 ? 18.577 -24.911 -8.664 1.00 52.97 310 GLU A C 1
ATOM 2578 O O . GLU A 1 310 ? 18.007 -25.868 -9.183 1.00 52.97 310 GLU A O 1
ATOM 2583 N N . GLN A 1 311 ? 19.278 -24.050 -9.414 1.00 51.00 311 GLN A N 1
ATOM 2584 C CA . GLN A 1 311 ? 19.345 -24.168 -10.879 1.00 51.00 311 GLN A CA 1
ATOM 2585 C C . GLN A 1 311 ? 20.608 -24.915 -11.352 1.00 51.00 311 GLN A C 1
ATOM 2587 O O . GLN A 1 311 ? 21.690 -24.655 -10.823 1.00 51.00 311 GLN A O 1
ATOM 2592 N N . PRO A 1 312 ? 20.504 -25.802 -12.365 1.00 52.50 312 PRO A N 1
ATOM 2593 C CA . PRO A 1 312 ? 21.632 -26.597 -12.859 1.00 52.50 312 PRO A CA 1
ATOM 2594 C C . PRO A 1 312 ? 22.769 -25.728 -13.428 1.00 52.50 312 PRO A C 1
ATOM 2596 O O . PRO A 1 312 ? 22.567 -24.583 -13.809 1.00 52.50 312 PRO A O 1
ATOM 2599 N N . ASP A 1 313 ? 23.981 -26.268 -13.556 1.00 52.41 313 ASP A N 1
ATOM 2600 C CA . ASP A 1 313 ? 25.147 -25.501 -14.044 1.00 52.41 313 ASP A CA 1
ATOM 2601 C C . ASP A 1 313 ? 25.153 -25.242 -15.567 1.00 52.41 313 ASP A C 1
ATOM 2603 O O . ASP A 1 313 ? 26.025 -24.545 -16.082 1.00 52.41 313 ASP A O 1
ATOM 2607 N N . LYS A 1 314 ? 24.209 -25.828 -16.318 1.00 54.84 314 LYS A N 1
ATOM 2608 C CA . LYS A 1 314 ? 24.115 -25.723 -17.786 1.00 54.84 314 LYS A CA 1
ATOM 2609 C C . LYS A 1 314 ? 22.667 -25.529 -18.238 1.00 54.84 314 LYS A C 1
ATOM 2611 O O . LYS A 1 314 ? 22.023 -26.485 -18.668 1.00 54.84 314 LYS A O 1
ATOM 2616 N N . PHE A 1 315 ? 22.149 -24.309 -18.177 1.00 56.34 315 PHE A N 1
ATOM 2617 C CA . PHE A 1 315 ? 20.866 -23.965 -18.799 1.00 56.34 315 PHE A CA 1
ATOM 2618 C C . PHE A 1 315 ? 20.993 -22.658 -19.576 1.00 56.34 315 PHE A C 1
ATOM 2620 O O . PHE A 1 315 ? 21.955 -21.927 -19.414 1.00 56.34 315 PHE A O 1
ATOM 2627 N N . PHE A 1 316 ? 20.063 -22.398 -20.494 1.00 60.28 316 PHE A N 1
ATOM 2628 C CA . PHE A 1 316 ? 20.002 -21.123 -21.218 1.00 60.28 316 PHE A CA 1
ATOM 2629 C C . PHE A 1 316 ? 18.768 -20.320 -20.812 1.00 60.28 316 PHE A C 1
ATOM 2631 O O . PHE A 1 316 ? 18.847 -19.122 -20.546 1.00 60.28 316 PHE A O 1
ATOM 2638 N N . LYS A 1 317 ? 17.628 -21.012 -20.764 1.00 62.72 317 LYS A N 1
ATOM 2639 C CA . LYS A 1 317 ? 16.315 -20.457 -20.471 1.00 62.72 317 LYS A CA 1
ATOM 2640 C C . LYS A 1 317 ? 15.555 -21.439 -19.584 1.00 62.72 317 LYS A C 1
ATOM 2642 O O . LYS A 1 317 ? 15.473 -22.614 -19.933 1.00 62.72 317 LYS A O 1
ATOM 2647 N N . SER A 1 318 ? 14.992 -20.956 -18.483 1.00 62.81 318 SER A N 1
ATOM 2648 C CA . SER A 1 318 ? 14.040 -21.704 -17.654 1.00 62.81 318 SER A CA 1
ATOM 2649 C C . SER A 1 318 ? 12.792 -20.852 -17.474 1.00 62.81 318 SER A C 1
ATOM 2651 O O . SER A 1 318 ? 12.908 -19.651 -17.235 1.00 62.81 318 SER A O 1
ATOM 2653 N N . THR A 1 319 ? 11.613 -21.445 -17.641 1.00 64.38 319 THR A N 1
ATOM 2654 C CA . THR A 1 319 ? 10.333 -20.744 -17.518 1.00 64.38 319 THR A CA 1
ATOM 2655 C C . THR A 1 319 ? 9.501 -21.418 -16.444 1.00 64.38 319 THR A C 1
ATOM 2657 O O . THR A 1 319 ? 9.347 -22.637 -16.457 1.00 64.38 319 THR A O 1
ATOM 2660 N N . PHE A 1 320 ? 8.953 -20.619 -15.538 1.00 71.44 320 PHE A N 1
ATOM 2661 C CA . PHE A 1 320 ? 8.046 -21.070 -14.493 1.00 71.44 320 PHE A CA 1
ATOM 2662 C C . PHE A 1 320 ? 6.972 -20.014 -14.252 1.00 71.44 320 PHE A C 1
ATOM 2664 O O . PHE A 1 320 ? 7.146 -18.843 -14.596 1.00 71.44 320 PHE A O 1
ATOM 2671 N N . ASN A 1 321 ? 5.862 -20.439 -13.658 1.00 63.56 321 ASN A N 1
ATOM 2672 C CA . ASN A 1 321 ? 4.831 -19.519 -13.203 1.00 63.56 321 ASN A CA 1
ATOM 2673 C C . ASN A 1 321 ? 5.178 -19.077 -11.783 1.00 63.56 321 ASN A C 1
ATOM 2675 O O . ASN A 1 321 ? 5.402 -19.921 -10.912 1.00 63.56 321 ASN A O 1
ATOM 2679 N N . LYS A 1 322 ? 5.240 -17.768 -11.560 1.00 54.78 322 LYS A N 1
ATOM 2680 C CA . LYS A 1 322 ? 5.421 -17.155 -10.245 1.00 54.78 322 LYS A CA 1
ATOM 2681 C C . LYS A 1 322 ? 4.295 -16.146 -10.072 1.00 54.78 322 LYS A C 1
ATOM 2683 O O . LYS A 1 322 ? 4.107 -15.355 -10.984 1.00 54.78 322 LYS A O 1
ATOM 2688 N N . THR A 1 323 ? 3.537 -16.240 -8.975 1.00 54.31 323 THR A N 1
ATOM 2689 C CA . THR A 1 323 ? 2.582 -15.188 -8.554 1.00 54.31 323 THR A CA 1
ATOM 2690 C C . THR A 1 323 ? 1.764 -14.590 -9.714 1.00 54.31 323 THR A C 1
ATOM 2692 O O . THR A 1 323 ? 1.757 -13.391 -9.936 1.00 54.31 323 THR A O 1
ATOM 2695 N N . GLY A 1 324 ? 1.124 -15.450 -10.517 1.00 58.94 324 GLY A N 1
ATOM 2696 C CA . GLY A 1 324 ? 0.238 -15.026 -11.612 1.00 58.94 324 GLY A CA 1
ATOM 2697 C C . GLY A 1 324 ? 0.908 -14.737 -12.964 1.00 58.94 324 GLY A C 1
ATOM 2698 O O . GLY A 1 324 ? 0.211 -14.745 -13.977 1.00 58.94 324 GLY A O 1
ATOM 2699 N N . SER A 1 325 ? 2.237 -14.590 -13.040 1.00 66.94 325 SER A N 1
ATOM 2700 C CA . SER A 1 325 ? 2.948 -14.320 -14.297 1.00 66.94 325 SER A CA 1
ATOM 2701 C C . SER A 1 325 ? 3.904 -15.435 -14.726 1.00 66.94 325 SER A C 1
ATOM 2703 O O . SER A 1 325 ? 4.464 -16.205 -13.934 1.00 66.94 325 SER A O 1
ATOM 2705 N N . LYS A 1 326 ? 4.132 -15.518 -16.039 1.00 77.19 326 LYS A N 1
ATOM 2706 C CA . LYS A 1 326 ? 5.150 -16.395 -16.619 1.00 77.19 326 LYS A CA 1
ATOM 2707 C C . LYS A 1 326 ? 6.499 -15.686 -16.551 1.00 77.19 326 LYS A C 1
ATOM 2709 O O . LYS A 1 326 ? 6.775 -14.759 -17.315 1.00 77.19 326 LYS A O 1
ATOM 2714 N N . THR A 1 327 ? 7.361 -16.169 -15.662 1.00 70.12 327 THR A N 1
ATOM 2715 C CA . THR A 1 327 ? 8.722 -15.662 -15.475 1.00 70.12 327 THR A CA 1
ATOM 2716 C C . THR A 1 327 ? 9.722 -16.535 -16.221 1.00 70.12 327 THR A C 1
ATOM 2718 O O . THR A 1 327 ? 9.679 -17.765 -16.181 1.00 70.12 327 THR A O 1
ATOM 2721 N N . THR A 1 328 ? 10.656 -15.894 -16.917 1.00 73.81 328 THR A N 1
ATOM 2722 C CA . THR A 1 328 ? 11.749 -16.551 -17.632 1.00 73.81 328 THR A CA 1
ATOM 2723 C C . THR A 1 328 ? 13.101 -16.100 -17.085 1.00 73.81 328 THR A C 1
ATOM 2725 O O . THR A 1 328 ? 13.454 -14.923 -17.182 1.00 73.81 328 THR A O 1
ATOM 2728 N N . LEU A 1 329 ? 13.892 -17.058 -16.597 1.00 69.38 329 LEU A N 1
ATOM 2729 C CA . LEU A 1 329 ? 15.298 -16.866 -16.235 1.00 69.38 329 LEU A CA 1
ATOM 2730 C C . LEU A 1 329 ? 16.202 -17.057 -17.447 1.00 69.38 329 LEU A C 1
ATOM 2732 O O . LEU A 1 329 ? 15.952 -17.928 -18.286 1.00 69.38 329 LEU A O 1
ATOM 2736 N N . LEU A 1 330 ? 17.282 -16.282 -17.485 1.00 69.19 330 LEU A N 1
ATOM 2737 C CA . LEU A 1 330 ? 18.340 -16.370 -18.485 1.00 69.19 330 LEU A CA 1
ATOM 2738 C C . LEU A 1 330 ? 19.679 -16.673 -17.802 1.00 69.19 330 LEU A C 1
ATOM 2740 O O . LEU A 1 330 ? 19.932 -16.197 -16.695 1.00 69.19 330 LEU A O 1
ATOM 2744 N N . ASP A 1 331 ? 20.524 -17.458 -18.469 1.00 68.31 331 ASP A N 1
ATOM 2745 C CA . ASP A 1 331 ? 21.892 -17.767 -18.028 1.00 68.31 331 ASP A CA 1
ATOM 2746 C C . ASP A 1 331 ? 22.914 -17.249 -19.060 1.00 68.31 331 ASP A C 1
ATOM 2748 O O . ASP A 1 331 ? 23.063 -16.040 -19.188 1.00 68.31 331 ASP A O 1
ATOM 2752 N N . SER A 1 332 ? 23.599 -18.079 -19.850 1.00 61.72 332 SER A N 1
ATOM 2753 C CA . SER A 1 332 ? 24.607 -17.606 -20.825 1.00 61.72 332 SER A CA 1
ATOM 2754 C C . SER A 1 332 ? 24.003 -17.054 -22.125 1.00 61.72 332 SER A C 1
ATOM 2756 O O . SER A 1 332 ? 22.994 -17.548 -22.604 1.00 61.72 332 SER A O 1
ATOM 2758 N N . VAL A 1 333 ? 24.605 -16.046 -22.765 1.00 60.69 333 VAL A N 1
ATOM 2759 C CA . VAL A 1 333 ? 24.176 -15.631 -24.117 1.00 60.69 333 VAL A CA 1
ATOM 2760 C C . VAL A 1 333 ? 24.551 -16.734 -25.128 1.00 60.69 333 VAL A C 1
ATOM 2762 O O . VAL A 1 333 ? 25.700 -17.186 -25.117 1.00 60.69 333 VAL A O 1
ATOM 2765 N N . PRO A 1 334 ? 23.650 -17.180 -26.035 1.00 54.81 334 PRO A N 1
ATOM 2766 C CA . PRO A 1 334 ? 23.962 -18.256 -26.972 1.00 54.81 334 PRO A CA 1
ATOM 2767 C C . PRO A 1 334 ? 25.144 -17.869 -27.863 1.00 54.81 334 PRO A C 1
ATOM 2769 O O . PRO A 1 334 ? 25.128 -16.821 -28.507 1.00 54.81 334 PRO A O 1
ATOM 2772 N N . GLY A 1 335 ? 26.184 -18.706 -27.880 1.00 55.44 335 GLY A N 1
ATOM 2773 C CA . GLY A 1 335 ? 27.423 -18.437 -28.619 1.00 55.44 335 GLY A CA 1
ATOM 2774 C C . GLY A 1 335 ? 28.390 -17.456 -27.940 1.00 55.44 335 GLY A C 1
ATOM 2775 O O . GLY A 1 335 ? 29.432 -17.159 -28.516 1.00 55.44 335 GLY A O 1
ATOM 2776 N N . GLN A 1 336 ? 28.085 -16.973 -26.729 1.00 60.56 336 GLN A N 1
ATOM 2777 C CA . GLN A 1 336 ? 28.957 -16.114 -25.917 1.00 60.56 336 GLN A CA 1
ATOM 2778 C C . GLN A 1 336 ? 28.955 -16.575 -24.443 1.00 60.56 336 GLN A C 1
ATOM 2780 O O . GLN A 1 336 ? 28.378 -15.902 -23.588 1.00 60.56 336 GLN A O 1
ATOM 2785 N N . PRO A 1 337 ? 29.591 -17.716 -24.117 1.00 57.59 337 PRO A N 1
ATOM 2786 C CA . PRO A 1 337 ? 29.535 -18.314 -22.778 1.00 57.59 337 PRO A CA 1
ATOM 2787 C C . PRO A 1 337 ? 30.140 -17.434 -21.671 1.00 57.59 337 PRO A C 1
ATOM 2789 O O . PRO A 1 337 ? 29.734 -17.550 -20.520 1.00 57.59 337 PRO A O 1
ATOM 2792 N N . GLU A 1 338 ? 31.052 -16.517 -22.008 1.00 55.38 338 GLU A N 1
ATOM 2793 C CA . GLU A 1 338 ? 31.626 -15.551 -21.053 1.00 55.38 338 GLU A CA 1
ATOM 2794 C C . GLU A 1 338 ? 30.668 -14.391 -20.719 1.00 55.38 338 GLU A C 1
ATOM 2796 O O . GLU A 1 338 ? 30.812 -13.722 -19.695 1.00 55.38 338 GLU A O 1
ATOM 2801 N N . ASN A 1 339 ? 29.637 -14.179 -21.544 1.00 57.03 339 ASN A N 1
ATOM 2802 C CA . ASN A 1 339 ? 28.605 -13.174 -21.322 1.00 57.03 339 ASN A CA 1
ATOM 2803 C C . ASN A 1 339 ? 27.373 -13.828 -20.692 1.00 57.03 339 ASN A C 1
ATOM 2805 O O . ASN A 1 339 ? 26.448 -14.254 -21.381 1.00 57.03 339 ASN A O 1
ATOM 2809 N N . THR A 1 340 ? 27.352 -13.884 -19.361 1.00 64.94 340 THR A N 1
ATOM 2810 C CA . THR A 1 340 ? 26.182 -14.353 -18.607 1.00 64.94 340 THR A CA 1
ATOM 2811 C C . THR A 1 340 ? 25.166 -13.231 -18.349 1.00 64.94 340 THR A C 1
ATOM 2813 O O . THR A 1 340 ? 25.544 -12.089 -18.065 1.00 64.94 340 THR A O 1
ATOM 2816 N N . LEU A 1 341 ? 23.881 -13.562 -18.461 1.00 65.75 341 LEU A N 1
ATOM 2817 C CA . LEU A 1 341 ? 22.695 -12.819 -18.021 1.00 65.75 341 LEU A CA 1
ATOM 2818 C C . LEU A 1 341 ? 22.153 -13.336 -16.673 1.00 65.75 341 LEU A C 1
ATOM 2820 O O . LEU A 1 341 ? 21.230 -12.725 -16.125 1.00 65.75 341 LEU A O 1
ATOM 2824 N N . ARG A 1 342 ? 22.752 -14.405 -16.128 1.00 65.62 342 ARG A N 1
ATOM 2825 C CA . ARG A 1 342 ? 22.475 -14.938 -14.789 1.00 65.62 342 ARG A CA 1
ATOM 2826 C C . ARG A 1 342 ? 22.665 -13.841 -13.748 1.00 65.62 342 ARG A C 1
ATOM 2828 O O . ARG A 1 342 ? 23.635 -13.086 -13.829 1.00 65.62 342 ARG A O 1
ATOM 2835 N N . ASP A 1 343 ? 21.719 -13.719 -12.820 1.00 64.12 343 ASP A N 1
ATOM 2836 C CA . ASP A 1 343 ? 21.692 -12.683 -11.777 1.00 64.12 343 ASP A CA 1
ATOM 2837 C C . ASP A 1 343 ? 21.698 -11.238 -12.312 1.00 64.12 343 ASP A C 1
ATOM 2839 O O . ASP A 1 343 ? 21.969 -10.297 -11.564 1.00 64.12 343 ASP A O 1
ATOM 2843 N N . LYS A 1 344 ? 21.422 -11.034 -13.611 1.00 72.06 344 LYS A N 1
ATOM 2844 C CA . LYS A 1 344 ? 21.400 -9.700 -14.231 1.00 72.06 344 LYS A CA 1
ATOM 2845 C C . LYS A 1 344 ? 20.014 -9.299 -14.684 1.00 72.06 344 LYS A C 1
ATOM 2847 O O . LYS A 1 344 ? 19.603 -8.186 -14.365 1.00 72.06 344 LYS A O 1
ATOM 2852 N N . VAL A 1 345 ? 19.318 -10.160 -15.430 1.00 80.69 345 VAL A N 1
ATOM 2853 C CA . VAL A 1 345 ? 17.988 -9.844 -15.966 1.00 80.69 345 VAL A CA 1
ATOM 2854 C C . VAL A 1 345 ? 17.036 -11.034 -15.970 1.00 80.69 345 VAL A C 1
ATOM 2856 O O . VAL A 1 345 ? 17.459 -12.176 -16.146 1.00 80.69 345 VAL A O 1
ATOM 2859 N N . ILE A 1 346 ? 15.744 -10.742 -15.854 1.00 82.12 346 ILE A N 1
ATOM 2860 C CA . ILE A 1 346 ? 14.644 -11.697 -16.036 1.00 82.12 346 ILE A CA 1
ATOM 2861 C C . ILE A 1 346 ? 13.635 -11.142 -17.040 1.00 82.12 346 ILE A C 1
ATOM 2863 O O . ILE A 1 346 ? 13.619 -9.937 -17.300 1.00 82.12 346 ILE A O 1
ATOM 2867 N N . ILE A 1 347 ? 12.829 -12.022 -17.640 1.00 84.12 347 ILE A N 1
ATOM 2868 C CA . ILE A 1 347 ? 11.710 -11.621 -18.501 1.00 84.12 347 ILE A CA 1
ATOM 2869 C C . ILE A 1 347 ? 10.399 -12.003 -17.824 1.00 84.12 347 ILE A C 1
ATOM 2871 O O . ILE A 1 347 ? 10.224 -13.169 -17.465 1.00 84.12 347 ILE A O 1
ATOM 2875 N N . ARG A 1 348 ? 9.491 -11.038 -17.700 1.00 86.19 348 ARG A N 1
ATOM 2876 C CA . ARG A 1 348 ? 8.134 -11.207 -17.179 1.00 86.19 348 ARG A CA 1
ATOM 2877 C C . ARG A 1 348 ? 7.135 -11.007 -18.313 1.00 86.19 348 ARG A C 1
ATOM 2879 O O . ARG A 1 348 ? 7.256 -10.044 -19.069 1.00 86.19 348 ARG A O 1
ATOM 2886 N N . ASN A 1 349 ? 6.191 -11.930 -18.451 1.00 88.50 349 ASN A N 1
ATOM 2887 C CA . ASN A 1 349 ? 5.041 -11.773 -19.334 1.00 88.50 349 ASN A CA 1
ATOM 2888 C C . ASN A 1 349 ? 3.839 -11.344 -18.489 1.00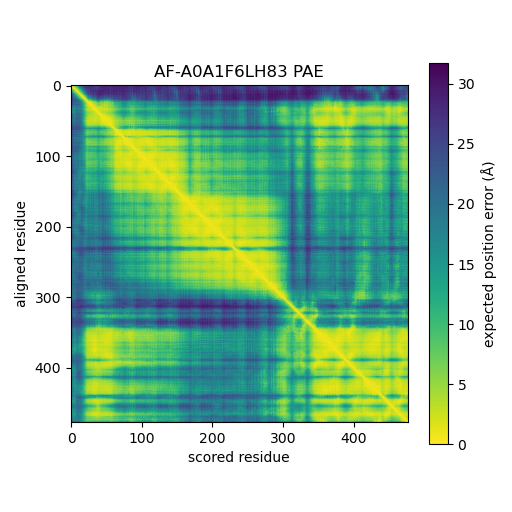 88.50 349 ASN A C 1
ATOM 2890 O O . ASN A 1 349 ? 3.354 -12.147 -17.691 1.00 88.50 349 ASN A O 1
ATOM 2894 N N . ILE A 1 350 ? 3.413 -10.089 -18.634 1.00 89.75 350 ILE A N 1
ATOM 2895 C CA . ILE A 1 350 ? 2.354 -9.483 -17.811 1.00 89.75 350 ILE A CA 1
ATOM 2896 C C . ILE A 1 350 ? 1.388 -8.662 -18.664 1.00 89.75 350 ILE A C 1
ATOM 2898 O O . ILE A 1 350 ? 1.627 -8.458 -19.858 1.00 89.75 350 ILE A O 1
ATOM 2902 N N . ASP A 1 351 ? 0.294 -8.209 -18.060 1.00 89.88 351 ASP A N 1
ATOM 2903 C CA . ASP A 1 351 ? -0.660 -7.321 -18.715 1.00 89.88 351 ASP A CA 1
ATOM 2904 C C . ASP A 1 351 ? -0.086 -5.916 -18.932 1.00 89.88 351 ASP A C 1
ATOM 2906 O O . ASP A 1 351 ? 0.791 -5.428 -18.215 1.00 89.88 351 ASP A O 1
ATOM 2910 N N . LEU A 1 352 ? -0.564 -5.258 -19.982 1.00 89.19 352 LEU A N 1
ATOM 2911 C CA . LEU A 1 352 ? -0.154 -3.916 -20.365 1.00 89.19 352 LEU A CA 1
ATOM 2912 C C . LEU A 1 352 ? -0.548 -2.904 -19.286 1.00 89.19 352 LEU A C 1
ATOM 2914 O O . LEU A 1 352 ? 0.228 -1.998 -19.004 1.00 89.19 352 LEU A O 1
ATOM 2918 N N . SER A 1 353 ? -1.717 -3.074 -18.667 1.00 87.88 353 SER A N 1
ATOM 2919 C CA . SER A 1 353 ? -2.185 -2.241 -17.553 1.00 87.88 353 SER A CA 1
ATOM 2920 C C . SER A 1 353 ? -1.183 -2.263 -16.392 1.00 87.88 353 SER A C 1
ATOM 2922 O O . SER A 1 353 ? -0.748 -1.217 -15.906 1.00 87.88 353 SER A O 1
ATOM 2924 N N . THR A 1 354 ? -0.725 -3.462 -16.040 1.00 89.69 354 THR A N 1
ATOM 2925 C CA . THR A 1 354 ? 0.286 -3.722 -15.021 1.00 89.69 354 THR A CA 1
ATOM 2926 C C . THR A 1 354 ? 1.630 -3.092 -15.362 1.00 89.69 354 THR A C 1
ATOM 2928 O O . THR A 1 354 ? 2.267 -2.452 -14.520 1.00 89.69 354 THR A O 1
ATOM 2931 N N . TYR A 1 355 ? 2.059 -3.217 -16.620 1.00 92.00 355 TYR A N 1
ATOM 2932 C CA . TYR A 1 355 ? 3.270 -2.556 -17.088 1.00 92.00 355 TYR A CA 1
ATOM 2933 C C . TYR A 1 355 ? 3.199 -1.038 -16.938 1.00 92.00 355 TYR A C 1
ATOM 2935 O O . TYR A 1 355 ? 4.180 -0.429 -16.520 1.00 92.00 355 TYR A O 1
ATOM 2943 N N . GLU A 1 356 ? 2.070 -0.422 -17.273 1.00 89.00 356 GLU A N 1
ATOM 2944 C CA . GLU A 1 356 ? 1.923 1.033 -17.236 1.00 89.00 356 GLU A CA 1
ATOM 2945 C C . GLU A 1 356 ? 1.897 1.561 -15.794 1.00 89.00 356 GLU A C 1
ATOM 2947 O O . GLU A 1 356 ? 2.541 2.572 -15.507 1.00 89.00 356 GLU A O 1
ATOM 2952 N N . ALA A 1 357 ? 1.279 0.829 -14.860 1.00 89.69 357 ALA A N 1
ATOM 2953 C CA . ALA A 1 357 ? 1.373 1.124 -13.429 1.00 89.69 357 ALA A CA 1
ATOM 2954 C C . ALA A 1 357 ? 2.833 1.059 -12.937 1.00 89.69 357 ALA A C 1
ATOM 2956 O O . ALA A 1 357 ? 3.351 2.011 -12.349 1.00 89.69 357 ALA A O 1
ATOM 2957 N N . TRP A 1 358 ? 3.545 -0.027 -13.247 1.00 93.06 358 TRP A N 1
ATOM 2958 C CA . TRP A 1 358 ? 4.955 -0.182 -12.879 1.00 93.06 358 TRP A CA 1
ATOM 2959 C C . TRP A 1 358 ? 5.844 0.898 -13.509 1.00 93.06 358 TRP A C 1
ATOM 2961 O O . TRP A 1 358 ? 6.664 1.527 -12.837 1.00 93.06 358 TRP A O 1
ATOM 2971 N N . LYS A 1 359 ? 5.654 1.164 -14.800 1.00 92.06 359 LYS A N 1
ATOM 2972 C CA . LYS A 1 359 ? 6.361 2.203 -15.543 1.00 92.06 359 LYS A CA 1
ATOM 2973 C C . LYS A 1 359 ? 6.173 3.571 -14.901 1.00 92.06 359 LYS A C 1
ATOM 2975 O O . LYS A 1 359 ? 7.168 4.258 -14.692 1.00 92.06 359 LYS A O 1
ATOM 2980 N N . LYS A 1 360 ? 4.942 3.939 -14.539 1.00 91.25 360 LYS A N 1
ATOM 2981 C CA . LYS A 1 360 ? 4.639 5.208 -13.869 1.00 91.25 360 LYS A CA 1
ATOM 2982 C C . LYS A 1 360 ? 5.441 5.361 -12.576 1.00 91.25 360 LYS A C 1
ATOM 2984 O O . LYS A 1 360 ? 6.055 6.404 -12.371 1.00 91.25 360 LYS A O 1
ATOM 2989 N N . ALA A 1 361 ? 5.510 4.319 -11.743 1.00 92.69 361 ALA A N 1
ATOM 2990 C CA . ALA A 1 361 ? 6.336 4.344 -10.535 1.00 92.69 361 ALA A CA 1
ATOM 2991 C C . ALA A 1 361 ? 7.839 4.432 -10.841 1.00 92.69 361 ALA A C 1
ATOM 2993 O O . ALA A 1 361 ? 8.562 5.174 -10.175 1.00 92.69 361 ALA A O 1
ATOM 2994 N N . TYR A 1 362 ? 8.310 3.693 -11.849 1.00 93.00 362 TYR A N 1
ATOM 2995 C CA . TYR A 1 362 ? 9.718 3.664 -12.247 1.00 93.00 362 TYR A CA 1
ATOM 2996 C C . TYR A 1 362 ? 10.195 5.010 -12.810 1.00 93.00 362 TYR A C 1
ATOM 2998 O O . TYR A 1 362 ? 11.305 5.441 -12.519 1.00 93.00 362 TYR A O 1
ATOM 3006 N N . GLU A 1 363 ? 9.352 5.693 -13.581 1.00 91.12 363 GLU A N 1
ATOM 3007 C CA . GLU A 1 363 ? 9.658 6.970 -14.230 1.00 91.12 363 GLU A CA 1
ATOM 3008 C C . GLU A 1 363 ? 9.531 8.186 -13.286 1.00 91.12 363 GLU A C 1
ATOM 3010 O O . GLU A 1 363 ? 10.066 9.257 -13.586 1.00 91.12 363 GLU A O 1
ATOM 3015 N N . ALA A 1 364 ? 8.882 8.036 -12.123 1.00 90.75 364 ALA A N 1
ATOM 3016 C CA . ALA A 1 364 ? 8.572 9.106 -11.165 1.00 90.75 364 ALA A CA 1
ATOM 3017 C C . ALA A 1 364 ? 9.778 9.583 -10.318 1.00 90.75 364 ALA A C 1
ATOM 3019 O O . ALA A 1 364 ? 9.682 9.785 -9.109 1.00 90.75 364 ALA A O 1
ATOM 3020 N N . CYS A 1 365 ? 10.938 9.791 -10.942 1.00 89.38 365 CYS A N 1
ATOM 3021 C CA . CYS A 1 365 ? 12.195 10.134 -10.270 1.00 89.38 365 CYS A CA 1
ATOM 3022 C C . CYS A 1 365 ? 12.094 11.351 -9.332 1.00 89.38 365 CYS A C 1
ATOM 3024 O O . CYS A 1 365 ? 12.489 11.269 -8.171 1.00 89.38 365 CYS A O 1
ATOM 3026 N N . ASN A 1 366 ? 11.569 12.480 -9.818 1.00 88.69 366 ASN A N 1
ATOM 3027 C CA . ASN A 1 366 ? 11.481 13.704 -9.013 1.00 88.69 366 ASN A CA 1
ATOM 3028 C C . ASN A 1 366 ? 10.537 13.531 -7.818 1.00 88.69 366 ASN A C 1
ATOM 3030 O O . ASN A 1 366 ? 10.867 13.966 -6.721 1.00 88.69 366 ASN A O 1
ATOM 3034 N N . PHE A 1 367 ? 9.429 12.816 -8.013 1.00 91.69 367 PHE A N 1
ATOM 3035 C CA . PHE A 1 367 ? 8.502 12.478 -6.937 1.00 91.69 367 PHE A CA 1
ATOM 3036 C C . PHE A 1 367 ? 9.198 11.674 -5.829 1.00 91.69 367 PHE A C 1
ATOM 3038 O O . PHE A 1 367 ? 9.101 12.022 -4.655 1.00 91.69 367 PHE A O 1
ATOM 3045 N N . TRP A 1 368 ? 9.986 10.652 -6.182 1.00 92.81 368 TRP A N 1
ATOM 3046 C CA . TRP A 1 368 ? 10.736 9.885 -5.183 1.00 92.81 368 TRP A CA 1
ATOM 3047 C C . TRP A 1 368 ? 11.812 10.725 -4.475 1.00 92.81 368 TRP A C 1
ATOM 3049 O O . TRP A 1 368 ? 11.999 10.563 -3.267 1.00 92.81 368 TRP A O 1
ATOM 3059 N N . LYS A 1 369 ? 12.460 11.674 -5.174 1.00 91.44 369 LYS A N 1
ATOM 3060 C CA . LYS A 1 369 ? 13.373 12.651 -4.546 1.00 91.44 369 LYS A CA 1
ATOM 3061 C C . LYS A 1 369 ? 12.654 13.542 -3.536 1.00 91.44 369 LYS A C 1
ATOM 3063 O O . LYS A 1 369 ? 13.160 13.731 -2.434 1.00 91.44 369 LYS A O 1
ATOM 3068 N N . GLU A 1 370 ? 11.480 14.062 -3.883 1.00 91.12 370 GLU A N 1
ATOM 3069 C CA . GLU A 1 370 ? 10.649 14.886 -2.991 1.00 91.12 370 GLU A CA 1
ATOM 3070 C C . GLU A 1 370 ? 10.160 14.094 -1.778 1.00 91.12 370 GLU A C 1
ATOM 3072 O O . GLU A 1 370 ? 10.132 14.610 -0.662 1.00 91.12 370 GLU A O 1
ATOM 3077 N N . LYS A 1 371 ? 9.887 12.799 -1.963 1.00 89.75 371 LYS A N 1
ATOM 3078 C CA . LYS A 1 371 ? 9.646 11.864 -0.863 1.00 89.75 371 LYS A CA 1
ATOM 3079 C C . LYS A 1 371 ? 10.900 11.573 -0.043 1.00 89.75 371 LYS A C 1
ATOM 3081 O O . LYS A 1 371 ? 10.792 10.940 0.995 1.00 89.75 371 LYS A O 1
ATOM 3086 N N . GLY A 1 372 ? 12.083 12.042 -0.422 1.00 91.62 372 GLY A N 1
ATOM 3087 C CA . GLY A 1 372 ? 13.317 11.878 0.347 1.00 91.62 372 GLY A CA 1
ATOM 3088 C C . GLY A 1 372 ? 14.042 10.558 0.092 1.00 91.62 372 GLY A C 1
ATOM 3089 O O . GLY A 1 372 ? 14.786 10.109 0.962 1.00 91.62 372 GLY A O 1
ATOM 3090 N N . PHE A 1 373 ? 13.819 9.927 -1.061 1.00 94.06 373 PHE A N 1
ATOM 3091 C CA . PHE A 1 373 ? 14.671 8.846 -1.550 1.00 94.06 373 PHE A CA 1
ATOM 3092 C C . PHE A 1 373 ? 15.791 9.409 -2.433 1.00 94.06 373 PHE A C 1
ATOM 3094 O O . PHE A 1 373 ? 15.564 10.269 -3.281 1.00 94.06 373 PHE A O 1
ATOM 3101 N N . ASP A 1 374 ? 17.002 8.879 -2.276 1.00 92.44 374 ASP A N 1
ATOM 3102 C CA . ASP A 1 374 ? 18.147 9.115 -3.166 1.00 92.44 374 ASP A CA 1
ATOM 3103 C C . ASP A 1 374 ? 18.241 8.064 -4.294 1.00 92.44 374 ASP A C 1
ATOM 3105 O O . ASP A 1 374 ? 19.255 7.960 -4.984 1.00 92.44 374 ASP A O 1
ATOM 3109 N N . TYR A 1 375 ? 17.187 7.261 -4.469 1.00 94.38 375 TYR A N 1
ATOM 3110 C CA . TYR A 1 375 ? 17.028 6.236 -5.501 1.00 94.38 375 TYR A CA 1
ATOM 3111 C C . TYR A 1 375 ? 15.547 6.047 -5.852 1.00 94.38 375 TYR A C 1
ATOM 3113 O O . TYR A 1 375 ? 14.667 6.471 -5.108 1.00 94.38 375 TYR A O 1
ATOM 3121 N N . VAL A 1 376 ? 15.257 5.397 -6.981 1.00 94.19 376 VAL A N 1
ATOM 3122 C CA . VAL A 1 376 ? 13.897 4.940 -7.303 1.00 94.19 376 VAL A CA 1
ATOM 3123 C C . VAL A 1 376 ? 13.659 3.584 -6.617 1.00 94.19 376 VAL A C 1
ATOM 3125 O O . VAL A 1 376 ? 14.339 2.613 -6.966 1.00 94.19 376 VAL A O 1
ATOM 3128 N N . PRO A 1 377 ? 12.720 3.471 -5.658 1.00 95.50 377 PRO A N 1
ATOM 3129 C CA . PRO A 1 377 ? 12.588 2.297 -4.793 1.00 95.50 377 PRO A CA 1
ATOM 3130 C C . PRO A 1 377 ? 11.716 1.178 -5.391 1.00 95.50 377 PRO A C 1
ATOM 3132 O O . PRO A 1 377 ? 11.041 0.452 -4.664 1.00 95.50 377 PRO A O 1
ATOM 3135 N N . VAL A 1 378 ? 11.724 1.011 -6.717 1.00 94.12 378 VAL A N 1
ATOM 3136 C CA . VAL A 1 378 ? 10.931 -0.013 -7.422 1.00 94.12 378 VAL A CA 1
ATOM 3137 C C . VAL A 1 378 ? 11.808 -0.902 -8.297 1.00 94.12 378 VAL A C 1
ATOM 3139 O O . VAL A 1 378 ? 12.913 -0.513 -8.685 1.00 94.12 378 VAL A O 1
ATOM 3142 N N . GLU A 1 379 ? 11.322 -2.104 -8.615 1.00 90.75 379 GLU A N 1
ATOM 3143 C CA . GLU A 1 379 ? 12.029 -3.047 -9.486 1.00 90.75 379 GLU A CA 1
ATOM 3144 C C . GLU A 1 379 ? 12.418 -2.374 -10.825 1.00 90.75 379 GLU A C 1
ATOM 3146 O O . GLU A 1 379 ? 11.562 -1.791 -11.494 1.00 90.75 379 GLU A O 1
ATOM 3151 N N . PRO A 1 380 ? 13.696 -2.409 -11.250 1.00 91.31 380 PRO A N 1
ATOM 3152 C CA . PRO A 1 380 ? 14.125 -1.647 -12.422 1.00 91.31 380 PRO A CA 1
ATOM 3153 C C . PRO A 1 380 ? 13.723 -2.282 -13.753 1.00 91.31 380 PRO A C 1
ATOM 3155 O O . PRO A 1 380 ? 13.999 -3.461 -14.003 1.00 91.31 380 PRO A O 1
ATOM 3158 N N . ILE A 1 381 ? 13.203 -1.460 -14.665 1.00 92.75 381 ILE A N 1
ATOM 3159 C CA . ILE A 1 381 ? 12.801 -1.873 -16.013 1.00 92.75 381 ILE A CA 1
ATOM 3160 C C . ILE A 1 381 ? 13.937 -1.619 -17.016 1.00 92.75 381 ILE A C 1
ATOM 3162 O O . ILE A 1 381 ? 14.510 -0.537 -17.080 1.00 92.75 381 ILE A O 1
ATOM 3166 N N . VAL A 1 382 ? 14.249 -2.613 -17.850 1.00 90.25 382 VAL A N 1
ATOM 3167 C CA . VAL A 1 382 ? 15.256 -2.508 -18.924 1.00 90.25 382 VAL A CA 1
ATOM 3168 C C . VAL A 1 382 ? 14.609 -2.185 -20.268 1.00 90.25 382 VAL A C 1
ATOM 3170 O O . VAL A 1 382 ? 15.101 -1.336 -21.010 1.00 90.25 382 VAL A O 1
ATOM 3173 N N . LYS A 1 383 ? 13.552 -2.914 -20.634 1.00 91.50 383 LYS A N 1
ATOM 3174 C CA . LYS A 1 383 ? 12.788 -2.708 -21.876 1.00 91.50 383 LYS A CA 1
ATOM 3175 C C . LYS A 1 383 ? 11.455 -3.448 -21.827 1.00 91.50 383 LYS A C 1
ATOM 3177 O O . LYS A 1 383 ? 11.334 -4.427 -21.097 1.00 91.50 383 LYS A O 1
ATOM 3182 N N . VAL A 1 384 ? 10.534 -3.056 -22.700 1.00 93.00 384 VAL A N 1
ATOM 3183 C CA . VAL A 1 384 ? 9.233 -3.708 -22.916 1.00 93.00 384 VAL A CA 1
ATOM 3184 C C . VAL A 1 384 ? 9.048 -4.089 -24.387 1.00 93.00 384 VAL A C 1
ATOM 3186 O O . VAL A 1 384 ? 9.615 -3.449 -25.270 1.00 93.00 384 VAL A O 1
ATOM 3189 N N . ASN A 1 385 ? 8.303 -5.153 -24.683 1.00 90.75 385 ASN A N 1
ATOM 3190 C CA . ASN A 1 385 ? 7.888 -5.499 -26.048 1.00 90.75 385 ASN A CA 1
ATOM 3191 C C . ASN A 1 385 ? 6.428 -5.973 -26.032 1.00 90.75 385 ASN A C 1
ATOM 3193 O O . ASN A 1 385 ? 6.046 -6.625 -25.062 1.00 90.75 385 ASN A O 1
ATOM 3197 N N . PRO A 1 386 ? 5.633 -5.726 -27.091 1.00 87.38 386 PRO A N 1
ATOM 3198 C CA . PRO A 1 386 ? 4.348 -6.398 -27.252 1.00 87.38 386 PRO A CA 1
ATOM 3199 C C . PRO A 1 386 ? 4.547 -7.913 -27.197 1.00 87.38 386 PRO A C 1
ATOM 3201 O O . PRO A 1 386 ? 5.442 -8.446 -27.867 1.00 87.38 386 PRO A O 1
ATOM 3204 N N . SER A 1 387 ? 3.738 -8.601 -26.399 1.00 86.56 387 SER A N 1
ATOM 3205 C CA . SER A 1 387 ? 3.763 -10.055 -26.360 1.00 86.56 387 SER A CA 1
ATOM 3206 C C . SER A 1 387 ? 2.961 -10.630 -27.523 1.00 86.56 387 SER A C 1
ATOM 3208 O O . SER A 1 387 ? 2.059 -10.001 -28.070 1.00 86.56 387 SER A O 1
ATOM 3210 N N . LYS A 1 388 ? 3.283 -11.868 -27.899 1.00 82.81 388 LYS A N 1
ATOM 3211 C CA . LYS A 1 388 ? 2.458 -12.655 -28.826 1.00 82.81 388 LYS A CA 1
ATOM 3212 C C . LYS A 1 388 ? 1.347 -13.428 -28.105 1.00 82.81 388 LYS A C 1
ATOM 3214 O O . LYS A 1 388 ? 0.536 -14.052 -28.779 1.00 82.81 388 LYS A O 1
ATOM 3219 N N . GLU A 1 389 ? 1.344 -13.433 -26.770 1.00 80.50 389 GLU A N 1
ATOM 3220 C CA . GLU A 1 389 ? 0.515 -14.313 -25.929 1.00 80.50 389 GLU A CA 1
ATOM 3221 C C . GLU A 1 389 ? -0.788 -13.654 -25.416 1.00 80.50 389 GLU A C 1
ATOM 3223 O O . GLU A 1 389 ? -1.364 -14.122 -24.444 1.00 80.50 389 GLU A O 1
ATOM 3228 N N . GLY A 1 390 ? -1.299 -12.599 -26.058 1.00 78.81 390 GLY A N 1
ATOM 3229 C CA . GLY A 1 390 ? -2.588 -11.994 -25.691 1.00 78.81 390 GLY A CA 1
ATOM 3230 C C . GLY A 1 390 ? -2.759 -10.581 -26.239 1.00 78.81 390 GLY A C 1
ATOM 3231 O O . GLY A 1 390 ? -1.779 -9.945 -26.621 1.00 78.81 390 GLY A O 1
ATOM 3232 N N . MET A 1 391 ? -4.001 -10.086 -26.282 1.00 80.19 391 MET A N 1
ATOM 3233 C CA . MET A 1 391 ? -4.314 -8.771 -26.866 1.00 80.19 391 MET A CA 1
ATOM 3234 C C . MET A 1 391 ? -3.680 -7.603 -26.096 1.00 80.19 391 MET A C 1
ATOM 3236 O O . MET A 1 391 ? -3.264 -6.622 -26.710 1.00 80.19 391 MET A O 1
ATOM 3240 N N . PHE A 1 392 ? -3.552 -7.738 -24.775 1.00 86.94 392 PHE A N 1
ATOM 3241 C CA . PHE A 1 392 ? -2.979 -6.725 -23.888 1.00 86.94 392 PHE A CA 1
ATOM 3242 C C . PHE A 1 392 ? -1.772 -7.246 -23.102 1.00 86.94 392 PHE A C 1
ATOM 3244 O O . PHE A 1 392 ? -1.510 -6.768 -22.011 1.00 86.94 392 PHE A O 1
ATOM 3251 N N . LYS A 1 393 ? -1.019 -8.223 -23.626 1.00 89.62 393 LYS A N 1
ATOM 3252 C CA . LYS A 1 393 ? 0.166 -8.767 -22.938 1.00 89.62 393 LYS A CA 1
ATOM 3253 C C . LYS A 1 393 ? 1.459 -8.118 -23.430 1.00 89.62 393 LYS A C 1
ATOM 3255 O O . LYS A 1 393 ? 1.629 -7.859 -24.624 1.00 89.62 393 LYS A O 1
ATOM 3260 N N . VAL A 1 394 ? 2.422 -7.948 -22.528 1.00 91.06 394 VAL A N 1
ATOM 3261 C CA . VAL A 1 394 ? 3.770 -7.446 -22.821 1.00 91.06 394 VAL A CA 1
ATOM 3262 C C . VAL A 1 394 ? 4.860 -8.312 -22.190 1.00 91.06 394 VAL A C 1
ATOM 3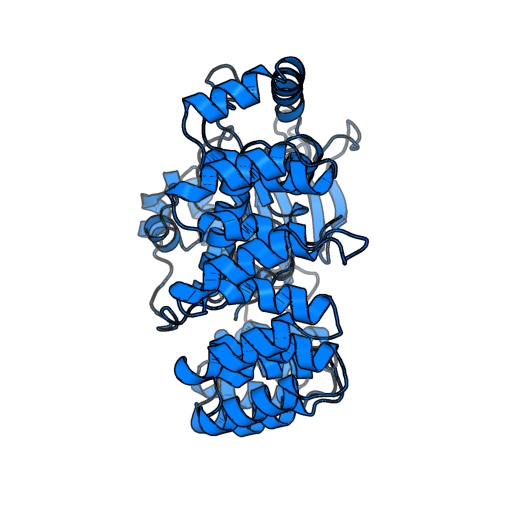264 O O . VAL A 1 394 ? 4.680 -8.902 -21.129 1.00 91.06 394 VAL A O 1
ATOM 3267 N N . ASP A 1 395 ? 6.017 -8.364 -22.851 1.00 91.12 395 ASP A N 1
ATOM 3268 C CA . ASP A 1 395 ? 7.234 -8.991 -22.339 1.00 91.12 395 ASP A CA 1
ATOM 3269 C C . ASP A 1 395 ? 8.185 -7.908 -21.808 1.00 91.12 395 ASP A C 1
ATOM 3271 O O . ASP A 1 395 ? 8.795 -7.151 -22.580 1.00 91.12 395 ASP A O 1
ATOM 3275 N N . ILE A 1 396 ? 8.342 -7.852 -20.487 1.00 90.94 396 ILE A N 1
ATOM 3276 C CA . ILE A 1 396 ? 9.194 -6.887 -19.789 1.00 90.94 396 ILE A CA 1
ATOM 3277 C C . ILE A 1 396 ? 10.498 -7.555 -19.404 1.00 90.94 396 ILE A C 1
ATOM 3279 O O . ILE A 1 396 ? 10.511 -8.638 -18.830 1.00 90.94 396 ILE A O 1
ATOM 3283 N N . VAL A 1 397 ? 11.611 -6.885 -19.681 1.00 89.88 397 VAL A N 1
ATOM 3284 C CA . VAL A 1 397 ? 12.926 -7.276 -19.176 1.00 89.88 397 VAL A CA 1
ATOM 3285 C C . VAL A 1 397 ? 13.273 -6.398 -17.985 1.00 89.88 397 VAL A C 1
ATOM 3287 O O . VAL A 1 397 ? 13.249 -5.175 -18.120 1.00 89.88 397 VAL A O 1
ATOM 3290 N N . THR A 1 398 ? 13.630 -7.000 -16.854 1.00 88.44 398 THR A N 1
ATOM 3291 C CA . THR A 1 398 ? 13.881 -6.297 -15.582 1.00 88.44 398 THR A CA 1
ATOM 3292 C C . THR A 1 398 ? 15.255 -6.668 -15.044 1.00 88.44 398 THR A C 1
ATOM 3294 O O . THR A 1 398 ? 15.831 -7.673 -15.471 1.00 88.44 398 THR A O 1
ATOM 3297 N N . ARG A 1 399 ? 15.831 -5.844 -14.160 1.00 86.50 399 ARG A N 1
ATOM 3298 C CA . ARG A 1 399 ? 17.109 -6.163 -13.497 1.00 86.50 399 ARG A CA 1
ATOM 3299 C C . ARG A 1 399 ? 16.872 -6.961 -12.222 1.00 86.50 399 ARG A C 1
ATOM 3301 O O . ARG A 1 399 ? 15.983 -6.637 -11.445 1.00 86.50 399 ARG A O 1
ATOM 3308 N N . VAL A 1 400 ? 17.738 -7.935 -11.958 1.00 80.50 400 VAL A N 1
ATOM 3309 C CA . VAL A 1 400 ? 17.721 -8.680 -10.691 1.00 80.50 400 VAL A CA 1
ATOM 3310 C C . VAL A 1 400 ? 18.371 -7.844 -9.585 1.00 80.50 400 VAL A C 1
ATOM 3312 O O . VAL A 1 400 ? 19.522 -7.421 -9.712 1.00 80.50 400 VAL A O 1
ATOM 3315 N N . LEU A 1 401 ? 17.641 -7.619 -8.490 1.00 81.62 401 LEU A N 1
ATOM 3316 C CA . LEU A 1 401 ? 18.171 -6.996 -7.276 1.00 81.62 401 LEU A CA 1
ATOM 3317 C C . LEU A 1 401 ? 18.945 -8.025 -6.445 1.00 81.62 401 LEU A C 1
ATOM 3319 O O . LEU A 1 401 ? 18.448 -9.111 -6.151 1.00 81.62 401 LEU A O 1
ATOM 3323 N N . LYS A 1 402 ? 20.165 -7.671 -6.035 1.00 75.81 402 LYS A N 1
ATOM 3324 C CA . LYS A 1 402 ? 21.062 -8.537 -5.253 1.00 75.81 402 LYS A CA 1
ATOM 3325 C C . LYS A 1 402 ? 20.868 -8.331 -3.746 1.00 75.81 402 LYS A C 1
ATOM 3327 O O . LYS A 1 402 ? 21.803 -7.954 -3.048 1.00 75.81 402 LYS A O 1
ATOM 3332 N N . GLY A 1 403 ? 19.643 -8.526 -3.265 1.00 75.88 403 GLY A N 1
ATOM 3333 C CA . GLY A 1 403 ? 19.282 -8.376 -1.852 1.00 75.88 403 GLY A CA 1
ATOM 3334 C C . GLY A 1 403 ? 18.458 -9.545 -1.322 1.00 75.88 403 GLY A C 1
ATOM 3335 O O . GLY A 1 403 ? 18.064 -10.438 -2.076 1.00 75.88 403 GLY A O 1
ATOM 3336 N N . LEU A 1 404 ? 18.194 -9.542 -0.016 1.00 77.81 404 LEU A N 1
ATOM 3337 C CA . LEU A 1 404 ? 17.278 -10.498 0.614 1.00 77.81 404 LEU A CA 1
ATOM 3338 C C . LEU A 1 404 ? 15.860 -9.941 0.625 1.00 77.81 404 LEU A C 1
ATOM 3340 O O . LEU A 1 404 ? 15.676 -8.734 0.755 1.00 77.81 404 LEU A O 1
ATOM 3344 N N . SER A 1 405 ? 14.854 -10.815 0.563 1.00 81.38 405 SER A N 1
ATOM 3345 C CA . SER A 1 405 ? 13.495 -10.371 0.860 1.00 81.38 405 SER A CA 1
ATOM 3346 C C . SER A 1 405 ? 13.381 -9.943 2.323 1.00 81.38 405 SER A C 1
ATOM 3348 O O . SER A 1 405 ? 14.032 -10.521 3.195 1.00 81.38 405 SER A O 1
ATOM 3350 N N . PHE A 1 406 ? 12.533 -8.962 2.612 1.00 79.69 406 PHE A N 1
ATOM 3351 C CA . PHE A 1 406 ? 12.303 -8.467 3.961 1.00 79.69 406 PHE A CA 1
ATOM 3352 C C . PHE A 1 406 ? 11.764 -9.576 4.873 1.00 79.69 406 PHE A C 1
ATOM 3354 O O . PHE A 1 406 ? 12.225 -9.719 5.999 1.00 79.69 406 PHE A O 1
ATOM 3361 N N . SER A 1 407 ? 10.909 -10.462 4.357 1.00 75.56 407 SER A N 1
ATOM 3362 C CA . SER A 1 407 ? 10.509 -11.688 5.064 1.00 75.56 407 SER A CA 1
ATOM 3363 C C . SER A 1 407 ? 11.708 -12.575 5.443 1.00 75.56 407 SER A C 1
ATOM 3365 O O . SER A 1 407 ? 11.818 -13.017 6.589 1.00 75.56 407 SER A O 1
ATOM 3367 N N . SER A 1 408 ? 12.652 -12.790 4.516 1.00 73.06 408 SER A N 1
ATOM 3368 C CA . SER A 1 408 ? 13.878 -13.542 4.813 1.00 73.06 408 SER A CA 1
ATOM 3369 C C . SER A 1 408 ? 14.760 -12.814 5.822 1.00 73.06 408 SER A C 1
ATOM 3371 O O . SER A 1 408 ? 15.319 -13.471 6.696 1.00 73.06 408 SER A O 1
ATOM 3373 N N . LEU A 1 409 ? 14.868 -11.484 5.730 1.00 72.31 409 LEU A N 1
ATOM 3374 C CA . LEU A 1 409 ? 15.577 -10.670 6.712 1.00 72.31 409 LEU A CA 1
ATOM 3375 C C . LEU A 1 409 ? 14.959 -10.861 8.094 1.00 72.31 409 LEU A C 1
ATOM 3377 O O . LEU A 1 409 ? 15.679 -11.292 8.979 1.00 72.31 409 LEU A O 1
ATOM 3381 N N . MET A 1 410 ? 13.651 -10.654 8.259 1.00 73.00 410 MET A N 1
ATOM 3382 C CA . MET A 1 410 ? 12.974 -10.805 9.552 1.00 73.00 410 MET A CA 1
ATOM 3383 C C . MET A 1 410 ? 13.122 -12.206 10.146 1.00 73.00 410 MET A C 1
ATOM 3385 O O . MET A 1 410 ? 13.315 -12.353 11.348 1.00 73.00 410 MET A O 1
ATOM 3389 N N . SER A 1 411 ? 13.049 -13.248 9.310 1.00 70.00 411 SER A N 1
ATOM 3390 C CA . SER A 1 411 ? 13.204 -14.632 9.778 1.00 70.00 411 SER A CA 1
ATOM 3391 C C . SER A 1 411 ? 14.608 -14.936 10.306 1.00 70.00 411 SER A C 1
ATOM 3393 O O . SER A 1 411 ? 14.784 -15.879 11.073 1.00 70.00 411 SER A O 1
ATOM 3395 N N . LYS A 1 412 ? 15.607 -14.153 9.883 1.00 69.38 412 LYS A N 1
ATOM 3396 C CA . LYS A 1 412 ? 17.015 -14.355 10.228 1.00 69.38 412 LYS A CA 1
ATOM 3397 C C . LYS A 1 412 ? 17.528 -13.307 11.215 1.00 69.38 412 LYS A C 1
ATOM 3399 O O . LYS A 1 412 ? 18.416 -13.624 11.991 1.00 69.38 412 LYS A O 1
ATOM 3404 N N . SER A 1 413 ? 16.965 -12.095 11.210 1.00 65.75 413 SER A N 1
ATOM 3405 C CA . SER A 1 413 ? 17.430 -10.897 11.913 1.00 65.75 413 SER A CA 1
ATOM 3406 C C . SER A 1 413 ? 16.299 -9.942 12.300 1.00 65.75 413 SER A C 1
ATOM 3408 O O . SER A 1 413 ? 15.430 -9.650 11.484 1.00 65.75 413 SER A O 1
ATOM 3410 N N . GLY A 1 414 ? 16.380 -9.346 13.492 1.00 63.94 414 GLY A N 1
ATOM 3411 C CA . GLY A 1 414 ? 15.573 -8.175 13.870 1.00 63.94 414 GLY A CA 1
ATOM 3412 C C . GLY A 1 414 ? 16.155 -6.819 13.429 1.00 63.94 414 GLY A C 1
ATOM 3413 O O . GLY A 1 414 ? 15.578 -5.778 13.736 1.00 63.94 414 GLY A O 1
ATOM 3414 N N . MET A 1 415 ? 17.306 -6.792 12.744 1.00 63.34 415 MET A N 1
ATOM 3415 C CA . MET A 1 415 ? 17.995 -5.543 12.396 1.00 63.34 415 MET A CA 1
ATOM 3416 C C . MET A 1 415 ? 17.225 -4.710 11.368 1.00 63.34 415 MET A C 1
ATOM 3418 O O . MET A 1 415 ? 16.760 -5.231 10.357 1.00 63.34 415 MET A O 1
ATOM 3422 N N . TYR A 1 416 ? 17.166 -3.396 11.608 1.00 69.25 416 TYR A N 1
ATOM 3423 C CA . TYR A 1 416 ? 16.530 -2.403 10.734 1.00 69.25 416 TYR A CA 1
ATOM 3424 C C . TYR A 1 416 ? 15.057 -2.676 10.423 1.00 69.25 416 TYR A C 1
ATOM 3426 O O . TYR A 1 416 ? 14.532 -2.075 9.497 1.00 69.25 416 TYR A O 1
ATOM 3434 N N . VAL A 1 417 ? 14.381 -3.553 11.171 1.00 74.69 417 VAL A N 1
ATOM 3435 C CA . VAL A 1 417 ? 13.008 -3.952 10.850 1.00 74.69 417 VAL A CA 1
ATOM 3436 C C . VAL A 1 417 ? 12.071 -2.750 10.834 1.00 74.69 417 VAL A C 1
ATOM 3438 O O . VAL A 1 417 ? 11.340 -2.606 9.863 1.00 74.69 417 VAL A O 1
ATOM 3441 N N . ASP A 1 418 ? 12.148 -1.854 11.822 1.00 70.31 418 ASP A N 1
ATOM 3442 C CA . ASP A 1 418 ? 11.345 -0.623 11.812 1.00 70.31 418 ASP A CA 1
ATOM 3443 C C . ASP A 1 418 ? 11.738 0.312 10.681 1.00 70.31 418 ASP A C 1
ATOM 3445 O O . ASP A 1 418 ? 10.880 0.720 9.920 1.00 70.31 418 ASP A O 1
ATOM 3449 N N . TYR A 1 419 ? 13.033 0.546 10.462 1.00 78.19 419 TYR A N 1
ATOM 3450 C CA . TYR A 1 419 ? 13.476 1.353 9.324 1.00 78.19 419 TYR A CA 1
ATOM 3451 C C . TYR A 1 419 ? 12.975 0.796 7.977 1.00 78.19 419 TYR A C 1
ATOM 3453 O O . TYR A 1 419 ? 12.548 1.549 7.109 1.00 78.19 419 TYR A O 1
ATOM 3461 N N . ILE A 1 420 ? 13.020 -0.522 7.781 1.00 83.69 420 ILE A N 1
ATOM 3462 C CA . ILE A 1 420 ? 12.600 -1.182 6.541 1.00 83.69 420 ILE A CA 1
ATOM 3463 C C . ILE A 1 420 ? 11.079 -1.195 6.423 1.00 83.69 420 ILE A C 1
ATOM 3465 O O . ILE A 1 420 ? 10.575 -1.018 5.317 1.00 83.69 420 ILE A O 1
ATOM 3469 N N . ASN A 1 421 ? 10.362 -1.361 7.537 1.00 81.19 421 ASN A N 1
ATOM 3470 C CA . ASN A 1 421 ? 8.917 -1.170 7.592 1.00 81.19 421 ASN A CA 1
ATOM 3471 C C . ASN A 1 421 ? 8.559 0.264 7.213 1.00 81.19 421 ASN A C 1
ATOM 3473 O O . ASN A 1 421 ? 7.768 0.439 6.300 1.00 81.19 421 ASN A O 1
ATOM 3477 N N . ASP A 1 422 ? 9.182 1.267 7.825 1.00 81.38 422 ASP A N 1
ATOM 3478 C CA . ASP A 1 422 ? 8.948 2.684 7.545 1.00 81.38 422 ASP A CA 1
ATOM 3479 C C . ASP A 1 422 ? 9.246 3.011 6.081 1.00 81.38 422 ASP A C 1
ATOM 3481 O O . ASP A 1 422 ? 8.467 3.695 5.423 1.00 81.38 422 ASP A O 1
ATOM 3485 N N . MET A 1 423 ? 10.344 2.485 5.526 1.00 88.19 423 MET A N 1
ATOM 3486 C CA . MET A 1 423 ? 10.631 2.615 4.096 1.00 88.19 423 MET A CA 1
ATOM 3487 C C . MET A 1 423 ? 9.583 1.898 3.245 1.00 88.19 423 MET A C 1
ATOM 3489 O O . MET A 1 423 ? 9.148 2.457 2.246 1.00 88.19 423 MET A O 1
ATOM 3493 N N . GLY A 1 424 ? 9.154 0.695 3.626 1.00 87.81 424 GLY A N 1
ATOM 3494 C CA . GLY A 1 424 ? 8.105 -0.050 2.935 1.00 87.81 424 GLY A CA 1
ATOM 3495 C C . GLY A 1 424 ? 6.774 0.702 2.922 1.00 87.81 424 GLY A C 1
ATOM 3496 O O . GLY A 1 424 ? 6.204 0.894 1.854 1.00 87.81 424 GLY A O 1
ATOM 3497 N N . ILE A 1 425 ? 6.333 1.198 4.080 1.00 83.31 425 ILE A N 1
ATOM 3498 C CA . ILE A 1 425 ? 5.153 2.054 4.263 1.00 83.31 425 ILE A CA 1
ATOM 3499 C C . ILE A 1 425 ? 5.265 3.276 3.360 1.00 83.31 425 ILE A C 1
ATOM 3501 O O . ILE A 1 425 ? 4.404 3.500 2.519 1.00 83.31 425 ILE A O 1
ATOM 3505 N N . LYS A 1 426 ? 6.385 3.993 3.441 1.00 90.06 426 LYS A N 1
ATOM 3506 C CA . LYS A 1 426 ? 6.648 5.188 2.641 1.00 90.06 426 LYS A CA 1
ATOM 3507 C C . LYS A 1 426 ? 6.658 4.916 1.133 1.00 90.06 426 LYS A C 1
ATOM 3509 O O . LYS A 1 426 ? 6.245 5.769 0.350 1.00 90.06 426 LYS A O 1
ATOM 3514 N N . ILE A 1 427 ? 7.131 3.742 0.706 1.00 93.19 427 ILE A N 1
ATOM 3515 C CA . ILE A 1 427 ? 7.050 3.298 -0.692 1.00 93.19 427 ILE A CA 1
ATOM 3516 C C . ILE A 1 427 ? 5.589 3.064 -1.082 1.00 93.19 427 ILE A C 1
ATOM 3518 O O . ILE A 1 427 ? 5.174 3.549 -2.128 1.00 93.19 427 ILE A O 1
ATOM 3522 N N . ILE A 1 428 ? 4.807 2.361 -0.259 1.00 88.56 428 ILE A N 1
ATOM 3523 C CA . ILE A 1 428 ? 3.388 2.083 -0.530 1.00 88.56 428 ILE A CA 1
ATOM 3524 C C . ILE A 1 428 ? 2.558 3.367 -0.560 1.00 88.56 428 ILE A C 1
ATOM 3526 O O . ILE A 1 428 ? 1.802 3.572 -1.503 1.00 88.56 428 ILE A O 1
ATOM 3530 N N . GLU A 1 429 ? 2.740 4.263 0.406 1.00 85.62 429 GLU A N 1
ATOM 3531 C CA . GLU A 1 429 ? 2.123 5.592 0.410 1.00 85.62 429 GLU A CA 1
ATOM 3532 C C . GLU A 1 429 ? 2.507 6.376 -0.847 1.00 85.62 429 GLU A C 1
ATOM 3534 O O . GLU A 1 429 ? 1.647 6.942 -1.518 1.00 85.62 429 GLU A O 1
ATOM 3539 N N . GLY A 1 430 ? 3.788 6.339 -1.231 1.00 90.00 430 GLY A N 1
ATOM 3540 C CA . GLY A 1 430 ? 4.261 6.953 -2.466 1.00 90.00 430 GLY A CA 1
ATOM 3541 C C . GLY A 1 430 ? 3.606 6.368 -3.723 1.00 90.00 430 GLY A C 1
ATOM 3542 O O . GLY A 1 430 ? 3.229 7.117 -4.620 1.00 90.00 430 GLY A O 1
ATOM 3543 N N . LEU A 1 431 ? 3.426 5.045 -3.791 1.00 89.56 431 LEU A N 1
ATOM 3544 C CA . LEU A 1 431 ? 2.700 4.394 -4.886 1.00 89.56 431 LEU A CA 1
ATOM 3545 C C . LEU A 1 431 ? 1.227 4.820 -4.909 1.00 89.56 431 LEU A C 1
ATOM 3547 O O . LEU A 1 431 ? 0.724 5.179 -5.972 1.00 89.56 431 LEU A O 1
ATOM 3551 N N . ASN A 1 432 ? 0.564 4.866 -3.754 1.00 85.75 432 ASN A N 1
ATOM 3552 C CA . ASN A 1 432 ? -0.830 5.297 -3.642 1.00 85.75 432 ASN A CA 1
ATOM 3553 C C . ASN A 1 432 ? -1.015 6.754 -4.098 1.00 85.75 432 ASN A C 1
ATOM 3555 O O . ASN A 1 432 ? -1.955 7.050 -4.830 1.00 85.75 432 ASN A O 1
ATOM 3559 N N . GLU A 1 433 ? -0.094 7.656 -3.746 1.00 85.00 433 GLU A N 1
ATOM 3560 C CA . GLU A 1 433 ? -0.089 9.048 -4.227 1.00 85.00 433 GLU A CA 1
ATOM 3561 C C . GLU A 1 433 ? 0.177 9.164 -5.730 1.00 85.00 433 GLU A C 1
ATOM 3563 O O . GLU A 1 433 ? -0.344 10.055 -6.404 1.00 85.00 433 GLU A O 1
ATOM 3568 N N . LEU A 1 434 ? 0.953 8.233 -6.284 1.00 86.56 434 LEU A N 1
ATOM 3569 C CA . LEU A 1 434 ? 1.076 8.063 -7.726 1.00 86.56 434 LEU A CA 1
ATOM 3570 C C . LEU A 1 434 ? -0.160 7.391 -8.340 1.00 86.56 434 LEU A C 1
ATOM 3572 O O . LEU A 1 434 ? -0.165 7.174 -9.549 1.00 86.56 434 LEU A O 1
ATOM 3576 N N . GLY A 1 435 ? -1.209 7.081 -7.576 1.00 82.94 435 GLY A N 1
ATOM 3577 C CA . GLY A 1 435 ? -2.398 6.375 -8.050 1.00 82.94 435 GLY A CA 1
ATOM 3578 C C . GLY A 1 435 ? -2.069 4.962 -8.527 1.00 82.94 435 GLY A C 1
ATOM 3579 O O . GLY A 1 435 ? -2.468 4.582 -9.623 1.00 82.94 435 GLY A O 1
ATOM 3580 N N . ILE A 1 436 ? -1.249 4.230 -7.773 1.00 85.62 436 ILE A N 1
ATOM 3581 C CA . ILE A 1 436 ? -0.818 2.866 -8.083 1.00 85.62 436 ILE A CA 1
ATOM 3582 C C . ILE A 1 436 ? -1.049 1.989 -6.858 1.00 85.62 436 ILE A C 1
ATOM 3584 O O . ILE A 1 436 ? -0.479 2.227 -5.795 1.00 85.62 436 ILE A O 1
ATOM 3588 N N . LYS A 1 437 ? -1.806 0.910 -7.037 1.00 84.69 437 LYS A N 1
ATOM 3589 C CA . LYS A 1 437 ? -1.925 -0.182 -6.074 1.00 84.69 437 LYS A CA 1
ATOM 3590 C C . LYS A 1 437 ? -0.998 -1.310 -6.505 1.00 84.69 437 LYS A C 1
ATOM 3592 O O . LYS A 1 437 ? -1.074 -1.768 -7.634 1.00 84.69 437 LYS A O 1
ATOM 3597 N N . HIS A 1 438 ? -0.133 -1.802 -5.620 1.00 83.31 438 HIS A N 1
ATOM 3598 C CA . HIS A 1 438 ? 0.822 -2.864 -5.981 1.00 83.31 438 HIS A CA 1
ATOM 3599 C C . HIS A 1 438 ? 0.174 -4.253 -6.196 1.00 83.31 438 HIS A C 1
ATOM 3601 O O . HIS A 1 438 ? 0.799 -5.139 -6.766 1.00 83.31 438 HIS A O 1
ATOM 3607 N N . GLY A 1 439 ? -1.039 -4.488 -5.683 1.00 69.56 439 GLY A N 1
ATOM 3608 C CA . GLY A 1 439 ? -1.756 -5.774 -5.782 1.00 69.56 439 GLY A CA 1
ATOM 3609 C C . GLY A 1 439 ? -1.269 -6.855 -4.805 1.00 69.56 439 GLY A C 1
ATOM 3610 O O . GLY A 1 439 ? -2.077 -7.501 -4.145 1.00 69.56 439 GLY A O 1
ATOM 3611 N N . HIS A 1 440 ? 0.048 -6.968 -4.600 1.00 70.38 440 HIS A N 1
ATOM 3612 C CA . HIS A 1 440 ? 0.670 -7.983 -3.731 1.00 70.38 440 HIS A CA 1
ATOM 3613 C C . HIS A 1 440 ? 1.825 -7.445 -2.870 1.00 70.38 440 HIS A C 1
ATOM 3615 O O . HIS A 1 440 ? 2.946 -7.957 -2.874 1.00 70.38 440 HIS A O 1
ATOM 3621 N N . ALA A 1 441 ? 1.593 -6.371 -2.123 1.00 60.88 441 ALA A N 1
ATOM 3622 C CA . ALA A 1 441 ? 2.594 -5.824 -1.208 1.00 60.88 441 ALA A CA 1
ATOM 3623 C C . ALA A 1 441 ? 2.689 -6.658 0.088 1.00 60.88 441 ALA A C 1
ATOM 3625 O O . ALA A 1 441 ? 2.209 -6.249 1.137 1.00 60.88 441 ALA A O 1
ATOM 3626 N N . HIS A 1 442 ? 3.301 -7.846 0.031 1.00 68.44 442 HIS A N 1
ATOM 3627 C CA . HIS A 1 442 ? 3.634 -8.645 1.221 1.00 68.44 442 HIS A CA 1
ATOM 3628 C C . HIS A 1 442 ? 5.151 -8.682 1.474 1.00 68.44 442 HIS A C 1
ATOM 3630 O O . HIS A 1 442 ? 5.946 -8.340 0.601 1.00 68.44 442 HIS A O 1
ATOM 3636 N N . GLN A 1 443 ? 5.603 -9.113 2.659 1.00 61.03 443 GLN A N 1
ATOM 3637 C CA . GLN A 1 443 ? 6.980 -8.839 3.117 1.00 61.03 443 GLN A CA 1
ATOM 3638 C C . GLN A 1 443 ? 8.024 -9.585 2.275 1.00 61.03 443 GLN A C 1
ATOM 3640 O O . GLN A 1 443 ? 9.196 -9.222 2.244 1.00 61.03 443 GLN A O 1
ATOM 3645 N N . GLY A 1 444 ? 7.605 -10.624 1.550 1.00 66.38 444 GLY A N 1
ATOM 3646 C CA . GLY A 1 444 ? 8.431 -11.304 0.553 1.00 66.38 444 GLY A CA 1
ATOM 3647 C C . GLY A 1 444 ? 8.804 -10.451 -0.668 1.00 66.38 444 GLY A C 1
ATOM 3648 O O . GLY A 1 444 ? 9.796 -10.767 -1.319 1.00 66.38 444 GLY A O 1
ATOM 3649 N N . ASN A 1 445 ? 8.063 -9.372 -0.941 1.00 83.88 445 ASN A N 1
ATOM 3650 C CA . ASN A 1 445 ? 8.190 -8.532 -2.137 1.00 83.88 445 ASN A CA 1
ATOM 3651 C C . ASN A 1 445 ? 8.944 -7.223 -1.880 1.00 83.88 445 ASN A C 1
ATOM 3653 O O . ASN A 1 445 ? 9.146 -6.438 -2.798 1.00 83.88 445 ASN A O 1
ATOM 3657 N N . PHE A 1 446 ? 9.427 -7.005 -0.658 1.00 87.50 446 PHE A N 1
ATOM 3658 C CA . PHE A 1 446 ? 10.417 -5.969 -0.386 1.00 87.50 446 PHE A CA 1
ATOM 3659 C C . PHE A 1 446 ? 11.803 -6.597 -0.394 1.00 87.50 446 PHE A C 1
ATOM 3661 O O . PHE A 1 446 ? 12.042 -7.555 0.334 1.00 87.50 446 PHE A O 1
ATOM 3668 N N . VAL A 1 447 ? 12.718 -6.078 -1.205 1.00 87.94 447 VAL A N 1
ATOM 3669 C CA . VAL A 1 447 ? 14.115 -6.505 -1.271 1.00 87.94 447 VAL A CA 1
ATOM 3670 C C . VAL A 1 447 ? 14.989 -5.479 -0.566 1.00 87.94 447 VAL A C 1
ATOM 3672 O O . VAL A 1 447 ? 14.995 -4.300 -0.913 1.00 87.94 447 VAL A O 1
ATOM 3675 N N . VAL A 1 448 ? 15.757 -5.952 0.408 1.00 87.38 448 VAL A N 1
ATOM 3676 C CA . VAL A 1 448 ? 16.673 -5.157 1.222 1.00 87.38 448 VAL A CA 1
ATOM 3677 C C . VAL A 1 448 ? 18.086 -5.345 0.683 1.00 87.38 448 VAL A C 1
ATOM 3679 O O . VAL A 1 448 ? 18.592 -6.469 0.613 1.00 87.38 448 VAL A O 1
ATOM 3682 N N . VAL A 1 449 ? 18.722 -4.243 0.289 1.00 88.00 449 VAL A N 1
ATOM 3683 C CA . VAL A 1 449 ? 20.048 -4.226 -0.338 1.00 88.00 449 VAL A CA 1
ATOM 3684 C C . VAL A 1 449 ? 20.985 -3.357 0.495 1.00 88.00 449 VAL A C 1
ATOM 3686 O O . VAL A 1 449 ? 20.846 -2.135 0.537 1.00 88.00 449 VAL A O 1
ATOM 3689 N N . PHE A 1 450 ? 21.959 -3.982 1.153 1.00 83.75 450 PHE A N 1
ATOM 3690 C CA . PHE A 1 450 ? 22.970 -3.256 1.918 1.00 83.75 450 PHE A CA 1
ATOM 3691 C C . PHE A 1 450 ? 24.068 -2.677 1.018 1.00 83.75 450 PHE A C 1
ATOM 3693 O O . PHE A 1 450 ? 24.405 -3.275 -0.011 1.00 83.75 450 PHE A O 1
ATOM 3700 N N . PRO A 1 451 ? 24.686 -1.552 1.417 1.00 83.94 451 PRO A N 1
ATOM 3701 C CA . PRO A 1 451 ? 25.907 -1.081 0.789 1.00 83.94 451 PRO A CA 1
ATOM 3702 C C . PRO A 1 451 ? 27.017 -2.125 0.884 1.00 83.94 451 PRO A C 1
ATOM 3704 O O . PRO A 1 451 ? 27.124 -2.877 1.855 1.00 83.94 451 PRO A O 1
ATOM 3707 N N . VAL A 1 452 ? 27.864 -2.142 -0.137 1.00 79.75 452 VAL A N 1
ATOM 3708 C CA . VAL A 1 452 ? 28.995 -3.059 -0.242 1.00 79.75 452 VAL A CA 1
ATOM 3709 C C . VAL A 1 452 ? 30.269 -2.225 -0.323 1.00 79.75 452 VAL A C 1
ATOM 3711 O O . VAL A 1 452 ? 30.312 -1.226 -1.040 1.00 79.75 452 VAL A O 1
ATOM 3714 N N . SER A 1 453 ? 31.301 -2.613 0.423 1.00 75.75 453 SER A N 1
ATOM 3715 C CA . SER A 1 453 ? 32.622 -1.991 0.356 1.00 75.75 453 SER A CA 1
ATOM 3716 C C . SER A 1 453 ? 33.279 -2.210 -1.012 1.00 75.75 453 SER A C 1
ATOM 3718 O O . SER A 1 453 ? 32.908 -3.111 -1.766 1.00 75.75 453 SER A O 1
ATOM 3720 N N . GLU A 1 454 ? 34.353 -1.468 -1.296 1.00 72.38 454 GLU A N 1
ATOM 3721 C CA . GLU A 1 454 ? 35.201 -1.690 -2.483 1.00 72.38 454 GLU A CA 1
ATOM 3722 C C . GLU A 1 454 ? 35.757 -3.126 -2.568 1.00 72.38 454 GLU A C 1
ATOM 3724 O O . GLU A 1 454 ? 36.072 -3.620 -3.647 1.00 72.38 454 GLU A O 1
ATOM 3729 N N . THR A 1 455 ? 35.845 -3.821 -1.430 1.00 69.31 455 THR A N 1
ATOM 3730 C CA . THR A 1 455 ? 36.309 -5.211 -1.316 1.00 69.31 455 THR A CA 1
ATOM 3731 C C . THR A 1 455 ? 35.188 -6.249 -1.409 1.00 69.31 455 THR A C 1
ATOM 3733 O O . THR A 1 455 ? 35.444 -7.435 -1.208 1.00 69.31 455 THR A O 1
ATOM 3736 N N . GLY A 1 456 ? 33.951 -5.835 -1.705 1.00 68.25 456 GLY A N 1
ATOM 3737 C CA . GLY A 1 456 ? 32.819 -6.746 -1.877 1.00 68.25 456 GLY A CA 1
ATOM 3738 C C . GLY A 1 456 ? 32.152 -7.195 -0.573 1.00 68.25 456 GLY A C 1
ATOM 3739 O O . GLY A 1 456 ? 31.350 -8.125 -0.602 1.00 68.25 456 GLY A O 1
ATOM 3740 N N . LYS A 1 457 ? 32.465 -6.567 0.570 1.00 72.31 457 LYS A N 1
ATOM 3741 C CA . LYS A 1 457 ? 31.887 -6.920 1.878 1.00 72.31 457 LYS A CA 1
ATOM 3742 C C . LYS A 1 457 ? 30.670 -6.063 2.205 1.00 72.31 457 LYS A C 1
ATOM 3744 O O . LYS A 1 457 ? 30.697 -4.853 2.000 1.00 72.31 457 LYS A O 1
ATOM 3749 N N . ILE A 1 458 ? 29.630 -6.684 2.754 1.00 73.81 458 ILE A N 1
ATOM 3750 C CA . ILE A 1 458 ? 28.420 -5.985 3.198 1.00 73.81 458 ILE A CA 1
ATOM 3751 C C . ILE A 1 458 ? 28.731 -5.072 4.382 1.00 73.81 458 ILE A C 1
ATOM 3753 O O . ILE A 1 458 ? 29.423 -5.466 5.320 1.00 73.81 458 ILE A O 1
ATOM 3757 N N . GLN A 1 459 ? 28.189 -3.861 4.323 1.00 73.56 459 GLN A N 1
ATOM 3758 C CA . GLN A 1 459 ? 28.325 -2.825 5.337 1.00 73.56 459 GLN A CA 1
ATOM 3759 C C . GLN A 1 459 ? 27.040 -2.730 6.164 1.00 73.56 459 GLN A C 1
ATOM 3761 O O . GLN A 1 459 ? 26.189 -1.882 5.893 1.00 73.56 459 GLN A O 1
ATOM 3766 N N . LEU A 1 460 ? 26.879 -3.620 7.152 1.00 70.31 460 LEU A N 1
ATOM 3767 C CA . LEU A 1 460 ? 25.707 -3.615 8.041 1.00 70.31 460 LEU A CA 1
ATOM 3768 C C . LEU A 1 460 ? 25.627 -2.377 8.928 1.00 70.31 460 LEU A C 1
ATOM 3770 O O . LEU A 1 460 ? 24.579 -2.124 9.495 1.00 70.31 460 LEU A O 1
ATOM 3774 N N . GLU A 1 461 ? 26.714 -1.621 9.067 1.00 65.12 461 GLU A N 1
ATOM 3775 C CA . GLU A 1 461 ? 26.740 -0.359 9.800 1.00 65.12 461 GLU A CA 1
ATOM 3776 C C . GLU A 1 461 ? 26.029 0.787 9.060 1.00 65.12 461 GLU A C 1
ATOM 3778 O O . GLU A 1 461 ? 25.776 1.838 9.648 1.00 65.12 461 GLU A O 1
ATOM 3783 N N . LYS A 1 462 ? 25.717 0.608 7.769 1.00 75.75 462 LYS A N 1
ATOM 3784 C CA . LYS A 1 462 ? 25.028 1.598 6.936 1.00 75.75 462 LYS A CA 1
ATOM 3785 C C . LYS A 1 462 ? 23.573 1.198 6.708 1.00 75.75 462 LYS A C 1
ATOM 3787 O O . LYS A 1 462 ? 23.248 0.017 6.623 1.00 75.75 462 LYS A O 1
ATOM 3792 N N . LEU A 1 463 ? 22.709 2.200 6.536 1.00 80.38 463 LEU A N 1
ATOM 3793 C CA . LEU A 1 463 ? 21.306 1.969 6.195 1.00 80.38 463 LEU A CA 1
ATOM 3794 C C . LEU A 1 463 ? 21.193 1.256 4.832 1.00 80.38 463 LEU A C 1
ATOM 3796 O O . LEU A 1 463 ? 21.847 1.680 3.871 1.00 80.38 463 LEU A O 1
ATOM 3800 N N . PRO A 1 464 ? 20.392 0.180 4.730 1.00 88.19 464 PRO A N 1
ATOM 3801 C CA . PRO A 1 464 ? 20.140 -0.482 3.458 1.00 88.19 464 PRO A CA 1
ATOM 3802 C C . PRO A 1 464 ? 19.185 0.335 2.580 1.00 88.19 464 PRO A C 1
ATOM 3804 O O . PRO A 1 464 ? 18.391 1.131 3.073 1.00 88.19 464 PRO A O 1
ATOM 3807 N N . ARG A 1 465 ? 19.204 0.078 1.270 1.00 92.44 465 ARG A N 1
ATOM 3808 C CA . ARG A 1 465 ? 18.119 0.484 0.366 1.00 92.44 465 ARG A CA 1
ATOM 3809 C C . ARG A 1 465 ? 17.027 -0.583 0.357 1.00 92.44 465 ARG A C 1
ATOM 3811 O O . ARG A 1 465 ? 17.327 -1.777 0.424 1.00 92.44 465 ARG A O 1
ATOM 3818 N N . VAL A 1 466 ? 15.775 -0.154 0.255 1.00 92.81 466 VAL A N 1
ATOM 3819 C CA . VAL A 1 466 ? 14.590 -1.015 0.229 1.00 92.81 466 VAL A CA 1
ATOM 3820 C C . VAL A 1 466 ? 13.882 -0.806 -1.099 1.00 92.81 466 VAL A C 1
ATOM 3822 O O . VAL A 1 466 ? 13.548 0.315 -1.461 1.00 92.81 466 VAL A O 1
ATOM 3825 N N . TYR A 1 467 ? 13.659 -1.891 -1.826 1.00 93.25 467 TYR A N 1
ATOM 3826 C CA . TYR A 1 467 ? 12.982 -1.869 -3.117 1.00 93.25 467 TYR A CA 1
ATOM 3827 C C . TYR A 1 467 ? 11.739 -2.737 -3.049 1.00 93.25 467 TYR A C 1
ATOM 3829 O O . TYR A 1 467 ? 11.809 -3.845 -2.522 1.00 93.25 467 TYR A O 1
ATOM 3837 N N . ILE A 1 468 ? 10.635 -2.288 -3.630 1.00 92.31 468 ILE A N 1
ATOM 3838 C CA . ILE A 1 468 ? 9.487 -3.158 -3.877 1.00 92.31 468 ILE A CA 1
ATOM 3839 C C . ILE A 1 468 ? 9.635 -3.844 -5.244 1.00 92.31 468 ILE A C 1
ATOM 3841 O O . ILE A 1 468 ? 10.066 -3.226 -6.222 1.00 92.31 468 ILE A O 1
ATOM 3845 N N . ILE A 1 469 ? 9.343 -5.142 -5.294 1.00 88.38 469 ILE A N 1
ATOM 3846 C CA . ILE A 1 469 ? 9.411 -5.990 -6.489 1.00 88.38 469 ILE A CA 1
ATOM 3847 C C . ILE A 1 469 ? 8.086 -6.697 -6.729 1.00 88.38 469 ILE A C 1
ATOM 3849 O O . ILE A 1 469 ? 7.231 -6.720 -5.852 1.00 88.38 469 ILE A O 1
ATOM 3853 N N . ASP A 1 470 ? 7.990 -7.390 -7.865 1.00 83.56 470 ASP A N 1
ATOM 3854 C CA . ASP A 1 470 ? 6.822 -8.215 -8.191 1.00 83.56 470 ASP A CA 1
ATOM 3855 C C . ASP A 1 470 ? 5.573 -7.380 -8.472 1.00 83.56 470 ASP A C 1
ATOM 3857 O O . ASP A 1 470 ? 4.484 -7.643 -7.974 1.00 83.56 470 ASP A O 1
ATOM 3861 N N . PHE A 1 471 ? 5.746 -6.400 -9.356 1.00 85.88 471 PHE A N 1
ATOM 3862 C CA . PHE A 1 471 ? 4.669 -5.574 -9.893 1.00 85.88 471 PHE A CA 1
ATOM 3863 C C . PHE A 1 471 ? 3.677 -6.357 -10.762 1.00 85.88 471 PHE A C 1
ATOM 3865 O O . PHE A 1 471 ? 2.876 -5.725 -11.425 1.00 85.88 471 PHE A O 1
ATOM 3872 N N . ASP A 1 472 ? 3.706 -7.690 -10.792 1.00 81.25 472 ASP A N 1
ATOM 3873 C CA . ASP A 1 472 ? 2.897 -8.529 -11.688 1.00 81.25 472 ASP A CA 1
ATOM 3874 C C . ASP A 1 472 ? 1.381 -8.368 -11.477 1.00 81.25 472 ASP A C 1
ATOM 3876 O O . ASP A 1 472 ? 0.609 -8.696 -12.373 1.00 81.25 472 ASP A O 1
ATOM 3880 N N . GLU A 1 473 ? 0.973 -7.813 -10.333 1.00 78.94 473 GLU A N 1
ATOM 3881 C CA . GLU A 1 473 ? -0.415 -7.464 -10.010 1.00 78.94 473 GLU A CA 1
ATOM 3882 C C . GLU A 1 473 ? -0.621 -5.965 -9.745 1.00 78.94 473 GLU A C 1
ATOM 3884 O O . GLU A 1 473 ? -1.606 -5.557 -9.133 1.00 78.94 473 GLU A O 1
ATOM 3889 N N . ALA A 1 474 ? 0.316 -5.120 -10.175 1.00 83.56 474 ALA A N 1
ATOM 3890 C CA . ALA A 1 474 ? 0.160 -3.683 -10.038 1.00 83.56 474 ALA A CA 1
ATOM 3891 C C . ALA A 1 474 ? -1.014 -3.165 -10.884 1.00 83.56 474 ALA A C 1
ATOM 3893 O O . ALA A 1 474 ? -1.182 -3.534 -12.046 1.00 83.56 474 ALA A O 1
ATOM 3894 N N . GLU A 1 475 ? -1.797 -2.262 -10.306 1.00 80.50 475 GLU A N 1
ATOM 3895 C CA . GLU A 1 475 ? -2.991 -1.661 -10.898 1.00 80.50 475 GLU A CA 1
ATOM 3896 C C . GLU A 1 475 ? -2.934 -0.138 -10.729 1.00 80.50 475 GLU A C 1
ATOM 3898 O O . GLU A 1 475 ? -2.379 0.371 -9.751 1.00 80.50 475 GLU A O 1
ATOM 3903 N N . SER A 1 476 ? -3.493 0.605 -11.685 1.00 77.44 476 SER A N 1
ATOM 3904 C CA . SER A 1 476 ? -3.708 2.049 -11.514 1.00 77.44 476 SER A CA 1
ATOM 3905 C C . SER A 1 476 ? -4.986 2.274 -10.703 1.00 77.44 476 SER A C 1
ATOM 3907 O O . SER A 1 476 ? -5.970 1.581 -10.944 1.00 77.44 476 SER A O 1
ATOM 3909 N N . LEU A 1 477 ? -4.949 3.207 -9.749 1.00 63.28 477 LEU A N 1
ATOM 3910 C CA . LEU A 1 477 ? -6.089 3.609 -8.915 1.00 63.28 477 LEU A CA 1
ATOM 3911 C C . LEU A 1 477 ? -6.962 4.666 -9.588 1.00 63.28 477 LEU A C 1
ATOM 3913 O O . LEU A 1 477 ? -6.392 5.552 -10.278 1.00 63.28 477 LEU A O 1
#

Mean predicted aligned error: 12.24 Å

Solvent-accessible surface area (backbone atoms only — not comparable to full-atom values): 26969 Å² total; per-residue (Å²): 137,81,77,58,78,79,80,73,81,86,78,92,80,62,86,67,76,68,85,73,78,63,85,47,70,65,58,60,61,74,48,52,68,30,72,54,47,78,93,52,83,75,83,49,73,70,50,55,53,45,27,52,55,25,50,61,58,50,72,71,47,73,55,60,64,50,29,56,48,24,65,71,74,49,88,50,60,69,52,26,34,52,23,60,67,42,39,83,75,45,59,75,93,55,37,50,60,53,38,62,50,29,58,67,43,92,46,65,69,33,20,34,53,25,55,66,50,38,80,75,36,63,75,95,58,32,50,64,53,39,58,48,29,58,66,43,93,46,67,68,32,21,54,53,22,59,69,49,38,77,76,35,61,68,73,61,31,45,56,52,37,56,50,23,63,66,43,92,48,60,68,49,23,32,58,22,52,76,48,40,82,77,40,61,78,91,55,32,48,62,54,40,58,52,30,57,66,42,92,45,66,66,31,21,51,56,22,54,74,46,39,82,72,36,60,76,92,49,33,51,60,55,41,55,51,29,56,64,43,82,82,50,97,79,36,57,55,22,55,58,26,54,76,47,41,82,76,37,62,77,93,50,32,58,59,55,46,55,51,35,55,65,40,91,49,68,65,47,21,59,59,33,54,35,55,44,80,78,40,54,73,68,58,40,49,57,57,52,69,73,47,61,70,64,64,57,56,47,60,63,59,70,73,61,73,70,94,62,79,86,60,74,98,82,61,50,72,51,76,48,80,50,89,95,26,50,38,32,47,39,26,41,41,90,97,35,78,89,48,61,33,52,83,43,41,38,38,40,43,37,47,46,44,19,49,52,29,45,46,53,63,60,64,38,52,68,60,35,42,76,73,69,38,84,37,56,53,46,62,48,78,48,36,49,40,79,36,92,87,46,99,55,28,26,40,34,32,31,50,53,76,87,39,46,28,42,44,59,41,57,77,73,39,70,75,60,47,46,60,50,47,52,50,48,51,52,49,51,55,50,32,48,68,68,33,28,43,50,74,56,74,36,50,69,29,29,34,42,32,55,44,55,48,99,86,72,44,77,35,83,92,46,84,57,49,64,29,43,43,71,48,68,50,16,34,67,99

InterPro domains:
  IPR002553 Clathrin/coatomer adaptor, adaptin-like, N-terminal [PF01602] (65-226)
  IPR011989 Armadillo-like helical [G3DSA:1.25.10.10] (61-152)
  IPR011989 Armadillo-like helical [G3DSA:1.25.10.10] (158-301)
  IPR016024 Armadillo-type fold [SSF48371] (69-278)

Radius of gyration: 24.47 Å; Cα contacts (8 Å, |Δi|>4): 659; chains: 1; bounding box: 62×44×62 Å

Sequence (477 aa):
MGEMNPEILIQEESFKVNTNNTFDIDSFKNNKEMYELLGSPLLTEKDFNRYLKSNENLTKFDYKDNIKKALNDDDDHYVRLEAIKLLTYLPESERSEYIKKCLNDENTFVRLEAVKLLIHLPESERSDYIKKALNDDDYSVHEEAVKLLTYLPESERSDYIEKGLNDERAFVRLEAVKLIINLPESERSEYIKKCLNDENTFVRLEAIKLIINLPESERSDYIKKCLSDGNDEKNSIRLEAIKLIINLPESERSDYIKKCLSDDDYFVRLETIKLITHLSESERLEYINSYPEYFEELKDIFSQTPLYKEQPDKFFKSTFNKTGSKTTLLDSVPGQPENTLRDKVIIRNIDLSTYEAWKKAYEACNFWKEKGFDYVPVEPIVKVNPSKEGMFKVDIVTRVLKGLSFSSLMSKSGMYVDYINDMGIKIIEGLNELGIKHGHAHQGNFVVVFPVSETGKIQLEKLPRVYIIDFDEAESL